Protein AF-A0A914E548-F1 (afdb_monomer_lite)

Sequence (532 aa):
MSPSLQKVLPGTHPFYLGLEADGSAHGVFIFNSNAQEVTTGPAPHLVYRTIGGQLEFFFFPGPTPEQVIQQYEQVIGTPFLPAYWALGFQLCRWGYENLTALQDAVARTMNAGIPLDVPFADIDYMDDYRDFSFDTNNASFIEWPRYDLVPHEVQDQYNLTKNTKIMLGAVWPERNVAFPDFLDTTNNTRDWWANEYKIFHDTKVPFDGIWIDMNEPSNFATTIYYPNTTAASKIRAERSAIGPENKSPTGDPLKCPDSGPDSEWDNPAYQTINVYQWGNDNYLCTKTMCMIGSTMGGNGRFFDTKNLYGWSEIRSTANALKLTTGKRGEIISRSTFPSSGRYGGHWLGDNTARWEDLQTSIIGAQEFNLFGIPFVGSDICGFQRDTTEELYTNLKATGELYWDDGESLVPNDDFSQHNYYHFLYNFTVNQQSASLTITRDRAATNLPLKTLDNLEIFGYPYQPNLKSATLNGQPVTINTQTSSYSPFTKVLNITTTGLVNLNNNGPTWTLSWPNLQTEKFWSKLQKSAQDF

Radius of gyration: 27.5 Å; chains: 1; bounding box: 76×48×76 Å

pLDDT: mean 84.48, std 16.18, range [20.62, 98.75]

Organism: NCBI:txid290746

InterPro domains:
  IPR000322 Glycoside hydrolase family 31, TIM barrel domain [PF01055] (79-394)
  IPR011013 Galactose mutarotase-like domain superfamily [SSF74650] (12-65)
  IPR013780 Glycosyl hydrolase, all-beta [G3DSA:2.60.40.1180] (395-518)
  IPR017853 Glycoside hydrolase superfamily [SSF51445] (66-399)
  IPR030458 Glycosyl hydrolases family 31, active site [PS00129] (209-216)

Secondary structure (DSSP, 8-state):
--GGG-PPPS----EEEEE-TTS-EEEEEE---SSEEEEE-SSS-EEEEESSS---EEEE--SSHHHHHHHHHHHH-PPP---GGGGS-EE--TT--SHHHHHHHHHHHHHTT----EE---GGGSBTTB---S--TT--B-B-SSGGG--HHHHTTSTTTTTS-B-EE-SSSSS-EE-B-TT-TTSHHHHHHHHHHHHHHHHT---SEEEE-STTT--S-EEE---STHHHHHHHHHSS-BTTTTBPP-SPPEEE--SSGGGGGTS-SS--GGGGGG-SS--TTTTS--TT-EEGGGTEEHHHHGGGHHHHHHHHHHHHHHHHHSS--EEEESS--TTGGGT-EEE--S-BSSHHHHHHHHHHHHHHHHTT--SEE--TT-SBS---HHHHHT-EEEEEEEE--SSS--GGG-GGGS--EEEEEEEEE-SSEEEEEEEEEEPPSSPPPPPEEEEEETT--S-B-GGG-EETTEE----TTT-EEETTTTEEEEEEEEEE-TTSS-SEEEEEEEBP-PPPSTTTHHHHHTT-

Foldseek 3Di:
DDPPPPADFQADFQKDKDADPVRFIKIKGFPAQFDKDWDADPPPDIDIDGQDDDGDMDIQRGRHLVSNLVVLCVVLNFFADFDPLLPWDEDEADPQQDPVSQVVVVVVCVVLVHTYRYYDYDLNVPDQSDQQDDDLQPFAFWFQLDPVLDPCVQQVVDPVRRPHRFFWFWDRHLETDTGTQLLAPVCRNLVSVLVSLQCCCVPPNNDQEEEAECFLVFGQAEDEDDPDDPVVVVSVVSQADDDPVRHGNNYDHGYAHCDDPRNCLFVPPDDDPNQDSVHDPGTNCVRHTHQQIAHRNRPDTCSRCSLCRQVSVLVSVLVSSCVRPVDRHAYETRRDYRNSSHRHAYESPQFAQDPVSVVVQVVVCVVCVSSNHNRYGYDQSGNDDDHDPCSNQVFKDKDKDKADPVDDDDVVVDCVPGFIWMKIWIWGDDQWKIKIKIFTPDHGDPDDDAAPFKDKDFSQQFAWDLQQKDKVNHGDHFDPVQWDADNVRRITITGGHNRDDPPDPDRMIMIMTTGDPDDDSCVVVVVVVVVD

Structure (mmCIF, N/CA/C/O backbone):
data_AF-A0A914E548-F1
#
_entry.id   AF-A0A914E548-F1
#
loop_
_atom_site.group_PDB
_atom_site.id
_atom_site.type_symbol
_atom_site.label_atom_id
_atom_site.label_alt_id
_atom_site.label_comp_id
_atom_site.label_asym_id
_atom_site.label_entity_id
_atom_site.label_seq_id
_atom_site.pdbx_PDB_ins_code
_atom_site.Cartn_x
_atom_site.Cartn_y
_atom_site.Cartn_z
_atom_site.occupancy
_atom_site.B_iso_or_equiv
_atom_site.auth_seq_id
_atom_site.auth_comp_id
_atom_site.auth_asym_id
_atom_site.auth_atom_id
_atom_site.pdbx_PDB_model_num
ATOM 1 N N . MET A 1 1 ? -25.332 9.687 -2.284 1.00 26.11 1 MET A N 1
ATOM 2 C CA . MET A 1 1 ? -23.893 9.469 -2.020 1.00 26.11 1 MET A CA 1
ATOM 3 C C . MET A 1 1 ? -23.106 10.529 -2.775 1.00 26.11 1 MET A C 1
ATOM 5 O O . MET A 1 1 ? -23.408 10.760 -3.939 1.00 26.11 1 MET A O 1
ATOM 9 N N . SER A 1 2 ? -22.190 11.229 -2.103 1.00 20.62 2 SER A N 1
ATOM 10 C CA . SER A 1 2 ? -21.341 12.262 -2.715 1.00 20.62 2 SER A CA 1
ATOM 11 C C . SER A 1 2 ? -20.348 11.629 -3.711 1.00 20.62 2 SER A C 1
ATOM 13 O O . SER A 1 2 ? -19.787 10.583 -3.383 1.00 20.62 2 SER A O 1
ATOM 15 N N . PRO A 1 3 ? -20.059 12.254 -4.870 1.00 26.00 3 PRO A N 1
ATOM 16 C CA . PRO A 1 3 ? -19.046 11.799 -5.836 1.00 26.00 3 PRO A CA 1
ATOM 17 C C . PRO A 1 3 ? -17.608 11.704 -5.287 1.00 26.00 3 PRO A C 1
ATOM 19 O O . PRO A 1 3 ? -16.720 11.212 -5.971 1.00 26.00 3 PRO A O 1
ATOM 22 N N . SER A 1 4 ? -17.353 12.163 -4.058 1.00 30.97 4 SER A N 1
ATOM 23 C CA . SER A 1 4 ? -16.028 12.171 -3.423 1.00 30.97 4 SER A CA 1
ATOM 24 C C . SER A 1 4 ? -15.527 10.805 -2.919 1.00 30.97 4 SER A C 1
ATOM 26 O O . SER A 1 4 ? -14.415 10.740 -2.408 1.00 30.97 4 SER A O 1
ATOM 28 N N . LEU A 1 5 ? -16.320 9.731 -3.035 1.00 45.62 5 LEU A N 1
ATOM 29 C CA . LEU A 1 5 ? -16.003 8.379 -2.531 1.00 45.62 5 LEU A CA 1
ATOM 30 C C . LEU A 1 5 ? -15.440 7.409 -3.593 1.00 45.62 5 LEU A C 1
ATOM 32 O O . LEU A 1 5 ? -15.096 6.285 -3.254 1.00 45.62 5 LEU A O 1
ATOM 36 N N . GLN A 1 6 ? -15.322 7.811 -4.865 1.00 53.22 6 GLN A N 1
ATOM 37 C CA . GLN A 1 6 ? -14.813 6.957 -5.956 1.00 53.22 6 GLN A CA 1
ATOM 38 C C . GLN A 1 6 ? -13.360 7.292 -6.332 1.00 53.22 6 GLN A C 1
ATOM 40 O O . GLN A 1 6 ? -13.045 7.531 -7.496 1.00 53.22 6 GLN A O 1
ATOM 45 N N . LYS A 1 7 ? -12.459 7.357 -5.345 1.00 60.50 7 LYS A N 1
ATOM 46 C CA . LYS A 1 7 ? -11.021 7.505 -5.614 1.00 60.50 7 LYS A CA 1
ATOM 47 C C . LYS A 1 7 ? -10.392 6.117 -5.719 1.00 60.50 7 LYS A C 1
ATOM 49 O O . LYS A 1 7 ? -10.537 5.312 -4.806 1.00 60.50 7 LYS A O 1
ATOM 54 N N . VAL A 1 8 ? -9.673 5.849 -6.805 1.00 60.22 8 VAL A N 1
ATOM 55 C CA . VAL A 1 8 ? -8.859 4.634 -6.922 1.00 60.22 8 VAL A CA 1
ATOM 56 C C . VAL A 1 8 ? -7.654 4.789 -6.006 1.00 60.22 8 VAL A C 1
ATOM 58 O O . VAL A 1 8 ? -6.977 5.824 -6.025 1.00 60.22 8 VAL A O 1
ATOM 61 N N . LEU A 1 9 ? -7.422 3.771 -5.183 1.00 80.75 9 LEU A N 1
ATOM 62 C CA . LEU A 1 9 ? -6.331 3.717 -4.218 1.00 80.75 9 LEU A CA 1
ATOM 63 C C . LEU A 1 9 ? -5.164 2.861 -4.754 1.00 80.75 9 LEU A C 1
ATOM 65 O O . LEU A 1 9 ? -5.332 2.144 -5.741 1.00 80.75 9 LEU A O 1
ATOM 69 N N . PRO A 1 10 ? -3.973 2.929 -4.132 1.00 77.50 10 PRO A N 1
ATOM 70 C CA . PRO A 1 10 ? -2.758 2.227 -4.568 1.00 77.50 10 PRO A CA 1
ATOM 71 C C . PRO A 1 10 ? -2.844 0.707 -4.794 1.00 77.50 10 PRO A C 1
ATOM 73 O O . PRO A 1 10 ? -2.002 0.151 -5.505 1.00 77.50 10 PRO A O 1
ATOM 76 N N . GLY A 1 11 ? -3.815 0.019 -4.187 1.00 88.94 11 GLY A N 1
ATOM 77 C CA . GLY A 1 11 ? -3.987 -1.434 -4.276 1.00 88.94 11 GLY A CA 1
ATOM 78 C C . GLY A 1 11 ? -5.103 -1.875 -5.226 1.00 88.94 11 GLY A C 1
ATOM 79 O O . GLY A 1 11 ? -6.037 -1.132 -5.513 1.00 88.94 11 GLY A O 1
ATOM 80 N N . THR A 1 12 ? -5.028 -3.113 -5.714 1.00 95.06 12 THR A N 1
ATOM 81 C CA . THR A 1 12 ? -6.072 -3.740 -6.541 1.00 95.06 12 THR A CA 1
ATOM 82 C C . THR A 1 12 ? -6.395 -5.125 -5.995 1.00 95.06 12 THR A C 1
ATOM 84 O O . THR A 1 12 ? -5.608 -6.048 -6.170 1.00 95.06 12 THR A O 1
ATOM 87 N N . HIS A 1 13 ? -7.562 -5.274 -5.360 1.00 96.88 13 HIS A N 1
ATOM 88 C CA . HIS A 1 13 ? -8.032 -6.530 -4.757 1.00 96.88 13 HIS A CA 1
ATOM 89 C C . HIS A 1 13 ? -9.390 -6.935 -5.344 1.00 96.88 13 HIS A C 1
ATOM 91 O O . HIS A 1 13 ? -10.427 -6.577 -4.792 1.00 96.88 13 HIS A O 1
ATOM 97 N N . PRO A 1 14 ? -9.419 -7.662 -6.476 1.00 96.00 14 PRO A N 1
ATOM 98 C CA . PRO A 1 14 ? -10.653 -8.112 -7.123 1.00 96.00 14 PRO A CA 1
ATOM 99 C C . PRO A 1 14 ? -11.264 -9.329 -6.397 1.00 96.00 14 PRO A C 1
ATOM 101 O O . PRO A 1 14 ? -11.499 -10.385 -6.984 1.00 96.00 14 PRO A O 1
ATOM 104 N N . PHE A 1 15 ? -11.498 -9.179 -5.094 1.00 97.50 15 PHE A N 1
ATOM 105 C CA . PHE A 1 15 ? -12.123 -10.153 -4.208 1.00 97.50 15 PHE A CA 1
ATOM 106 C C . PHE A 1 15 ? -13.303 -9.501 -3.490 1.00 97.50 15 PHE A C 1
ATOM 108 O O . PHE A 1 15 ? -13.201 -8.363 -3.035 1.00 97.50 15 PHE A O 1
ATOM 115 N N . TYR A 1 16 ? -14.409 -10.226 -3.356 1.00 96.38 16 TYR A N 1
ATOM 116 C CA . TYR A 1 16 ? -15.509 -9.817 -2.490 1.00 96.38 16 TYR A CA 1
ATOM 117 C C . TYR A 1 16 ? -16.036 -10.991 -1.671 1.00 96.38 16 TYR A C 1
ATOM 119 O O . TYR A 1 16 ? -15.963 -12.151 -2.085 1.00 96.38 16 TYR A O 1
ATOM 127 N N . LEU A 1 17 ? -16.605 -10.651 -0.517 1.00 96.81 17 LEU A N 1
ATOM 128 C CA . LEU A 1 17 ? -17.336 -11.558 0.354 1.00 96.81 17 LEU A CA 1
ATOM 129 C C . LEU A 1 17 ? -18.824 -11.200 0.293 1.00 96.81 17 LEU A C 1
ATOM 131 O O . LEU A 1 17 ? -19.198 -10.049 0.512 1.00 96.81 17 LEU A O 1
ATOM 135 N N . GLY A 1 18 ? -19.662 -12.180 -0.031 1.00 95.50 18 GLY A N 1
ATOM 136 C CA . GLY A 1 18 ? -21.115 -12.071 -0.001 1.00 95.50 18 GLY A CA 1
ATOM 137 C C . GLY A 1 18 ? -21.676 -12.689 1.276 1.00 95.50 18 GLY A C 1
ATOM 138 O O . GLY A 1 18 ? -21.261 -13.781 1.664 1.00 95.50 18 GLY A O 1
ATOM 139 N N . LEU A 1 19 ? -22.614 -11.991 1.919 1.00 95.50 19 LEU A N 1
ATOM 140 C CA . LEU A 1 19 ? -23.434 -12.526 3.006 1.00 95.50 19 LEU A CA 1
ATOM 141 C C . LEU A 1 19 ? -24.840 -12.810 2.489 1.00 95.50 19 LEU A C 1
ATOM 143 O O . LEU A 1 19 ? -25.479 -11.941 1.894 1.00 95.50 19 LEU A O 1
ATOM 147 N N . GLU A 1 20 ? -25.319 -14.014 2.758 1.00 93.19 20 GLU A N 1
ATOM 148 C CA . GLU A 1 20 ? -26.670 -14.451 2.448 1.00 93.19 20 GLU A CA 1
ATOM 149 C C . GLU A 1 20 ? -27.636 -14.101 3.586 1.00 93.19 20 GLU A C 1
ATOM 151 O O . GLU A 1 20 ? -27.246 -13.874 4.735 1.00 93.19 20 GLU A O 1
ATOM 156 N N . ALA A 1 21 ? -28.936 -14.095 3.281 1.00 93.44 21 ALA A N 1
ATOM 157 C CA . ALA A 1 21 ? -29.981 -13.737 4.243 1.00 93.44 21 ALA A CA 1
ATOM 158 C C . ALA A 1 21 ? -30.057 -14.678 5.463 1.00 93.44 21 ALA A C 1
ATOM 160 O O . ALA A 1 21 ? -30.565 -14.285 6.512 1.00 93.44 21 ALA A O 1
ATOM 161 N N . ASP A 1 22 ? -29.566 -15.913 5.336 1.00 91.62 22 ASP A N 1
ATOM 162 C CA . ASP A 1 22 ? -29.501 -16.895 6.423 1.00 91.62 22 ASP A CA 1
ATOM 163 C C . ASP A 1 22 ? -28.218 -16.787 7.271 1.00 91.62 22 ASP A C 1
ATOM 165 O O . ASP A 1 22 ? -28.030 -17.563 8.209 1.00 91.62 22 ASP A O 1
ATOM 169 N N . GLY A 1 23 ? -27.349 -15.817 6.964 1.00 90.06 23 GLY A N 1
ATOM 170 C CA . GLY A 1 23 ? -26.066 -15.605 7.628 1.00 90.06 23 GLY A CA 1
ATOM 171 C C . GLY A 1 23 ? -24.927 -16.473 7.091 1.00 90.06 23 GLY A C 1
ATOM 172 O O . GLY A 1 23 ? -23.811 -16.368 7.604 1.00 90.06 23 GLY A O 1
ATOM 173 N N . SER A 1 24 ? -25.170 -17.314 6.078 1.00 94.50 24 SER A N 1
ATOM 174 C CA . SER A 1 24 ? -24.088 -17.984 5.355 1.00 94.50 24 SER A CA 1
ATOM 175 C C . SER A 1 24 ? -23.296 -16.988 4.507 1.00 94.50 24 SER A C 1
ATOM 177 O O . SER A 1 24 ? -23.784 -15.922 4.131 1.00 94.50 24 SER A O 1
ATOM 179 N N . ALA A 1 25 ? -22.036 -17.313 4.243 1.00 97.50 25 ALA A N 1
ATOM 180 C CA . ALA A 1 25 ? -21.110 -16.470 3.512 1.00 97.50 25 ALA A CA 1
ATOM 181 C C . ALA A 1 25 ? -20.472 -17.234 2.356 1.00 97.50 25 ALA A C 1
ATOM 183 O O . ALA A 1 25 ? -20.167 -18.424 2.470 1.00 97.50 25 ALA A O 1
ATOM 184 N N . HIS A 1 26 ? -20.191 -16.516 1.274 1.00 98.31 26 HIS A N 1
ATOM 185 C CA . HIS A 1 26 ? -19.376 -16.996 0.168 1.00 98.31 26 HIS A CA 1
ATOM 186 C C . HIS A 1 26 ? -18.353 -15.933 -0.245 1.00 98.31 26 HIS A C 1
ATOM 188 O O . HIS A 1 26 ? -18.516 -14.749 0.042 1.00 98.31 26 HIS A O 1
ATOM 194 N N . GLY A 1 27 ? -17.292 -16.342 -0.932 1.00 98.06 27 GLY A N 1
ATOM 195 C CA . GLY A 1 27 ? -16.304 -15.430 -1.506 1.00 98.06 27 GLY A CA 1
ATOM 196 C C . GLY A 1 27 ? -16.101 -15.677 -2.989 1.00 98.06 27 GLY A C 1
ATOM 197 O O . GLY A 1 27 ? -16.192 -16.817 -3.453 1.00 98.06 27 GLY A O 1
ATOM 198 N N . VAL A 1 28 ? -15.780 -14.616 -3.723 1.00 98.19 28 VAL A N 1
ATOM 199 C CA . VAL A 1 28 ? -15.406 -14.696 -5.137 1.00 98.19 28 VAL A CA 1
ATOM 200 C C . VAL A 1 28 ? -14.150 -13.876 -5.367 1.00 98.19 28 VAL A C 1
ATOM 202 O O . VAL A 1 28 ? -14.112 -12.687 -5.060 1.00 98.19 28 VAL A O 1
ATOM 205 N N . PHE A 1 29 ? -13.130 -14.514 -5.931 1.00 98.12 29 PHE A N 1
ATOM 206 C CA . PHE A 1 29 ? -11.898 -13.868 -6.375 1.00 98.12 29 PHE A CA 1
ATOM 207 C C . PHE A 1 29 ? -11.805 -13.940 -7.898 1.00 98.12 29 PHE A C 1
ATOM 209 O O . PHE A 1 29 ? -11.909 -15.023 -8.474 1.00 98.12 29 PHE A O 1
ATOM 216 N N . ILE A 1 30 ? -11.605 -12.790 -8.539 1.00 97.62 30 ILE A N 1
ATOM 217 C CA . ILE A 1 30 ? -11.399 -12.666 -9.982 1.00 97.62 30 ILE A CA 1
ATOM 218 C C . ILE A 1 30 ? -9.904 -12.466 -10.221 1.00 97.62 30 ILE A C 1
ATOM 220 O O . ILE A 1 30 ? -9.368 -11.385 -9.989 1.00 97.62 30 ILE A O 1
ATOM 224 N N . PHE A 1 31 ? -9.203 -13.506 -10.660 1.00 97.25 31 PHE A N 1
ATOM 225 C CA . PHE A 1 31 ? -7.755 -13.449 -10.826 1.00 97.25 31 PHE A CA 1
ATOM 226 C C . PHE A 1 31 ? -7.382 -12.764 -12.145 1.00 97.25 31 PHE A C 1
ATOM 228 O O . PHE A 1 31 ? -7.199 -13.396 -13.183 1.00 97.25 31 PHE A O 1
ATOM 235 N N . ASN A 1 32 ? -7.311 -11.434 -12.102 1.00 97.69 32 ASN A N 1
ATOM 236 C CA . ASN A 1 32 ? -6.989 -10.589 -13.246 1.00 97.69 32 ASN A CA 1
ATOM 237 C C . ASN A 1 32 ? -6.255 -9.321 -12.775 1.00 97.69 32 ASN A C 1
ATOM 239 O O . ASN A 1 32 ? -6.698 -8.644 -11.843 1.00 97.69 32 ASN A O 1
ATOM 243 N N . SER A 1 33 ? -5.112 -9.018 -13.396 1.00 96.75 33 SER A N 1
ATOM 244 C CA . SER A 1 33 ? -4.257 -7.878 -13.040 1.00 96.75 33 SER A CA 1
ATOM 245 C C . SER A 1 33 ? -4.410 -6.673 -13.964 1.00 96.75 33 SER A C 1
ATOM 247 O O . SER A 1 33 ? -3.860 -5.613 -13.660 1.00 96.75 33 SER A O 1
ATOM 249 N N . ASN A 1 34 ? -5.144 -6.792 -15.070 1.00 96.50 34 ASN A N 1
ATOM 250 C CA . ASN A 1 34 ? -5.365 -5.678 -15.984 1.00 96.50 34 ASN A CA 1
ATOM 251 C C . ASN A 1 34 ? -6.207 -4.581 -15.320 1.00 96.50 34 ASN A C 1
ATOM 253 O O . ASN A 1 34 ? -6.822 -4.773 -14.265 1.00 96.50 34 ASN A O 1
ATOM 257 N N . ALA A 1 35 ? -6.232 -3.396 -15.935 1.00 94.56 35 ALA A N 1
ATOM 258 C CA . ALA A 1 35 ? -7.125 -2.346 -15.470 1.00 94.56 35 ALA A CA 1
ATOM 259 C C . ALA A 1 35 ? -8.582 -2.825 -15.565 1.00 94.56 35 ALA A C 1
ATOM 261 O O . ALA A 1 35 ? -9.034 -3.380 -16.570 1.00 94.56 35 ALA A O 1
ATOM 262 N N . GLN A 1 36 ? -9.306 -2.629 -14.475 1.00 93.19 36 GLN A N 1
ATOM 263 C CA . GLN A 1 36 ? -10.612 -3.225 -14.264 1.00 93.19 36 GLN A CA 1
ATOM 264 C C . GLN A 1 36 ? -11.483 -2.285 -13.444 1.00 93.19 36 GLN A C 1
ATOM 266 O O . GLN A 1 36 ? -10.979 -1.428 -12.718 1.00 93.19 36 GLN A O 1
ATOM 271 N N . GLU A 1 37 ? -12.791 -2.454 -13.561 1.00 90.69 37 GLU A N 1
ATOM 272 C CA . GLU A 1 37 ? -13.771 -1.748 -12.753 1.00 90.69 37 GLU A CA 1
ATOM 273 C C . GLU A 1 37 ? -14.939 -2.660 -12.389 1.00 90.69 37 GLU A C 1
ATOM 275 O O . GLU A 1 37 ? -15.262 -3.636 -13.076 1.00 90.69 37 GLU A O 1
ATOM 280 N N . VAL A 1 38 ? -15.588 -2.297 -11.291 1.00 89.75 38 VAL A N 1
ATOM 281 C CA . VAL A 1 38 ? -16.763 -2.975 -10.769 1.00 89.75 38 VAL A CA 1
ATOM 282 C C . VAL A 1 38 ? -17.869 -1.945 -10.618 1.00 89.75 38 VAL A C 1
ATOM 284 O O . VAL A 1 38 ? -17.665 -0.881 -10.039 1.00 89.75 38 VAL A O 1
ATOM 287 N N . THR A 1 39 ? -19.054 -2.267 -11.129 1.00 88.50 39 THR A N 1
ATOM 288 C CA . THR A 1 39 ? -20.259 -1.455 -10.926 1.00 88.50 39 THR A CA 1
ATOM 289 C C . THR A 1 39 ? -21.379 -2.314 -10.359 1.00 88.50 39 THR A C 1
ATOM 291 O O . THR A 1 39 ? -21.524 -3.480 -10.725 1.00 88.50 39 THR A O 1
ATOM 294 N N . THR A 1 40 ? -22.166 -1.746 -9.452 1.00 85.88 40 THR A N 1
ATOM 295 C CA . THR A 1 40 ? -23.388 -2.361 -8.925 1.00 85.88 40 THR A CA 1
ATOM 296 C C . THR A 1 40 ? -24.601 -1.724 -9.593 1.00 85.88 40 THR A C 1
ATOM 298 O O . THR A 1 40 ? -24.543 -0.581 -10.053 1.00 85.88 40 THR A O 1
ATOM 301 N N . GLY A 1 41 ? -25.705 -2.462 -9.681 1.00 81.12 41 GLY A N 1
ATOM 302 C CA . GLY A 1 41 ? -26.972 -1.907 -10.154 1.00 81.12 41 GLY A CA 1
ATOM 303 C C . GLY A 1 41 ? -28.095 -2.010 -9.118 1.00 81.12 41 GLY A C 1
ATOM 304 O O . GLY A 1 41 ? -27.860 -2.436 -7.992 1.00 81.12 41 GLY A O 1
ATOM 305 N N . PRO A 1 42 ? -29.325 -1.599 -9.477 1.00 82.25 42 PRO A N 1
ATOM 306 C CA . PRO A 1 42 ? -30.435 -1.464 -8.525 1.00 82.25 42 PRO A CA 1
ATOM 307 C C . PRO A 1 42 ? -30.986 -2.800 -7.996 1.00 82.25 42 PRO A C 1
ATOM 309 O O . PRO A 1 42 ? -31.613 -2.833 -6.944 1.00 82.25 42 PRO A O 1
ATOM 312 N N . ALA A 1 43 ? -30.761 -3.899 -8.717 1.00 85.00 43 ALA A N 1
ATOM 313 C CA . ALA A 1 43 ? -30.977 -5.266 -8.237 1.00 85.00 43 ALA A CA 1
ATOM 314 C C . ALA A 1 43 ? -29.638 -5.853 -7.746 1.00 85.00 43 ALA A C 1
ATOM 316 O O . ALA A 1 43 ? -28.605 -5.364 -8.205 1.00 85.00 43 ALA A O 1
ATOM 317 N N . PRO A 1 44 ? -29.611 -6.910 -6.907 1.00 84.88 44 PRO A N 1
ATOM 318 C CA . PRO A 1 44 ? -28.369 -7.526 -6.433 1.00 84.88 44 PRO A CA 1
ATOM 319 C C . PRO A 1 44 ? -27.599 -8.180 -7.591 1.00 84.88 44 PRO A C 1
ATOM 321 O O . PRO A 1 44 ? -27.761 -9.358 -7.898 1.00 84.88 44 PRO A O 1
ATOM 324 N N . HIS A 1 45 ? -26.784 -7.382 -8.274 1.00 88.69 45 HIS A N 1
ATOM 325 C CA . HIS A 1 45 ? -25.871 -7.817 -9.317 1.00 88.69 45 HIS A CA 1
ATOM 326 C C . HIS A 1 45 ? -24.629 -6.931 -9.339 1.00 88.69 45 HIS A C 1
ATOM 328 O O . HIS A 1 45 ? -24.676 -5.732 -9.047 1.00 88.69 45 HIS A O 1
ATOM 334 N N . LEU A 1 46 ? -23.527 -7.557 -9.735 1.00 90.06 46 LEU A N 1
ATOM 335 C CA . LEU A 1 46 ? -22.219 -6.953 -9.901 1.00 90.06 46 LEU A CA 1
ATOM 336 C C . LEU A 1 46 ? -21.821 -7.089 -11.372 1.00 90.06 46 LEU A C 1
ATOM 338 O O . LEU A 1 46 ? -21.887 -8.178 -11.941 1.00 90.06 46 LEU A O 1
ATOM 342 N N . VAL A 1 47 ? -21.416 -5.985 -11.994 1.00 91.62 47 VAL A N 1
ATOM 343 C CA . VAL A 1 47 ? -20.877 -5.961 -13.356 1.00 91.62 47 VAL A CA 1
ATOM 344 C C . VAL A 1 47 ? -19.381 -5.713 -13.270 1.00 91.62 47 VAL A C 1
ATOM 346 O O . VAL A 1 47 ? -18.944 -4.627 -12.890 1.00 91.62 47 VAL A O 1
ATOM 349 N N . TYR A 1 48 ? -18.617 -6.734 -13.641 1.00 93.56 48 TYR A N 1
ATOM 350 C CA . TYR A 1 48 ? -17.167 -6.690 -13.741 1.00 93.56 48 TYR A CA 1
ATOM 351 C C . TYR A 1 48 ? -16.749 -6.389 -15.182 1.00 93.56 48 TYR A C 1
ATOM 353 O O . TYR A 1 48 ? -17.223 -7.042 -16.115 1.00 93.56 48 TYR A O 1
ATOM 361 N N . ARG A 1 49 ? -15.861 -5.410 -15.370 1.00 94.19 49 ARG A N 1
ATOM 362 C CA . ARG A 1 49 ? -15.272 -5.079 -16.674 1.00 94.19 49 ARG A CA 1
ATOM 363 C C . ARG A 1 49 ? -13.760 -5.021 -16.534 1.00 94.19 49 ARG A C 1
ATOM 365 O O . ARG A 1 49 ? -13.252 -4.281 -15.702 1.00 94.19 49 ARG A O 1
ATOM 372 N N . THR A 1 50 ? -13.055 -5.765 -17.376 1.00 95.44 50 THR A N 1
ATOM 373 C CA . THR A 1 50 ? -11.596 -5.702 -17.513 1.00 95.44 50 THR A CA 1
ATOM 374 C C . THR A 1 50 ? -11.238 -5.392 -18.958 1.00 95.44 50 THR A C 1
ATOM 376 O O . THR A 1 50 ? -11.983 -5.749 -19.873 1.00 95.44 50 THR A O 1
ATOM 379 N N . ILE A 1 51 ? -10.115 -4.709 -19.162 1.00 95.69 51 ILE A N 1
ATOM 380 C CA . ILE A 1 51 ? -9.626 -4.328 -20.495 1.00 95.69 51 ILE A CA 1
ATOM 381 C C . ILE A 1 51 ? -8.595 -5.310 -21.060 1.00 95.69 51 ILE A C 1
ATOM 383 O O . ILE A 1 51 ? -8.040 -5.070 -22.129 1.00 95.69 51 ILE A O 1
ATOM 387 N N . GLY A 1 52 ? -8.319 -6.405 -20.350 1.00 95.00 52 GLY A N 1
ATOM 388 C CA . GLY A 1 52 ? -7.355 -7.410 -20.776 1.00 95.00 52 GLY A CA 1
ATOM 389 C C . GLY A 1 52 ? -7.352 -8.655 -19.895 1.00 95.00 52 GLY A C 1
ATOM 390 O O . GLY A 1 52 ? -8.177 -8.821 -18.994 1.00 95.00 52 GLY A O 1
ATOM 391 N N . GLY A 1 53 ? -6.402 -9.544 -20.176 1.00 94.50 53 GLY A N 1
ATOM 392 C CA . GLY A 1 53 ? -6.227 -10.781 -19.425 1.00 94.50 53 GLY A CA 1
ATOM 393 C C . GLY A 1 53 ? -7.324 -11.813 -19.690 1.00 94.50 53 GLY A C 1
ATOM 394 O O . GLY A 1 53 ? -8.016 -11.783 -20.709 1.00 94.50 53 GLY A O 1
ATOM 395 N N . GLN A 1 54 ? -7.448 -12.768 -18.771 1.00 93.62 54 GLN A N 1
ATOM 396 C CA . GLN A 1 54 ? -8.451 -13.831 -18.821 1.00 93.62 54 GLN A CA 1
ATOM 397 C C . GLN A 1 54 ? -9.447 -13.683 -17.669 1.00 93.62 54 GLN A C 1
ATOM 399 O O . GLN A 1 54 ? -9.175 -13.020 -16.667 1.00 93.62 54 GLN A O 1
ATOM 404 N N . LEU A 1 55 ? -10.616 -14.299 -17.830 1.00 94.44 55 LEU A N 1
ATOM 405 C CA . LEU A 1 55 ? -11.630 -14.380 -16.788 1.00 94.44 55 LEU A CA 1
ATOM 406 C C . LEU A 1 55 ? -11.446 -15.678 -16.000 1.00 94.44 55 LEU A C 1
ATOM 408 O O . LEU A 1 55 ? -12.037 -16.707 -16.329 1.00 94.44 55 LEU A O 1
ATOM 412 N N . GLU A 1 56 ? -10.605 -15.617 -14.975 1.00 96.81 56 GLU A N 1
ATOM 413 C CA . GLU A 1 56 ? -10.365 -16.718 -14.047 1.00 96.81 56 GLU A CA 1
ATOM 414 C C . GLU A 1 56 ? -11.031 -16.409 -12.701 1.00 96.81 56 GLU A C 1
ATOM 416 O O . GLU A 1 56 ? -10.767 -15.374 -12.090 1.00 96.81 56 GLU A O 1
ATOM 421 N N . PHE A 1 57 ? -11.926 -17.294 -12.253 1.00 97.19 57 PHE A N 1
ATOM 422 C CA . PHE A 1 57 ? -12.719 -17.106 -11.039 1.00 97.19 57 PHE A CA 1
ATOM 423 C C . PHE A 1 57 ? -12.471 -18.231 -10.040 1.00 97.19 57 PHE A C 1
ATOM 425 O O . PHE A 1 57 ? -12.548 -19.410 -10.387 1.00 97.19 57 PHE A O 1
ATOM 432 N N . PHE A 1 58 ? -12.284 -17.856 -8.781 1.00 98.31 58 PHE A N 1
ATOM 433 C CA . PHE A 1 58 ? -12.272 -18.767 -7.644 1.00 98.31 58 PHE A CA 1
ATOM 434 C C . PHE A 1 58 ? -13.507 -18.504 -6.786 1.00 98.31 58 PHE A C 1
ATOM 436 O O . PHE A 1 58 ? -13.802 -17.354 -6.458 1.00 98.31 58 PHE A O 1
ATOM 443 N N . PHE A 1 59 ? -14.214 -19.573 -6.420 1.00 98.25 59 PHE A N 1
ATOM 444 C CA . PHE A 1 59 ? -15.392 -19.523 -5.556 1.00 98.25 59 PHE A CA 1
ATOM 445 C C . PHE A 1 59 ? -15.091 -20.219 -4.230 1.00 98.25 59 PHE A C 1
ATOM 447 O O . PHE A 1 59 ? -14.596 -21.348 -4.211 1.00 98.25 59 PHE A O 1
ATOM 454 N N . PHE A 1 60 ? -15.429 -19.554 -3.130 1.00 98.31 60 PHE A N 1
ATOM 455 C CA . PHE A 1 60 ? -15.150 -19.995 -1.766 1.00 98.31 60 PHE A CA 1
ATOM 456 C C . PHE A 1 60 ? -16.475 -20.191 -1.017 1.00 98.31 60 PHE A C 1
ATOM 458 O O . PHE A 1 60 ? -17.134 -19.201 -0.700 1.00 98.31 60 PHE A O 1
ATOM 465 N N . PRO A 1 61 ? -16.921 -21.436 -0.777 1.00 97.38 61 PRO A N 1
ATOM 466 C CA . PRO A 1 61 ? -18.276 -21.713 -0.294 1.00 97.38 61 PRO A CA 1
ATOM 467 C C . PRO A 1 61 ? -18.513 -21.494 1.216 1.00 97.38 61 PRO A C 1
ATOM 469 O O . PRO A 1 61 ? -19.612 -21.783 1.683 1.00 97.38 61 PRO A O 1
ATOM 472 N N . GLY A 1 62 ? -17.525 -21.050 2.003 1.00 94.88 62 GLY A N 1
ATOM 473 C CA . GLY A 1 62 ? -17.715 -20.785 3.440 1.00 94.88 62 GLY A CA 1
ATOM 474 C C . GLY A 1 62 ? -17.971 -22.064 4.257 1.00 94.88 62 GLY A C 1
ATOM 475 O O . GLY A 1 62 ? -17.198 -23.020 4.092 1.00 94.88 62 GLY A O 1
ATOM 476 N N . PRO A 1 63 ? -19.006 -22.132 5.130 1.00 95.62 63 PRO A N 1
ATOM 477 C CA . PRO A 1 63 ? -20.162 -21.222 5.232 1.00 95.62 63 PRO A CA 1
ATOM 478 C C . PRO A 1 63 ? -20.014 -19.969 6.110 1.00 95.62 63 PRO A C 1
ATOM 480 O O . PRO A 1 63 ? -20.887 -19.113 6.025 1.00 95.62 63 PRO A O 1
ATOM 483 N N . THR A 1 64 ? -19.001 -19.833 6.972 1.00 97.44 64 THR A N 1
ATOM 484 C CA . THR A 1 64 ? -18.816 -18.584 7.749 1.00 97.44 64 THR A CA 1
ATOM 485 C C . THR A 1 64 ? -17.854 -17.622 7.046 1.00 97.44 64 THR A C 1
ATOM 487 O O . THR A 1 64 ? -17.008 -18.086 6.272 1.00 97.44 64 THR A O 1
ATOM 490 N N . PRO A 1 65 ? -17.916 -16.301 7.315 1.00 95.44 65 PRO A N 1
ATOM 491 C CA . PRO A 1 65 ? -16.953 -15.347 6.766 1.00 95.44 65 PRO A CA 1
ATOM 492 C C . PRO A 1 65 ? -15.494 -15.753 7.004 1.00 95.44 65 PRO A C 1
ATOM 494 O O . PRO A 1 65 ? -14.671 -15.687 6.096 1.00 95.44 65 PRO A O 1
ATOM 497 N N . GLU A 1 66 ? -15.175 -16.271 8.190 1.00 93.50 66 GLU A N 1
ATOM 498 C CA . GLU A 1 66 ? -13.828 -16.738 8.527 1.00 93.50 66 GLU A CA 1
ATOM 499 C C . GLU A 1 66 ? -13.405 -17.928 7.661 1.00 93.50 66 GLU A C 1
ATOM 501 O O . GLU A 1 66 ? -12.260 -17.993 7.221 1.00 93.50 66 GLU A O 1
ATOM 506 N N . GLN A 1 67 ? -14.317 -18.864 7.380 1.00 95.94 67 GLN A N 1
ATOM 507 C CA . GLN A 1 67 ? -14.028 -20.007 6.511 1.00 95.94 67 GLN A CA 1
ATOM 508 C C . GLN A 1 67 ? -13.835 -19.583 5.054 1.00 95.94 67 GLN A C 1
ATOM 510 O O . GLN A 1 67 ? -12.975 -20.143 4.376 1.00 95.94 67 GLN A O 1
ATOM 515 N N . VAL A 1 68 ? -14.588 -18.583 4.582 1.00 98.25 68 VAL A N 1
ATOM 516 C CA . VAL A 1 68 ? -14.376 -17.975 3.260 1.00 98.25 68 VAL A CA 1
ATOM 517 C C . VAL A 1 68 ? -12.958 -17.412 3.165 1.00 98.25 68 VAL A C 1
ATOM 519 O O . VAL A 1 68 ? -12.235 -17.742 2.225 1.00 98.25 68 VAL A O 1
ATOM 522 N N . ILE A 1 69 ? -12.525 -16.627 4.159 1.00 97.00 69 ILE A N 1
ATOM 523 C CA . ILE A 1 69 ? -11.169 -16.060 4.177 1.00 97.00 69 ILE A CA 1
ATOM 524 C C . ILE A 1 69 ? -10.102 -17.156 4.281 1.00 97.00 69 ILE A C 1
ATOM 526 O O . ILE A 1 69 ? -9.132 -17.125 3.530 1.00 97.00 69 ILE A O 1
ATOM 530 N N . GLN A 1 70 ? -10.301 -18.193 5.101 1.00 95.00 70 GLN A N 1
ATOM 531 C CA . GLN A 1 70 ? -9.381 -19.339 5.165 1.00 95.00 70 GLN A CA 1
ATOM 532 C C . GLN A 1 70 ? -9.226 -20.057 3.816 1.00 95.00 70 GLN A C 1
ATOM 534 O O . GLN A 1 70 ? -8.128 -20.489 3.471 1.00 95.00 70 GLN A O 1
ATOM 539 N N . GLN A 1 71 ? -10.311 -20.215 3.052 1.00 98.19 71 GLN A N 1
ATOM 540 C CA . GLN A 1 71 ? -10.275 -20.821 1.717 1.00 98.19 71 GLN A CA 1
ATOM 541 C C . GLN A 1 71 ? -9.586 -19.897 0.702 1.00 98.19 71 GLN A C 1
ATOM 543 O O . GLN A 1 71 ? -8.798 -20.365 -0.119 1.00 98.19 71 GLN A O 1
ATOM 548 N N . TYR A 1 72 ? -9.828 -18.588 0.787 1.00 98.50 72 TYR A N 1
ATOM 549 C CA . TYR A 1 72 ? -9.149 -17.591 -0.037 1.00 98.50 72 TYR A CA 1
ATOM 550 C C . TYR A 1 72 ? -7.632 -17.576 0.217 1.00 98.50 72 TYR A C 1
ATOM 552 O O . TYR A 1 72 ? -6.842 -17.656 -0.727 1.00 98.50 72 TYR A O 1
ATOM 560 N N . GLU A 1 73 ? -7.203 -17.607 1.481 1.00 96.31 73 GLU A N 1
ATOM 561 C CA . GLU A 1 73 ? -5.790 -17.686 1.872 1.00 96.31 73 GLU A CA 1
ATOM 562 C C . GLU A 1 73 ? -5.103 -18.993 1.439 1.00 96.31 73 GLU A C 1
ATOM 564 O O . GLU A 1 73 ? -3.883 -19.018 1.274 1.00 96.31 73 GLU A O 1
ATOM 569 N N . GLN A 1 74 ? -5.840 -20.081 1.184 1.00 96.69 74 GLN A N 1
ATOM 570 C CA . GLN A 1 74 ? -5.256 -21.286 0.572 1.00 96.69 74 GLN A CA 1
ATOM 571 C C . GLN A 1 74 ? -4.833 -21.053 -0.885 1.00 96.69 74 GLN A C 1
ATOM 573 O O . GLN A 1 74 ? -3.900 -21.705 -1.356 1.00 96.69 74 GLN A O 1
ATOM 578 N N . VAL A 1 75 ? -5.485 -20.118 -1.584 1.00 97.56 75 VAL A N 1
ATOM 579 C CA . VAL A 1 75 ? -5.160 -19.740 -2.966 1.00 97.56 75 VAL A CA 1
ATOM 580 C C . VAL A 1 75 ? -4.072 -18.671 -2.984 1.00 97.56 75 VAL A C 1
ATOM 582 O O . VAL A 1 75 ? -3.025 -18.862 -3.601 1.00 97.56 75 VAL A O 1
ATOM 585 N N . ILE A 1 76 ? -4.283 -17.559 -2.276 1.00 97.19 76 ILE A N 1
ATOM 586 C CA . ILE A 1 76 ? -3.370 -16.409 -2.343 1.00 97.19 76 ILE A CA 1
ATOM 587 C C . ILE A 1 76 ? -2.188 -16.534 -1.378 1.00 97.19 76 ILE A C 1
ATOM 589 O O . ILE A 1 76 ? -1.100 -16.019 -1.637 1.00 97.19 76 ILE A O 1
ATOM 593 N N . GLY A 1 77 ? -2.340 -17.299 -0.301 1.00 96.38 77 GLY A N 1
ATOM 594 C CA . GLY A 1 77 ? -1.351 -17.450 0.754 1.00 96.38 77 GLY A CA 1
ATOM 595 C C . GLY A 1 77 ? -1.742 -16.841 2.078 1.00 96.38 77 GLY A C 1
ATOM 596 O O . GLY A 1 77 ? -2.429 -15.831 2.134 1.00 96.38 77 GLY A O 1
ATOM 597 N N . THR A 1 78 ? -1.201 -17.434 3.136 1.00 93.19 78 THR A N 1
ATOM 598 C CA . THR A 1 78 ? -1.368 -16.942 4.499 1.00 93.19 78 THR A CA 1
ATOM 599 C C . THR A 1 78 ? -0.516 -15.694 4.748 1.00 93.19 78 THR A C 1
ATOM 601 O O . THR A 1 78 ? 0.617 -15.636 4.246 1.00 93.19 78 THR A O 1
ATOM 604 N N . PRO A 1 79 ? -0.991 -14.761 5.584 1.00 91.88 79 PRO A N 1
ATOM 605 C CA . PRO A 1 79 ? -0.237 -13.590 6.009 1.00 91.88 79 PRO A CA 1
ATOM 606 C C . PRO A 1 79 ? 1.166 -13.904 6.535 1.00 91.88 79 PRO A C 1
ATOM 608 O O . PRO A 1 79 ? 1.408 -14.943 7.161 1.00 91.88 79 PRO A O 1
ATOM 611 N N . PHE A 1 80 ? 2.096 -12.977 6.319 1.00 89.38 80 PHE A N 1
ATOM 612 C CA . PHE A 1 80 ? 3.396 -13.007 6.970 1.00 89.38 80 PHE A CA 1
ATOM 613 C C . PHE A 1 80 ? 3.235 -12.808 8.479 1.00 89.38 80 PHE A C 1
ATOM 615 O O . PHE A 1 80 ? 2.282 -12.200 8.965 1.00 89.38 80 PHE A O 1
ATOM 622 N N . LEU A 1 81 ? 4.208 -13.307 9.233 1.00 84.12 81 LEU A N 1
ATOM 623 C CA . LEU A 1 81 ? 4.294 -13.045 10.660 1.00 84.12 81 LEU A CA 1
ATOM 624 C C . LEU A 1 81 ? 5.327 -11.929 10.869 1.00 84.12 81 LEU A C 1
ATOM 626 O O . LEU A 1 81 ? 6.498 -12.182 10.564 1.00 84.12 81 LEU A O 1
ATOM 630 N N . PRO A 1 82 ? 4.947 -10.737 11.371 1.00 83.94 82 PRO A N 1
ATOM 631 C CA . PRO A 1 82 ? 5.891 -9.660 11.652 1.00 83.94 82 PRO A CA 1
ATOM 632 C C . PRO A 1 82 ? 6.789 -9.969 12.854 1.00 83.94 82 PRO A C 1
ATOM 634 O O . PRO A 1 82 ? 6.535 -10.878 13.662 1.00 83.94 82 PRO A O 1
ATOM 637 N N . ALA A 1 83 ? 7.897 -9.236 12.959 1.00 82.69 83 ALA A N 1
ATOM 638 C CA . ALA A 1 83 ? 8.710 -9.240 14.168 1.00 82.69 83 ALA A CA 1
ATOM 639 C C . ALA A 1 83 ? 7.899 -8.724 15.365 1.00 82.69 83 ALA A C 1
ATOM 641 O O . ALA A 1 83 ? 7.029 -7.876 15.211 1.00 82.69 83 ALA A O 1
ATOM 642 N N . TYR A 1 84 ? 8.181 -9.223 16.572 1.00 78.38 84 TYR A N 1
ATOM 643 C CA . TYR A 1 84 ? 7.390 -8.860 17.756 1.00 78.38 84 TYR A CA 1
ATOM 644 C C . TYR A 1 84 ? 7.409 -7.347 18.033 1.00 78.38 84 TYR A C 1
ATOM 646 O O . TYR A 1 84 ? 6.385 -6.782 18.398 1.00 78.38 84 TYR A O 1
ATOM 654 N N . TRP A 1 85 ? 8.556 -6.695 17.816 1.00 89.94 85 TRP A N 1
ATOM 655 C CA . TRP A 1 85 ? 8.721 -5.251 18.006 1.00 89.94 85 TRP A CA 1
ATOM 656 C C . TRP A 1 85 ? 7.866 -4.411 17.043 1.00 89.94 85 TRP A C 1
ATOM 658 O O . TRP A 1 85 ? 7.513 -3.290 17.385 1.00 89.94 85 TRP A O 1
ATOM 668 N N . ALA A 1 86 ? 7.467 -4.954 15.885 1.00 88.31 86 ALA A N 1
ATOM 669 C CA . ALA A 1 86 ? 6.645 -4.238 14.904 1.00 88.31 86 ALA A CA 1
ATOM 670 C C . ALA A 1 86 ? 5.193 -4.043 15.379 1.00 88.31 86 ALA A C 1
ATOM 672 O O . ALA A 1 86 ? 4.471 -3.205 14.853 1.00 88.31 86 ALA A O 1
ATOM 673 N N . LEU A 1 87 ? 4.766 -4.796 16.403 1.00 84.19 87 LEU A N 1
ATOM 674 C CA . LEU A 1 87 ? 3.476 -4.605 17.080 1.00 84.19 87 LEU A CA 1
ATOM 675 C C . LEU A 1 87 ? 3.491 -3.425 18.068 1.00 84.19 87 LEU A C 1
ATOM 677 O O . LEU A 1 87 ? 2.458 -3.103 18.655 1.00 84.19 87 LEU A O 1
ATOM 681 N N . GLY A 1 88 ? 4.668 -2.846 18.312 1.00 78.88 88 GLY A N 1
ATOM 682 C CA . GLY A 1 88 ? 4.860 -1.683 19.162 1.00 78.88 88 GLY A CA 1
ATOM 683 C C . GLY A 1 88 ? 4.421 -0.380 18.499 1.00 78.88 88 GLY A C 1
ATOM 684 O O . GLY A 1 88 ? 4.028 -0.345 17.334 1.00 78.88 88 GLY A O 1
ATOM 685 N N . PHE A 1 89 ? 4.485 0.716 19.253 1.00 86.00 89 PHE A N 1
ATOM 686 C CA . PHE A 1 89 ? 4.160 2.033 18.705 1.00 86.00 89 PHE A CA 1
ATOM 687 C C . PHE A 1 89 ? 5.265 2.503 17.752 1.00 86.00 89 PHE A C 1
ATOM 689 O O . PHE A 1 89 ? 6.455 2.340 18.043 1.00 86.00 89 PHE A O 1
ATOM 696 N N . GLN A 1 90 ? 4.854 3.108 16.637 1.00 92.88 90 GLN A N 1
ATOM 697 C CA . GLN A 1 90 ? 5.734 3.564 15.565 1.00 92.88 90 GLN A CA 1
ATOM 698 C C . GLN A 1 90 ? 5.587 5.079 15.368 1.00 92.88 90 GLN A C 1
ATOM 700 O O . GLN A 1 90 ? 4.479 5.611 15.445 1.00 92.88 90 GLN A O 1
ATOM 705 N N . LEU A 1 91 ? 6.697 5.779 15.127 1.00 92.19 91 LEU A N 1
ATOM 706 C CA . LEU A 1 91 ? 6.730 7.231 14.934 1.00 92.19 91 LEU A CA 1
ATOM 707 C C . LEU A 1 91 ? 7.434 7.570 13.622 1.00 92.19 91 LEU A C 1
ATOM 709 O O . LEU A 1 91 ? 8.604 7.241 13.450 1.00 92.19 91 LEU A O 1
ATOM 713 N N . CYS A 1 92 ? 6.739 8.279 12.739 1.00 93.62 92 CYS A N 1
ATOM 714 C CA . CYS A 1 92 ? 7.267 8.771 11.472 1.00 93.62 92 CYS A CA 1
ATOM 715 C C . CYS A 1 92 ? 6.854 10.231 11.260 1.00 93.62 92 CYS A C 1
ATOM 717 O O . CYS A 1 92 ? 5.894 10.715 11.867 1.00 93.62 92 CYS A O 1
ATOM 719 N N . ARG A 1 93 ? 7.578 10.924 10.381 1.00 89.12 93 ARG A N 1
ATOM 720 C CA . ARG A 1 93 ? 7.189 12.210 9.813 1.00 89.12 93 ARG A CA 1
ATOM 721 C C . ARG A 1 93 ? 7.987 12.466 8.539 1.00 89.12 93 ARG A C 1
ATOM 723 O O . ARG A 1 93 ? 9.211 12.386 8.569 1.00 89.12 93 ARG A O 1
ATOM 730 N N . TRP A 1 94 ? 7.297 12.916 7.497 1.00 86.69 94 TRP A N 1
ATOM 731 C CA . TRP A 1 94 ? 7.932 13.623 6.393 1.00 86.69 94 TRP A CA 1
ATOM 732 C C . TRP A 1 94 ? 8.335 15.041 6.817 1.00 86.69 94 TRP A C 1
ATOM 734 O O . TRP A 1 94 ? 7.493 15.834 7.259 1.00 86.69 94 TRP A O 1
ATOM 744 N N . GLY A 1 95 ? 9.618 15.368 6.691 1.00 85.75 95 GLY A N 1
ATOM 745 C CA . GLY A 1 95 ? 10.194 16.664 7.034 1.00 85.75 95 GLY A CA 1
ATOM 746 C C . GLY A 1 95 ? 11.002 16.658 8.330 1.00 85.75 95 GLY A C 1
ATOM 747 O O . GLY A 1 95 ? 11.062 17.682 9.016 1.00 85.75 95 GLY A O 1
ATOM 748 N N . TYR A 1 96 ? 11.611 15.530 8.711 1.00 89.50 96 TYR A N 1
ATOM 749 C CA . TYR A 1 96 ? 12.673 15.575 9.718 1.00 89.50 96 TYR A CA 1
ATOM 750 C C . TYR A 1 96 ? 13.921 16.206 9.091 1.00 89.50 96 TYR A C 1
ATOM 752 O O . TYR A 1 96 ? 14.686 15.535 8.411 1.00 89.50 96 TYR A O 1
ATOM 760 N N . GLU A 1 97 ? 14.145 17.496 9.356 1.00 85.12 97 GLU A N 1
ATOM 761 C CA . GLU A 1 97 ? 15.193 18.298 8.697 1.00 85.12 97 GLU A CA 1
ATOM 762 C C . GLU A 1 97 ? 16.614 17.715 8.806 1.00 85.12 97 GLU A C 1
ATOM 764 O O . GLU A 1 97 ? 17.482 18.010 7.987 1.00 85.12 97 GLU A O 1
ATOM 769 N N . ASN A 1 98 ? 16.896 16.956 9.867 1.00 89.12 98 ASN A N 1
ATOM 770 C CA . ASN A 1 98 ? 18.185 16.317 10.109 1.00 89.12 98 ASN A CA 1
ATOM 771 C C . ASN A 1 98 ? 18.077 15.243 11.208 1.00 89.12 98 ASN A C 1
ATOM 773 O O . ASN A 1 98 ? 17.056 15.103 11.887 1.00 89.12 98 ASN A O 1
ATOM 777 N N . LEU A 1 99 ? 19.179 14.519 11.436 1.00 91.50 99 LEU A N 1
ATOM 778 C CA . LEU A 1 99 ? 19.273 13.483 12.468 1.00 91.50 99 LEU A CA 1
ATOM 779 C C . LEU A 1 99 ? 18.948 14.004 13.878 1.00 91.50 99 LEU A C 1
ATOM 781 O O . LEU A 1 99 ? 18.330 13.284 14.658 1.00 91.50 99 LEU A O 1
ATOM 785 N N . THR A 1 100 ? 19.335 15.239 14.214 1.00 95.88 100 THR A N 1
ATOM 786 C CA . THR A 1 100 ? 19.041 15.825 15.530 1.00 95.88 100 THR A CA 1
ATOM 787 C C . THR A 1 100 ? 17.540 16.024 15.717 1.00 95.88 100 THR A C 1
ATOM 789 O O . THR A 1 100 ? 17.018 15.657 16.764 1.00 95.88 100 THR A O 1
ATOM 792 N N . ALA A 1 101 ? 16.817 16.492 14.696 1.00 93.94 101 ALA A N 1
ATOM 793 C CA . ALA A 1 101 ? 15.364 16.645 14.762 1.00 93.94 101 ALA A CA 1
ATOM 794 C C . ALA A 1 101 ? 14.642 15.308 15.025 1.00 93.94 101 ALA A C 1
ATOM 796 O O . ALA A 1 101 ? 13.735 15.249 15.862 1.00 93.94 101 ALA A O 1
ATOM 797 N N . LEU A 1 102 ? 15.080 14.228 14.364 1.00 94.81 102 LEU A N 1
ATOM 798 C CA . LEU A 1 102 ? 14.573 12.874 14.605 1.00 94.81 102 LEU A CA 1
ATOM 799 C C . LEU A 1 102 ? 14.909 12.392 16.027 1.00 94.81 102 LEU A C 1
ATOM 801 O O . LEU A 1 102 ? 14.025 11.934 16.752 1.00 94.81 102 LEU A O 1
ATOM 805 N N . GLN A 1 103 ? 16.167 12.531 16.457 1.00 95.88 103 GLN A N 1
ATOM 806 C CA . GLN A 1 103 ? 16.609 12.143 17.802 1.00 95.88 103 GLN A CA 1
ATOM 807 C C . GLN A 1 103 ? 15.844 12.892 18.894 1.00 95.88 103 GLN A C 1
ATOM 809 O O . GLN A 1 103 ? 15.427 12.281 19.880 1.00 95.88 103 GLN A O 1
ATOM 814 N N . ASP A 1 104 ? 15.602 14.187 18.706 1.00 96.62 104 ASP A N 1
ATOM 815 C CA . ASP A 1 104 ? 14.831 14.989 19.643 1.00 96.62 104 ASP A CA 1
ATOM 816 C C . ASP A 1 104 ? 13.363 14.542 19.676 1.00 96.62 104 ASP A C 1
ATOM 818 O O . ASP A 1 104 ? 12.769 14.494 20.752 1.00 96.62 104 ASP A O 1
ATOM 822 N N . ALA A 1 105 ? 12.761 14.164 18.542 1.00 92.94 105 ALA A N 1
ATOM 823 C CA . ALA A 1 105 ? 11.399 13.622 18.509 1.00 92.94 105 ALA A CA 1
ATOM 824 C C . ALA A 1 105 ? 11.281 12.299 19.283 1.00 92.94 105 ALA A C 1
ATOM 826 O O . ALA A 1 105 ? 10.370 12.138 20.105 1.00 92.94 105 ALA A O 1
ATOM 827 N N . VAL A 1 106 ? 12.241 11.392 19.093 1.00 95.50 106 VAL A N 1
ATOM 828 C CA . VAL A 1 106 ? 12.337 10.132 19.844 1.00 95.50 106 VAL A CA 1
ATOM 829 C C . VAL A 1 106 ? 12.524 10.408 21.336 1.00 95.50 106 VAL A C 1
ATOM 831 O O . VAL A 1 106 ? 11.744 9.927 22.162 1.00 95.50 106 VAL A O 1
ATOM 834 N N . ALA A 1 107 ? 13.504 11.242 21.695 1.00 94.81 107 ALA A N 1
ATOM 835 C CA . ALA A 1 107 ? 13.811 11.570 23.082 1.00 94.81 107 ALA A CA 1
ATOM 836 C C . ALA A 1 107 ? 12.624 12.240 23.783 1.00 94.81 107 ALA A C 1
ATOM 838 O O . ALA A 1 107 ? 12.299 11.876 24.912 1.00 94.81 107 ALA A O 1
ATOM 839 N N . ARG A 1 108 ? 11.933 13.182 23.128 1.00 91.00 108 ARG A N 1
ATOM 840 C CA . ARG A 1 108 ? 10.721 13.816 23.670 1.00 91.00 108 ARG A CA 1
ATOM 841 C C . ARG A 1 108 ? 9.618 12.793 23.940 1.00 91.00 108 ARG A C 1
ATOM 843 O O . ARG A 1 108 ? 9.033 12.827 25.020 1.00 91.00 108 ARG A O 1
ATOM 850 N N . THR A 1 109 ? 9.376 11.871 23.007 1.00 83.19 109 THR A N 1
ATOM 851 C CA . THR A 1 109 ? 8.355 10.815 23.142 1.00 83.19 109 THR A CA 1
ATOM 852 C C . THR A 1 109 ? 8.658 9.905 24.334 1.00 83.19 109 THR A C 1
ATOM 854 O O . THR A 1 109 ? 7.818 9.723 25.219 1.00 83.19 109 THR A O 1
ATOM 857 N N . MET A 1 110 ? 9.898 9.421 24.432 1.00 84.44 110 MET A N 1
ATOM 858 C CA . MET A 1 110 ? 10.329 8.558 25.535 1.00 84.44 110 MET A CA 1
ATOM 859 C C . MET A 1 110 ? 10.349 9.296 26.885 1.00 84.44 110 MET A C 1
ATOM 861 O O . MET A 1 110 ? 9.900 8.752 27.894 1.00 84.44 110 MET A O 1
ATOM 865 N N . ASN A 1 111 ? 10.801 10.556 26.921 1.00 86.50 111 ASN A N 1
ATOM 866 C CA . ASN A 1 111 ? 10.810 11.389 28.133 1.00 86.50 111 ASN A CA 1
ATOM 867 C C . ASN A 1 111 ? 9.395 11.713 28.641 1.00 86.50 111 ASN A C 1
ATOM 869 O O . ASN A 1 111 ? 9.207 11.951 29.837 1.00 86.50 111 ASN A O 1
ATOM 873 N N . ALA A 1 112 ? 8.394 11.698 27.755 1.00 75.75 112 ALA A N 1
ATOM 874 C CA . ALA A 1 112 ? 6.983 11.802 28.117 1.00 75.75 112 ALA A CA 1
ATOM 875 C C . ALA A 1 112 ? 6.407 10.497 28.706 1.00 75.75 112 ALA A C 1
ATOM 877 O O . ALA A 1 112 ? 5.270 10.492 29.177 1.00 75.75 112 ALA A O 1
ATOM 878 N N . GLY A 1 113 ? 7.180 9.404 28.729 1.00 79.31 113 GLY A N 1
ATOM 879 C CA . GLY A 1 113 ? 6.741 8.094 29.210 1.00 79.31 113 GLY A CA 1
ATOM 880 C C . GLY A 1 113 ? 5.849 7.341 28.221 1.00 79.31 113 GLY A C 1
ATOM 881 O O . GLY A 1 113 ? 5.128 6.436 28.640 1.00 79.31 113 GLY A O 1
ATOM 882 N N . ILE A 1 114 ? 5.868 7.718 26.937 1.00 72.19 114 ILE A N 1
ATOM 883 C CA . ILE A 1 114 ? 5.155 7.021 25.863 1.00 72.19 114 ILE A CA 1
ATOM 884 C C . ILE A 1 114 ? 6.061 5.888 25.353 1.00 72.19 114 ILE A C 1
ATOM 886 O O . ILE A 1 114 ? 7.198 6.168 24.963 1.00 72.19 114 ILE A O 1
ATOM 890 N N . PRO A 1 115 ? 5.604 4.621 25.366 1.00 80.81 115 PRO A N 1
ATOM 891 C CA . PRO A 1 115 ? 6.335 3.526 24.737 1.00 80.81 115 PRO A CA 1
ATOM 892 C C . PRO A 1 115 ? 6.519 3.802 23.242 1.00 80.81 115 PRO A C 1
ATOM 894 O O . PRO A 1 115 ? 5.559 4.161 22.566 1.00 80.81 115 PRO A O 1
ATOM 897 N N . LEU A 1 116 ? 7.742 3.648 22.746 1.00 88.25 116 LEU A N 1
ATOM 898 C CA . LEU A 1 116 ? 8.095 3.806 21.340 1.00 88.25 116 LEU A CA 1
ATOM 899 C C . LEU A 1 116 ? 9.074 2.692 20.978 1.00 88.25 116 LEU A C 1
ATOM 901 O O . LEU A 1 116 ? 10.132 2.589 21.601 1.00 88.25 116 LEU A O 1
ATOM 905 N N . ASP A 1 117 ? 8.713 1.886 19.984 1.00 92.56 117 ASP A N 1
ATOM 906 C CA . ASP A 1 117 ? 9.510 0.746 19.534 1.00 92.56 117 ASP A CA 1
ATOM 907 C C . ASP A 1 117 ? 10.214 1.046 18.205 1.00 92.56 117 ASP A C 1
ATOM 909 O O . ASP A 1 117 ? 11.362 0.639 18.024 1.00 92.56 117 ASP A O 1
ATOM 913 N N . VAL A 1 118 ? 9.563 1.791 17.298 1.00 95.81 118 VAL A N 1
ATOM 914 C CA . VAL A 1 118 ? 10.059 1.984 15.923 1.00 95.81 118 VAL A CA 1
ATOM 915 C C . VAL A 1 118 ? 10.018 3.456 15.497 1.00 95.81 118 VAL A C 1
ATOM 917 O O . VAL A 1 118 ? 8.948 3.984 15.193 1.00 95.81 118 VAL A O 1
ATOM 920 N N . PRO A 1 119 ? 11.162 4.156 15.455 1.00 96.06 119 PRO A N 1
ATOM 921 C CA . PRO A 1 119 ? 11.272 5.426 14.751 1.00 96.06 119 PRO A CA 1
ATOM 922 C C . PRO A 1 119 ? 11.559 5.202 13.259 1.00 96.06 119 PRO A C 1
ATOM 924 O O . PRO A 1 119 ? 12.455 4.439 12.903 1.00 96.06 119 PRO A O 1
ATOM 927 N N . PHE A 1 120 ? 10.844 5.915 12.396 1.00 96.19 120 PHE A N 1
ATOM 928 C CA . PHE A 1 120 ? 11.074 5.951 10.954 1.00 96.19 120 PHE A CA 1
ATOM 929 C C . PHE A 1 120 ? 11.746 7.261 10.545 1.00 96.19 120 PHE A C 1
ATOM 931 O O . PHE A 1 120 ? 11.502 8.320 11.128 1.00 96.19 120 PHE A O 1
ATOM 938 N N . ALA A 1 121 ? 12.569 7.174 9.506 1.00 93.12 121 ALA A N 1
ATOM 939 C CA . ALA A 1 121 ? 13.043 8.320 8.750 1.00 93.12 121 ALA A CA 1
ATOM 940 C C . ALA A 1 121 ? 12.436 8.234 7.347 1.00 93.12 121 ALA A C 1
ATOM 942 O O . ALA A 1 121 ? 12.625 7.230 6.662 1.00 93.12 121 ALA A O 1
ATOM 943 N N . ASP A 1 122 ? 11.699 9.270 6.953 1.00 93.38 122 ASP A N 1
ATOM 944 C CA . ASP A 1 122 ? 11.197 9.433 5.588 1.00 93.38 122 ASP A CA 1
ATOM 945 C C . ASP A 1 122 ? 12.358 9.792 4.634 1.00 93.38 122 ASP A C 1
ATOM 947 O O . ASP A 1 122 ? 13.517 9.865 5.049 1.00 93.38 122 ASP A O 1
ATOM 951 N N . ILE A 1 123 ? 12.071 10.075 3.367 1.00 91.75 123 ILE A N 1
ATOM 952 C CA . ILE A 1 123 ? 13.037 10.381 2.301 1.00 91.75 123 ILE A CA 1
ATOM 953 C C . ILE A 1 123 ? 14.032 11.515 2.628 1.00 91.75 123 ILE A C 1
ATOM 955 O O . ILE A 1 123 ? 15.025 11.675 1.922 1.00 91.75 123 ILE A O 1
ATOM 959 N N . ASP A 1 124 ? 13.819 12.284 3.702 1.00 89.12 124 ASP A N 1
ATOM 960 C CA . ASP A 1 124 ? 14.720 13.337 4.192 1.00 89.12 124 ASP A CA 1
ATOM 961 C C . ASP A 1 124 ? 16.122 12.821 4.570 1.00 89.12 124 ASP A C 1
ATOM 963 O O . ASP A 1 124 ? 17.090 13.583 4.542 1.00 89.12 124 ASP A O 1
ATOM 967 N N . TYR A 1 125 ? 16.270 11.534 4.921 1.00 90.94 125 TYR A N 1
ATOM 968 C CA . TYR A 1 125 ? 17.595 10.965 5.215 1.00 90.94 125 TYR A CA 1
ATOM 969 C C . TYR A 1 125 ? 18.456 10.769 3.956 1.00 90.94 125 TYR A C 1
ATOM 971 O O . TYR A 1 125 ? 19.668 10.551 4.066 1.00 90.94 125 TYR A O 1
ATOM 979 N N . MET A 1 126 ? 17.836 10.776 2.773 1.00 90.38 126 MET A N 1
ATOM 980 C CA . MET A 1 126 ? 18.477 10.449 1.505 1.00 90.38 126 MET A CA 1
ATOM 981 C C . MET A 1 126 ? 19.224 11.656 0.922 1.00 90.38 126 MET A C 1
ATOM 983 O O . MET A 1 126 ? 18.806 12.806 1.044 1.00 90.38 126 MET A O 1
ATOM 987 N N . ASP A 1 127 ? 20.321 11.391 0.212 1.00 87.25 127 ASP A N 1
ATOM 988 C CA . ASP A 1 127 ? 21.064 12.420 -0.520 1.00 87.25 127 ASP A CA 1
ATOM 989 C C . ASP A 1 127 ? 20.358 12.733 -1.852 1.00 87.25 127 ASP A C 1
ATOM 991 O O . ASP A 1 127 ? 20.435 11.947 -2.799 1.00 87.25 127 ASP A O 1
ATOM 995 N N . ASP A 1 128 ? 19.678 13.882 -1.933 1.00 84.50 128 ASP A N 1
ATOM 996 C CA . ASP A 1 128 ? 18.848 14.281 -3.087 1.00 84.50 128 ASP A CA 1
ATOM 997 C C . ASP A 1 128 ? 17.731 13.259 -3.385 1.00 84.50 128 ASP A C 1
ATOM 999 O O . ASP A 1 128 ? 17.479 12.890 -4.530 1.00 84.50 128 ASP A O 1
ATOM 1003 N N . TYR A 1 129 ? 17.103 12.731 -2.324 1.00 87.94 129 TYR A N 1
ATOM 1004 C CA . TYR A 1 129 ? 16.016 11.739 -2.402 1.00 87.94 129 TYR A CA 1
ATOM 1005 C C . TYR A 1 129 ? 16.372 10.456 -3.172 1.00 87.94 129 TYR A C 1
ATOM 1007 O O . TYR A 1 129 ? 15.488 9.711 -3.592 1.00 87.94 129 TYR A O 1
ATOM 1015 N N . ARG A 1 130 ? 17.666 10.205 -3.404 1.00 88.94 130 ARG A N 1
ATOM 1016 C CA . ARG A 1 130 ? 18.147 9.025 -4.117 1.00 88.94 130 ARG A CA 1
ATOM 1017 C C . ARG A 1 130 ? 18.271 7.855 -3.159 1.00 88.94 130 ARG A C 1
ATOM 1019 O O . ARG A 1 130 ? 18.983 7.934 -2.155 1.00 88.94 130 ARG A O 1
ATOM 1026 N N . ASP A 1 131 ? 17.688 6.737 -3.566 1.00 88.50 131 ASP A N 1
ATOM 1027 C CA . ASP A 1 131 ? 18.053 5.438 -3.022 1.00 88.50 131 ASP A CA 1
ATOM 1028 C C . ASP A 1 131 ? 19.532 5.122 -3.305 1.00 88.50 131 ASP A C 1
ATOM 1030 O O . ASP A 1 131 ? 20.187 5.738 -4.146 1.00 88.50 131 ASP A O 1
ATOM 1034 N N . PHE A 1 132 ? 20.051 4.139 -2.577 1.00 82.62 132 PHE A N 1
ATOM 1035 C CA . PHE A 1 132 ? 21.447 3.860 -2.203 1.00 82.62 132 PHE A CA 1
ATOM 1036 C C . PHE A 1 132 ? 22.550 3.863 -3.299 1.00 82.62 132 PHE A C 1
ATOM 1038 O O . PHE A 1 132 ? 23.724 3.792 -2.951 1.00 82.62 132 PHE A O 1
ATOM 1045 N N . SER A 1 133 ? 22.195 3.967 -4.584 1.00 67.69 133 SER A N 1
ATOM 1046 C CA . SER A 1 133 ? 22.903 3.559 -5.812 1.00 67.69 133 SER A CA 1
ATOM 1047 C C . SER A 1 133 ? 24.433 3.374 -5.749 1.00 67.69 133 SER A C 1
ATOM 1049 O O . SER A 1 133 ? 25.190 4.354 -5.748 1.00 67.69 133 SER A O 1
ATOM 1051 N N . PHE A 1 134 ? 24.879 2.112 -5.849 1.00 60.19 134 PHE A N 1
ATOM 1052 C CA . PHE A 1 134 ? 26.293 1.720 -5.987 1.00 60.19 134 PHE A CA 1
ATOM 1053 C C . PHE A 1 134 ? 26.661 1.127 -7.371 1.00 60.19 134 PHE A C 1
ATOM 1055 O O . PHE A 1 134 ? 27.771 1.380 -7.839 1.00 60.19 134 PHE A O 1
ATOM 1062 N N . ASP A 1 135 ? 25.761 0.390 -8.042 1.00 70.44 135 ASP A N 1
ATOM 1063 C CA . ASP A 1 135 ? 25.864 -0.111 -9.438 1.00 70.44 135 ASP A CA 1
ATOM 1064 C C . ASP A 1 135 ? 24.489 -0.671 -9.887 1.00 70.44 135 ASP A C 1
ATOM 1066 O O . ASP A 1 135 ? 23.610 -0.878 -9.060 1.00 70.44 135 ASP A O 1
ATOM 1070 N N . THR A 1 136 ? 24.286 -0.947 -11.177 1.00 75.00 136 THR A N 1
ATOM 1071 C CA . THR A 1 136 ? 23.097 -1.606 -11.749 1.00 75.00 136 THR A CA 1
ATOM 1072 C C . THR A 1 136 ? 23.218 -3.133 -11.862 1.00 75.00 136 THR A C 1
ATOM 1074 O O . THR A 1 136 ? 22.193 -3.789 -11.982 1.00 75.00 136 THR A O 1
ATOM 1077 N N . ASN A 1 137 ? 24.426 -3.723 -11.830 1.00 71.69 137 ASN A N 1
ATOM 1078 C CA . ASN A 1 137 ? 24.686 -5.183 -11.818 1.00 71.69 137 ASN A CA 1
ATOM 1079 C C . ASN A 1 137 ? 23.754 -6.056 -12.705 1.00 71.69 137 ASN A C 1
ATOM 1081 O O . ASN A 1 137 ? 23.295 -7.113 -12.275 1.00 71.69 137 ASN A O 1
ATOM 1085 N N . ASN A 1 138 ? 23.486 -5.647 -13.953 1.00 82.94 138 ASN A N 1
ATOM 1086 C CA . ASN A 1 138 ? 22.573 -6.331 -14.895 1.00 82.94 138 ASN A CA 1
ATOM 1087 C C . ASN A 1 138 ? 21.101 -6.444 -14.438 1.00 82.94 138 ASN A C 1
ATOM 1089 O O . ASN A 1 138 ? 20.368 -7.291 -14.956 1.00 82.94 138 ASN A O 1
ATOM 1093 N N . ALA A 1 139 ? 20.656 -5.620 -13.489 1.00 92.44 139 ALA A N 1
ATOM 1094 C CA . ALA A 1 139 ? 19.245 -5.498 -13.150 1.00 92.44 139 ALA A CA 1
ATOM 1095 C C . ALA A 1 139 ? 18.426 -5.093 -14.380 1.00 92.44 139 ALA A C 1
ATOM 1097 O O . ALA A 1 139 ? 18.865 -4.290 -15.209 1.00 92.44 139 ALA A O 1
ATOM 1098 N N . SER A 1 140 ? 17.222 -5.650 -14.479 1.00 94.81 140 SER A N 1
ATOM 1099 C CA . SER A 1 140 ? 16.260 -5.255 -15.499 1.00 94.81 140 SER A CA 1
ATOM 1100 C C . SER A 1 140 ? 15.448 -4.068 -14.992 1.00 94.81 140 SER A C 1
ATOM 1102 O O . SER A 1 140 ? 15.105 -3.981 -13.813 1.00 94.81 140 SER A O 1
ATOM 1104 N N . PHE A 1 141 ? 15.105 -3.169 -15.903 1.00 96.12 141 PHE A N 1
ATOM 1105 C CA . PHE A 1 141 ? 14.235 -2.025 -15.651 1.00 96.12 141 PHE A CA 1
ATOM 1106 C C . PHE A 1 141 ? 13.074 -2.072 -16.640 1.00 96.12 141 PHE A C 1
ATOM 1108 O O . PHE A 1 141 ? 13.153 -2.768 -17.651 1.00 96.12 141 PHE A O 1
ATOM 1115 N N . ILE A 1 142 ? 12.002 -1.330 -16.376 1.00 97.75 142 ILE A N 1
ATOM 1116 C CA . ILE A 1 142 ? 10.942 -1.142 -17.368 1.00 97.75 142 ILE A CA 1
ATOM 1117 C C . ILE A 1 142 ? 11.558 -0.469 -18.598 1.00 97.75 142 ILE A C 1
ATOM 1119 O O . ILE A 1 142 ? 12.201 0.577 -18.488 1.00 97.75 142 ILE A O 1
ATOM 1123 N N . GLU A 1 143 ? 11.361 -1.059 -19.774 1.00 97.19 143 GLU A N 1
ATOM 1124 C CA . GLU A 1 143 ? 11.958 -0.578 -21.022 1.00 97.19 143 GLU A CA 1
ATOM 1125 C C . GLU A 1 143 ? 10.910 -0.149 -22.051 1.00 97.19 143 GLU A C 1
ATOM 1127 O O . GLU A 1 143 ? 9.800 -0.668 -22.100 1.00 97.19 143 GLU A O 1
ATOM 1132 N N . TRP A 1 144 ? 11.285 0.728 -22.973 1.00 97.31 144 TRP A N 1
ATOM 1133 C CA . TRP A 1 144 ? 10.617 0.859 -24.258 1.00 97.31 144 TRP A CA 1
ATOM 1134 C C . TRP A 1 144 ? 10.704 -0.465 -25.038 1.00 97.31 144 TRP A C 1
ATOM 1136 O O . TRP A 1 144 ? 11.754 -1.128 -25.053 1.00 97.31 144 TRP A O 1
ATOM 1146 N N . PRO A 1 145 ? 9.636 -0.870 -25.749 1.00 96.06 145 PRO A N 1
ATOM 1147 C CA . PRO A 1 145 ? 9.667 -2.103 -26.532 1.00 96.06 145 PRO A CA 1
ATOM 1148 C C . PRO A 1 145 ? 10.585 -1.983 -27.756 1.00 96.06 145 PRO A C 1
ATOM 1150 O O . PRO A 1 145 ? 11.073 -2.993 -28.261 1.00 96.06 145 PRO A O 1
ATOM 1153 N N . ARG A 1 146 ? 10.833 -0.758 -28.241 1.00 94.94 146 ARG A N 1
ATOM 1154 C CA . ARG A 1 146 ? 11.613 -0.480 -29.450 1.00 94.94 146 ARG A CA 1
ATOM 1155 C C . ARG A 1 146 ? 12.415 0.815 -29.309 1.00 94.94 146 ARG A C 1
ATOM 1157 O O . ARG A 1 146 ? 11.994 1.729 -28.607 1.00 94.94 146 ARG A O 1
ATOM 1164 N N . TYR A 1 147 ? 13.550 0.890 -30.003 1.00 94.75 147 TYR A N 1
ATOM 1165 C CA . TYR A 1 147 ? 14.448 2.051 -29.963 1.00 94.75 147 TYR A CA 1
ATOM 1166 C C . TYR A 1 147 ? 13.860 3.311 -30.613 1.00 94.75 147 TYR A C 1
ATOM 1168 O O . TYR A 1 147 ? 14.195 4.406 -30.188 1.00 94.75 147 TYR A O 1
ATOM 1176 N N . ASP A 1 148 ? 12.967 3.188 -31.600 1.00 93.50 148 ASP A N 1
ATOM 1177 C CA . ASP A 1 148 ? 12.310 4.339 -32.243 1.00 93.50 148 ASP A CA 1
ATOM 1178 C C . ASP A 1 148 ? 11.396 5.133 -31.297 1.00 93.50 148 ASP A C 1
ATOM 1180 O O . ASP A 1 148 ? 11.081 6.284 -31.584 1.00 93.50 148 ASP A O 1
ATOM 1184 N N . LEU A 1 149 ? 10.996 4.533 -30.171 1.00 93.19 149 LEU A N 1
ATOM 1185 C CA . LEU A 1 149 ? 10.168 5.169 -29.146 1.00 93.19 149 LEU A CA 1
ATOM 1186 C C . LEU A 1 149 ? 10.987 5.840 -28.036 1.00 93.19 149 LEU A C 1
ATOM 1188 O O . LEU A 1 149 ? 10.415 6.514 -27.183 1.00 93.19 149 LEU A O 1
ATOM 1192 N N . VAL A 1 150 ? 12.307 5.644 -28.016 1.00 93.75 150 VAL A N 1
ATOM 1193 C CA . VAL A 1 150 ? 13.170 6.180 -26.964 1.00 93.75 150 VAL A CA 1
ATOM 1194 C C . VAL A 1 150 ? 13.277 7.709 -27.101 1.00 93.75 150 VAL A C 1
ATOM 1196 O O . VAL A 1 150 ? 13.737 8.195 -28.139 1.00 93.75 150 VAL A O 1
ATOM 1199 N N . PRO A 1 151 ? 12.914 8.493 -26.065 1.00 90.56 151 PRO A N 1
ATOM 1200 C CA . PRO A 1 151 ? 13.095 9.941 -26.061 1.00 90.56 151 PRO A CA 1
ATOM 1201 C C . PRO A 1 151 ? 14.569 10.281 -25.806 1.00 90.56 151 PRO A C 1
ATOM 1203 O O . PRO A 1 151 ? 14.991 10.560 -24.678 1.00 90.56 151 PRO A O 1
ATOM 1206 N N . HIS A 1 152 ? 15.371 10.235 -26.869 1.00 89.56 152 HIS A N 1
ATOM 1207 C CA . HIS A 1 152 ? 16.814 10.480 -26.821 1.00 89.56 152 HIS A CA 1
ATOM 1208 C C . HIS A 1 152 ? 17.177 11.853 -26.239 1.00 89.56 152 HIS A C 1
ATOM 1210 O O . HIS A 1 152 ? 18.249 11.992 -25.655 1.00 89.56 152 HIS A O 1
ATOM 1216 N N . GLU A 1 153 ? 16.286 12.850 -26.312 1.00 86.56 153 GLU A N 1
ATOM 1217 C CA . GLU A 1 153 ? 16.523 14.157 -25.697 1.00 86.56 153 GLU A CA 1
ATOM 1218 C C . GLU A 1 153 ? 16.656 14.103 -24.167 1.00 86.56 153 GLU A C 1
ATOM 1220 O O . GLU A 1 153 ? 17.352 14.942 -23.600 1.00 86.56 153 GLU A O 1
ATOM 1225 N N . VAL A 1 154 ? 16.035 13.116 -23.510 1.00 86.44 154 VAL A N 1
ATOM 1226 C CA . VAL A 1 154 ? 16.143 12.873 -22.061 1.00 86.44 154 VAL A CA 1
ATOM 1227 C C . VAL A 1 154 ? 17.142 11.753 -21.792 1.00 86.44 154 VAL A C 1
ATOM 1229 O O . VAL A 1 154 ? 18.048 11.893 -20.973 1.00 86.44 154 VAL A O 1
ATOM 1232 N N . GLN A 1 155 ? 17.002 10.635 -22.503 1.00 88.69 155 GLN A N 1
ATOM 1233 C CA . GLN A 1 155 ? 17.736 9.409 -22.211 1.00 88.69 155 GLN A CA 1
ATOM 1234 C C . GLN A 1 155 ? 19.248 9.548 -22.417 1.00 88.69 155 GLN A C 1
ATOM 1236 O O . GLN A 1 155 ? 20.022 9.024 -21.612 1.00 88.69 155 GLN A O 1
ATOM 1241 N N . ASP A 1 156 ? 19.678 10.295 -23.437 1.00 90.62 156 ASP A N 1
ATOM 1242 C CA . ASP A 1 156 ? 21.099 10.455 -23.755 1.00 90.62 156 ASP A CA 1
ATOM 1243 C C . ASP A 1 156 ? 21.823 11.441 -22.817 1.00 90.62 156 ASP A C 1
ATOM 1245 O O . ASP A 1 156 ? 23.050 11.565 -22.896 1.00 90.62 156 ASP A O 1
ATOM 1249 N N . GLN A 1 157 ? 21.096 12.112 -21.909 1.00 89.56 157 GLN A N 1
ATOM 1250 C CA . GLN A 1 157 ? 21.678 12.968 -20.867 1.00 89.56 157 GLN A CA 1
ATOM 1251 C C . GLN A 1 157 ? 22.406 12.155 -19.781 1.00 89.56 157 GLN A C 1
ATOM 1253 O O . GLN A 1 157 ? 23.272 12.693 -19.088 1.00 89.56 157 GLN A O 1
ATOM 1258 N N . TYR A 1 158 ? 22.092 10.860 -19.638 1.00 90.12 158 TYR A N 1
ATOM 1259 C CA . TYR A 1 158 ? 22.622 10.006 -18.576 1.00 90.12 158 TYR A CA 1
ATOM 1260 C C . TYR A 1 158 ? 23.436 8.837 -19.140 1.00 90.12 158 TYR A C 1
ATOM 1262 O O . TYR A 1 158 ? 22.965 8.055 -19.962 1.00 90.12 158 TYR A O 1
ATOM 1270 N N . ASN A 1 159 ? 24.663 8.658 -18.645 1.00 90.06 159 ASN A N 1
ATOM 1271 C CA . ASN A 1 159 ? 25.576 7.627 -19.155 1.00 90.06 159 ASN A CA 1
ATOM 1272 C C . ASN A 1 159 ? 25.047 6.190 -18.998 1.00 90.06 159 ASN A C 1
ATOM 1274 O O . ASN A 1 159 ? 25.346 5.358 -19.847 1.00 90.06 159 ASN A O 1
ATOM 1278 N N . LEU A 1 160 ? 24.284 5.900 -17.935 1.00 88.44 160 LEU A N 1
ATOM 1279 C CA . LEU A 1 160 ? 23.758 4.554 -17.655 1.00 88.44 160 LEU A CA 1
ATOM 1280 C C . LEU A 1 160 ? 22.592 4.157 -18.570 1.00 88.44 160 LEU A C 1
ATOM 1282 O O . LEU A 1 160 ? 22.341 2.973 -18.765 1.00 88.44 160 LEU A O 1
ATOM 1286 N N . THR A 1 161 ? 21.871 5.133 -19.122 1.00 91.31 161 THR A N 1
ATOM 1287 C CA . THR A 1 161 ? 20.659 4.890 -19.923 1.00 91.31 161 THR A CA 1
ATOM 1288 C C . THR A 1 161 ? 20.865 5.235 -21.392 1.00 91.31 161 THR A C 1
ATOM 1290 O O . THR A 1 161 ? 20.057 4.853 -22.237 1.00 91.31 161 THR A O 1
ATOM 1293 N N . LYS A 1 162 ? 21.959 5.922 -21.727 1.00 92.06 162 LYS A N 1
ATOM 1294 C CA . LYS A 1 162 ? 22.350 6.206 -23.104 1.00 92.06 162 LYS A CA 1
ATOM 1295 C C . LYS A 1 162 ? 22.482 4.913 -23.912 1.00 92.06 162 LYS A C 1
ATOM 1297 O O . LYS A 1 162 ? 23.181 3.986 -23.510 1.00 92.06 162 LYS A O 1
ATOM 1302 N N . ASN A 1 163 ? 21.860 4.883 -25.091 1.00 90.50 163 ASN A N 1
ATOM 1303 C CA . ASN A 1 163 ? 21.782 3.713 -25.980 1.00 90.50 163 ASN A CA 1
ATOM 1304 C C . ASN A 1 163 ? 21.067 2.476 -25.389 1.00 90.50 163 ASN A C 1
ATOM 1306 O O . ASN A 1 163 ? 21.157 1.387 -25.965 1.00 90.50 163 ASN A O 1
ATOM 1310 N N . THR A 1 164 ? 20.353 2.609 -24.271 1.00 94.00 164 THR A N 1
ATOM 1311 C CA . THR A 1 164 ? 19.479 1.550 -23.746 1.00 94.00 164 THR A CA 1
ATOM 1312 C C . THR A 1 164 ? 18.024 1.834 -24.121 1.00 94.00 164 THR A C 1
ATOM 1314 O O . THR A 1 164 ? 17.721 2.862 -24.726 1.00 94.00 164 THR A O 1
ATOM 1317 N N . LYS A 1 165 ? 17.117 0.909 -23.793 1.00 95.50 165 LYS A N 1
ATOM 1318 C CA . LYS A 1 165 ? 15.670 1.133 -23.905 1.00 95.50 165 LYS A CA 1
ATOM 1319 C C . LYS A 1 165 ? 15.041 1.482 -22.556 1.00 95.50 165 LYS A C 1
ATOM 1321 O O . LYS A 1 165 ? 13.825 1.545 -22.481 1.00 95.50 165 LYS A O 1
ATOM 1326 N N . ILE A 1 166 ? 15.820 1.701 -21.494 1.00 95.56 166 ILE A N 1
ATOM 1327 C CA . ILE A 1 166 ? 15.290 1.948 -20.142 1.00 95.56 166 ILE A CA 1
ATOM 1328 C C . ILE A 1 166 ? 14.346 3.154 -20.163 1.00 95.56 166 ILE A C 1
ATOM 1330 O O . ILE A 1 166 ? 14.732 4.234 -20.598 1.00 95.56 166 ILE A O 1
ATOM 1334 N N . MET A 1 167 ? 13.112 2.965 -19.703 1.00 95.62 167 MET A N 1
ATOM 1335 C CA . MET A 1 167 ? 12.107 4.018 -19.645 1.00 95.62 167 MET A CA 1
ATOM 1336 C C . MET A 1 167 ? 12.344 4.888 -18.410 1.00 95.62 167 MET A C 1
ATOM 1338 O O . MET A 1 167 ? 12.480 4.381 -17.296 1.00 95.62 167 MET A O 1
ATOM 1342 N N . LEU A 1 168 ? 12.380 6.204 -18.617 1.00 93.75 168 LEU A N 1
ATOM 1343 C CA . LEU A 1 168 ? 12.674 7.183 -17.576 1.00 93.75 168 LEU A CA 1
ATOM 1344 C C . LEU A 1 168 ? 11.432 7.988 -17.193 1.00 93.75 168 LEU A C 1
ATOM 1346 O O . LEU A 1 168 ? 10.774 8.560 -18.058 1.00 93.75 168 LEU A O 1
ATOM 1350 N N . GLY A 1 169 ? 11.137 8.051 -15.895 1.00 90.31 169 GLY A N 1
ATOM 1351 C CA . GLY A 1 169 ? 10.086 8.896 -15.320 1.00 90.31 169 GLY A CA 1
ATOM 1352 C C . GLY A 1 169 ? 10.652 9.983 -14.408 1.00 90.31 169 GLY A C 1
ATOM 1353 O O . GLY A 1 169 ? 11.850 10.277 -14.449 1.00 90.31 169 GLY A O 1
ATOM 1354 N N . ALA A 1 170 ? 9.794 10.584 -13.586 1.00 86.44 170 ALA A N 1
ATOM 1355 C CA . ALA A 1 170 ? 10.162 11.609 -12.613 1.00 86.44 170 ALA A CA 1
ATOM 1356 C C . ALA A 1 170 ? 9.436 11.377 -11.278 1.00 86.44 170 ALA A C 1
ATOM 1358 O O . ALA A 1 170 ? 8.211 11.253 -11.245 1.00 86.44 170 ALA A O 1
ATOM 1359 N N . VAL A 1 171 ? 10.191 11.334 -10.179 1.00 87.00 171 VAL A N 1
ATOM 1360 C CA . VAL A 1 171 ? 9.660 11.173 -8.811 1.00 87.00 171 VAL A CA 1
ATOM 1361 C C . VAL A 1 171 ? 10.381 12.174 -7.893 1.00 87.00 171 VAL A C 1
ATOM 1363 O O . VAL A 1 171 ? 10.544 13.325 -8.295 1.00 87.00 171 VAL A O 1
ATOM 1366 N N . TRP A 1 172 ? 10.780 11.782 -6.681 1.00 85.56 172 TRP A N 1
ATOM 1367 C CA . TRP A 1 172 ? 11.372 12.667 -5.679 1.00 85.56 172 TRP A CA 1
ATOM 1368 C C . TRP A 1 172 ? 12.762 13.200 -6.043 1.00 85.56 172 TRP A C 1
ATOM 1370 O O . TRP A 1 172 ? 12.968 14.399 -5.848 1.00 85.56 172 TRP A O 1
ATOM 1380 N N . PRO A 1 173 ? 13.695 12.388 -6.587 1.00 85.56 173 PRO A N 1
ATOM 1381 C CA . PRO A 1 173 ? 14.987 12.907 -7.019 1.00 85.56 173 PRO A CA 1
ATOM 1382 C C . PRO A 1 173 ? 14.848 14.024 -8.053 1.00 85.56 173 PRO A C 1
ATOM 1384 O O . PRO A 1 173 ? 13.963 13.990 -8.913 1.00 85.56 173 PRO A O 1
ATOM 1387 N N . GLU A 1 174 ? 15.782 14.976 -8.046 1.00 78.25 174 GLU A N 1
ATOM 1388 C CA . GLU A 1 174 ? 15.816 16.046 -9.049 1.00 78.25 174 GLU A CA 1
ATOM 1389 C C . GLU A 1 174 ? 15.972 15.506 -10.487 1.00 78.25 174 GLU A C 1
ATOM 1391 O O . GLU A 1 174 ? 15.529 16.119 -11.465 1.00 78.25 174 GLU A O 1
ATOM 1396 N N . ARG A 1 175 ? 16.595 14.337 -10.642 1.00 83.44 175 ARG A N 1
ATOM 1397 C CA . ARG A 1 175 ? 16.865 13.710 -11.942 1.00 83.44 175 ARG A CA 1
ATOM 1398 C C . ARG A 1 175 ? 15.758 12.748 -12.350 1.00 83.44 175 ARG A C 1
ATOM 1400 O O . ARG A 1 175 ? 14.998 12.250 -11.526 1.00 83.44 175 ARG A O 1
ATOM 1407 N N . ASN A 1 176 ? 15.709 12.432 -13.642 1.00 88.38 176 ASN A N 1
ATOM 1408 C CA . ASN A 1 176 ? 14.867 11.341 -14.111 1.00 88.38 176 ASN A CA 1
ATOM 1409 C C . ASN A 1 176 ? 15.295 10.008 -13.483 1.00 88.38 176 ASN A C 1
ATOM 1411 O O . ASN A 1 176 ? 16.486 9.755 -13.288 1.00 88.38 176 ASN A O 1
ATOM 1415 N N . VAL A 1 177 ? 14.315 9.151 -13.210 1.00 91.25 177 VAL A N 1
ATOM 1416 C CA . VAL A 1 177 ? 14.516 7.865 -12.535 1.00 91.25 177 VAL A CA 1
ATOM 1417 C C . VAL A 1 177 ? 14.120 6.702 -13.437 1.00 91.25 177 VAL A C 1
ATOM 1419 O O . VAL A 1 177 ? 13.197 6.813 -14.247 1.00 91.25 177 VAL A O 1
ATOM 1422 N N . ALA A 1 178 ? 14.827 5.585 -13.286 1.00 94.06 178 ALA A N 1
ATOM 1423 C CA . ALA A 1 178 ? 14.471 4.30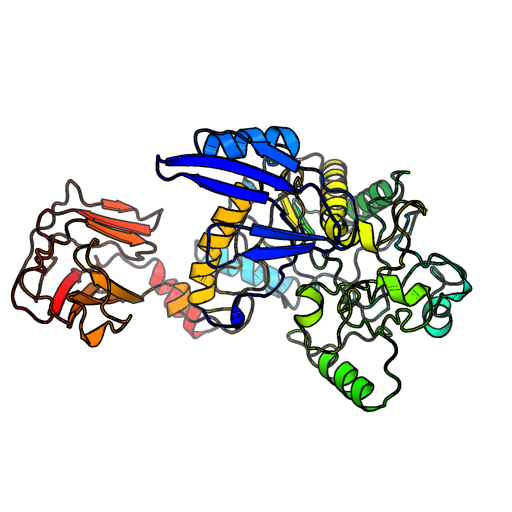5 -13.886 1.00 94.06 178 ALA A CA 1
ATOM 1424 C C . ALA A 1 178 ? 13.688 3.459 -12.873 1.00 94.06 178 ALA A C 1
ATOM 1426 O O . ALA A 1 178 ? 13.944 3.535 -11.675 1.00 94.06 178 ALA A O 1
ATOM 1427 N N . PHE A 1 179 ? 12.768 2.630 -13.362 1.00 96.44 179 PHE A N 1
ATOM 1428 C CA . PHE A 1 179 ? 11.912 1.785 -12.527 1.00 96.44 179 PHE A CA 1
ATOM 1429 C C . PHE A 1 179 ? 12.349 0.324 -12.662 1.00 96.44 179 PHE A C 1
ATOM 1431 O O . PHE A 1 179 ? 12.270 -0.206 -13.775 1.00 96.44 179 PHE A O 1
ATOM 1438 N N . PRO A 1 180 ? 12.831 -0.334 -11.592 1.00 96.81 180 PRO A N 1
ATOM 1439 C CA . PRO A 1 180 ? 13.260 -1.729 -11.662 1.00 96.81 180 PRO A CA 1
ATOM 1440 C C . PRO A 1 180 ? 12.121 -2.653 -12.108 1.00 96.81 180 PRO A C 1
ATOM 1442 O O . PRO A 1 180 ? 10.978 -2.492 -11.680 1.00 96.81 180 PRO A O 1
ATOM 1445 N N . ASP A 1 181 ? 12.428 -3.632 -12.958 1.00 97.38 181 ASP A N 1
ATOM 1446 C CA . ASP A 1 181 ? 11.502 -4.693 -13.358 1.00 97.38 181 ASP A CA 1
ATOM 1447 C C . ASP A 1 181 ? 11.615 -5.856 -12.368 1.00 97.38 181 ASP A C 1
ATOM 1449 O O . ASP A 1 181 ? 12.415 -6.780 -12.539 1.00 97.38 181 ASP A O 1
ATOM 1453 N N . PHE A 1 182 ? 10.823 -5.798 -11.298 1.00 97.69 182 PHE A N 1
ATOM 1454 C CA . PHE A 1 182 ? 10.781 -6.833 -10.260 1.00 97.69 182 PHE A CA 1
ATOM 1455 C C . PHE A 1 182 ? 10.106 -8.138 -10.715 1.00 97.69 182 PHE A C 1
ATOM 1457 O O . PHE A 1 182 ? 10.121 -9.129 -9.980 1.00 97.69 182 PHE A O 1
ATOM 1464 N N . LEU A 1 183 ? 9.527 -8.164 -11.922 1.00 96.56 183 LEU A N 1
ATOM 1465 C CA . LEU A 1 183 ? 9.001 -9.374 -12.553 1.00 96.56 183 LEU A CA 1
ATOM 1466 C C . LEU A 1 183 ? 10.017 -10.052 -13.482 1.00 96.56 183 LEU A C 1
ATOM 1468 O O . LEU A 1 183 ? 9.678 -11.048 -14.128 1.00 96.56 183 LEU A O 1
ATOM 1472 N N . ASP A 1 184 ? 11.251 -9.547 -13.542 1.00 93.19 184 ASP A N 1
ATOM 1473 C CA . ASP A 1 184 ? 12.365 -10.189 -14.232 1.00 93.19 184 ASP A CA 1
ATOM 1474 C C . ASP A 1 184 ? 12.454 -11.688 -13.892 1.00 93.19 184 ASP A C 1
ATOM 1476 O O . ASP A 1 184 ? 12.583 -12.110 -12.739 1.00 93.19 184 ASP A O 1
ATOM 1480 N N . THR A 1 185 ? 12.401 -12.509 -14.940 1.00 90.19 185 THR A N 1
ATOM 1481 C CA . THR A 1 185 ? 12.378 -13.973 -14.835 1.00 90.19 185 THR A CA 1
ATOM 1482 C C . THR A 1 185 ? 13.749 -14.575 -14.520 1.00 90.19 185 THR A C 1
ATOM 1484 O O . THR A 1 185 ? 13.833 -15.747 -14.149 1.00 90.19 185 THR A O 1
ATOM 1487 N N . THR A 1 186 ? 14.824 -13.787 -14.622 1.00 91.81 186 THR A N 1
ATOM 1488 C CA . THR A 1 186 ? 16.205 -14.228 -14.376 1.00 91.81 186 THR A CA 1
ATOM 1489 C C . THR A 1 186 ? 16.665 -14.044 -12.927 1.00 91.81 186 THR A C 1
ATOM 1491 O O . THR A 1 186 ? 17.712 -14.566 -12.553 1.00 91.81 186 THR A O 1
ATOM 1494 N N . ASN A 1 187 ? 15.851 -13.392 -12.085 1.00 90.06 187 ASN A N 1
ATOM 1495 C CA . ASN A 1 187 ? 16.168 -12.933 -10.725 1.00 90.06 187 ASN A CA 1
ATOM 1496 C C . ASN A 1 187 ? 17.250 -11.843 -10.621 1.00 90.06 187 ASN A C 1
ATOM 1498 O O . ASN A 1 187 ? 17.553 -11.444 -9.496 1.00 90.06 187 ASN A O 1
ATOM 1502 N N . ASN A 1 188 ? 17.795 -11.319 -11.723 1.00 93.62 188 ASN A N 1
ATOM 1503 C CA . ASN A 1 188 ? 18.858 -10.314 -11.662 1.00 93.62 188 ASN A CA 1
ATOM 1504 C C . ASN A 1 188 ? 18.394 -9.062 -10.915 1.00 93.62 188 ASN A C 1
ATOM 1506 O O . ASN A 1 188 ? 19.090 -8.604 -10.014 1.00 93.62 188 ASN A O 1
ATOM 1510 N N . THR A 1 189 ? 17.193 -8.553 -11.216 1.00 95.31 189 THR A N 1
ATOM 1511 C CA . THR A 1 189 ? 16.647 -7.381 -10.508 1.00 95.31 189 THR A CA 1
ATOM 1512 C C . THR A 1 189 ? 16.452 -7.654 -9.018 1.00 95.31 189 THR A C 1
ATOM 1514 O O . THR A 1 189 ? 16.795 -6.821 -8.185 1.00 95.31 189 THR A O 1
ATOM 1517 N N . ARG A 1 190 ? 15.937 -8.835 -8.655 1.00 95.25 190 ARG A N 1
ATOM 1518 C CA . ARG A 1 190 ? 15.714 -9.211 -7.250 1.00 95.25 190 ARG A CA 1
ATOM 1519 C C . ARG A 1 190 ? 17.029 -9.301 -6.476 1.00 95.25 190 ARG A C 1
ATOM 1521 O O . ARG A 1 190 ? 17.103 -8.861 -5.331 1.00 95.25 190 ARG A O 1
ATOM 1528 N N . ASP A 1 191 ? 18.040 -9.911 -7.081 1.00 94.62 191 ASP A N 1
ATOM 1529 C CA . ASP A 1 191 ? 19.332 -10.136 -6.442 1.00 94.62 191 ASP A CA 1
ATOM 1530 C C . ASP A 1 191 ? 20.134 -8.823 -6.362 1.00 94.62 191 ASP A C 1
ATOM 1532 O O . ASP A 1 191 ? 20.750 -8.548 -5.332 1.00 94.62 191 ASP A O 1
ATOM 1536 N N . TRP A 1 192 ? 20.036 -7.964 -7.384 1.00 95.12 192 TRP A N 1
ATOM 1537 C CA . TRP A 1 192 ? 20.525 -6.584 -7.343 1.00 95.12 192 TRP A CA 1
ATOM 1538 C C . TRP A 1 192 ? 19.869 -5.782 -6.213 1.00 95.12 192 TRP A C 1
ATOM 1540 O O . TRP A 1 192 ? 20.576 -5.216 -5.383 1.00 95.12 192 TRP A O 1
ATOM 1550 N N . TRP A 1 193 ? 18.539 -5.812 -6.110 1.00 96.00 193 TRP A N 1
ATOM 1551 C CA . TRP A 1 193 ? 17.789 -5.103 -5.069 1.00 96.00 193 TRP A CA 1
ATOM 1552 C C . TRP A 1 193 ? 18.194 -5.547 -3.658 1.00 96.00 193 TRP A C 1
ATOM 1554 O O . TRP A 1 193 ? 18.427 -4.727 -2.770 1.00 96.00 193 TRP A O 1
ATOM 1564 N N . ALA A 1 194 ? 18.365 -6.858 -3.458 1.00 95.38 194 ALA A N 1
ATOM 1565 C CA . ALA A 1 194 ? 18.873 -7.401 -2.202 1.00 95.38 194 ALA A CA 1
ATOM 1566 C C . ALA A 1 194 ? 20.303 -6.940 -1.891 1.00 95.38 194 ALA A C 1
ATOM 1568 O O . ALA A 1 194 ? 20.619 -6.649 -0.736 1.00 95.38 194 ALA A O 1
ATOM 1569 N N . ASN A 1 195 ? 21.160 -6.860 -2.908 1.00 95.00 195 ASN A N 1
ATOM 1570 C CA . ASN A 1 195 ? 22.528 -6.391 -2.751 1.00 95.00 195 ASN A CA 1
ATOM 1571 C C . ASN A 1 195 ? 22.594 -4.897 -2.395 1.00 95.00 195 ASN A C 1
ATOM 1573 O O . ASN A 1 195 ? 23.367 -4.542 -1.509 1.00 95.00 195 ASN A O 1
ATOM 1577 N N . GLU A 1 196 ? 21.767 -4.039 -3.001 1.00 95.06 196 GLU A N 1
ATOM 1578 C CA . GLU A 1 196 ? 21.720 -2.608 -2.661 1.00 95.06 196 GLU A CA 1
ATOM 1579 C C . GLU A 1 196 ? 21.322 -2.396 -1.191 1.00 95.06 196 GLU A C 1
ATOM 1581 O O . GLU A 1 196 ? 22.031 -1.707 -0.453 1.00 95.06 196 GLU A O 1
ATOM 1586 N N . TYR A 1 197 ? 20.268 -3.075 -0.717 1.00 95.88 197 TYR A N 1
ATOM 1587 C CA . TYR A 1 197 ? 19.894 -3.048 0.703 1.00 95.88 197 TYR A CA 1
ATOM 1588 C C . TYR A 1 197 ? 21.007 -3.564 1.611 1.00 95.88 197 TYR A C 1
ATOM 1590 O O . TYR A 1 197 ? 21.249 -2.996 2.676 1.00 95.88 197 TYR A O 1
ATOM 1598 N N . LYS A 1 198 ? 21.689 -4.640 1.208 1.00 95.31 198 LYS A N 1
ATOM 1599 C CA . LYS A 1 198 ? 22.787 -5.210 1.986 1.00 95.31 198 LYS A CA 1
ATOM 1600 C C . LYS A 1 198 ? 23.961 -4.241 2.103 1.00 95.31 198 LYS A C 1
ATOM 1602 O O . LYS A 1 198 ? 24.475 -4.050 3.201 1.00 95.31 198 LYS A O 1
ATOM 1607 N N . ILE A 1 199 ? 24.373 -3.614 1.002 1.00 94.62 199 ILE A N 1
ATOM 1608 C CA . ILE A 1 199 ? 25.453 -2.624 1.015 1.00 94.62 199 ILE A CA 1
ATOM 1609 C C . ILE A 1 199 ? 25.052 -1.430 1.880 1.00 94.62 199 ILE A C 1
ATOM 1611 O O . ILE A 1 199 ? 25.854 -0.991 2.706 1.00 94.62 199 ILE A O 1
ATOM 1615 N N . PHE A 1 200 ? 23.829 -0.916 1.737 1.00 95.12 200 PHE A N 1
ATOM 1616 C CA . PHE A 1 200 ? 23.359 0.197 2.558 1.00 95.12 200 PHE A CA 1
ATOM 1617 C C . PHE A 1 200 ? 23.360 -0.151 4.052 1.00 95.12 200 PHE A C 1
ATOM 1619 O O . PHE A 1 200 ? 23.931 0.591 4.851 1.00 95.12 200 PHE A O 1
ATOM 1626 N N . HIS A 1 201 ? 22.819 -1.314 4.417 1.00 95.81 201 HIS A N 1
ATOM 1627 C CA . HIS A 1 201 ? 22.810 -1.812 5.791 1.00 95.81 201 HIS A CA 1
ATOM 1628 C C . HIS A 1 201 ? 24.224 -1.948 6.375 1.00 95.81 201 HIS A C 1
ATOM 1630 O O . HIS A 1 201 ? 24.494 -1.502 7.489 1.00 95.81 201 HIS A O 1
ATOM 1636 N N . ASP A 1 202 ? 25.138 -2.553 5.613 1.00 95.38 202 ASP A N 1
ATOM 1637 C CA . ASP A 1 202 ? 26.477 -2.895 6.093 1.00 95.38 202 ASP A CA 1
ATOM 1638 C C . ASP A 1 202 ? 27.433 -1.688 6.102 1.00 95.38 202 ASP A C 1
ATOM 1640 O O . ASP A 1 202 ? 28.398 -1.675 6.868 1.00 95.38 202 ASP A O 1
ATOM 1644 N N . THR A 1 203 ? 27.197 -0.677 5.256 1.00 93.31 203 THR A N 1
ATOM 1645 C CA . THR A 1 203 ? 28.141 0.441 5.050 1.00 93.31 203 THR A CA 1
ATOM 1646 C C . THR A 1 203 ? 27.617 1.816 5.454 1.00 93.31 203 THR A C 1
ATOM 1648 O O . THR A 1 203 ? 28.429 2.728 5.635 1.00 93.31 203 THR A O 1
ATOM 1651 N N . LYS A 1 204 ? 26.296 1.998 5.575 1.00 91.44 204 LYS A N 1
ATOM 1652 C CA . LYS A 1 204 ? 25.664 3.293 5.870 1.00 91.44 204 LYS A CA 1
ATOM 1653 C C . LYS A 1 204 ? 24.886 3.254 7.178 1.00 91.44 204 LYS A C 1
ATOM 1655 O O . LYS A 1 204 ? 25.335 3.854 8.152 1.00 91.44 204 LYS A O 1
ATOM 1660 N N . VAL A 1 205 ? 23.735 2.582 7.193 1.00 91.19 205 VAL A N 1
ATOM 1661 C CA . VAL A 1 205 ? 22.791 2.595 8.318 1.00 91.19 205 VAL A CA 1
ATOM 1662 C C . VAL A 1 205 ? 22.157 1.210 8.466 1.00 91.19 205 VAL A C 1
ATOM 1664 O O . VAL A 1 205 ? 21.388 0.807 7.593 1.00 91.19 205 VAL A O 1
ATOM 1667 N N . PRO A 1 206 ? 22.442 0.479 9.559 1.00 95.25 206 PRO A N 1
ATOM 1668 C CA . PRO A 1 206 ? 21.711 -0.737 9.893 1.00 95.25 206 PRO A CA 1
ATOM 1669 C C . PRO A 1 206 ? 20.224 -0.442 10.125 1.00 95.25 206 PRO A C 1
ATOM 1671 O O . PRO A 1 206 ? 19.883 0.561 10.750 1.00 95.25 206 PRO A O 1
ATOM 1674 N N . PHE A 1 207 ? 19.351 -1.331 9.660 1.00 96.25 207 PHE A N 1
ATOM 1675 C CA . PHE A 1 207 ? 17.897 -1.210 9.769 1.00 96.25 207 PHE A CA 1
ATOM 1676 C C . PHE A 1 207 ? 17.262 -2.571 10.081 1.00 96.25 207 PHE A C 1
ATOM 1678 O O . PHE A 1 207 ? 17.790 -3.617 9.697 1.00 96.25 207 PHE A O 1
ATOM 1685 N N . ASP A 1 208 ? 16.111 -2.559 10.757 1.00 96.56 208 ASP A N 1
ATOM 1686 C CA . ASP A 1 208 ? 15.381 -3.773 11.155 1.00 96.56 208 ASP A CA 1
ATOM 1687 C C . ASP A 1 208 ? 14.124 -4.038 10.299 1.00 96.56 208 ASP A C 1
ATOM 1689 O O . ASP A 1 208 ? 13.626 -5.168 10.253 1.00 96.56 208 ASP A O 1
ATOM 1693 N N . GLY A 1 209 ? 13.631 -3.021 9.589 1.00 96.75 209 GLY A N 1
ATOM 1694 C CA . GLY A 1 209 ? 12.470 -3.086 8.702 1.00 96.75 209 GLY A CA 1
ATOM 1695 C C . GLY A 1 209 ? 12.627 -2.168 7.492 1.00 96.75 209 GLY A C 1
ATOM 1696 O O . GLY A 1 209 ? 13.555 -1.361 7.440 1.00 96.75 209 GLY A O 1
ATOM 1697 N N . ILE A 1 210 ? 11.751 -2.333 6.501 1.00 98.00 210 ILE A N 1
ATOM 1698 C CA . ILE A 1 210 ? 11.786 -1.581 5.241 1.00 98.00 210 ILE A CA 1
ATOM 1699 C C . ILE A 1 210 ? 10.387 -1.057 4.914 1.00 98.00 210 ILE A C 1
ATOM 1701 O O . ILE A 1 210 ? 9.424 -1.818 4.857 1.00 98.00 210 ILE A O 1
ATOM 1705 N N . TRP A 1 211 ? 10.286 0.234 4.626 1.00 98.25 211 TRP A N 1
ATOM 1706 C CA . TRP A 1 211 ? 9.083 0.849 4.077 1.00 98.25 211 TRP A CA 1
ATOM 1707 C C . TRP A 1 211 ? 9.284 1.082 2.577 1.00 98.25 211 TRP A C 1
ATOM 1709 O O . TRP A 1 211 ? 10.222 1.773 2.190 1.00 98.25 211 TRP A O 1
ATOM 1719 N N . ILE A 1 212 ? 8.452 0.455 1.741 1.00 98.12 212 ILE A N 1
ATOM 1720 C CA . ILE A 1 212 ? 8.437 0.673 0.289 1.00 98.12 212 ILE A CA 1
ATOM 1721 C C . ILE A 1 212 ? 7.200 1.486 -0.094 1.00 98.12 212 ILE A C 1
ATOM 1723 O O . ILE A 1 212 ? 6.054 1.057 0.069 1.00 98.12 212 ILE A O 1
ATOM 1727 N N . ASP A 1 213 ? 7.454 2.692 -0.582 1.00 95.69 213 ASP A N 1
ATOM 1728 C CA . ASP A 1 213 ? 6.447 3.670 -0.973 1.00 95.69 213 ASP A CA 1
ATOM 1729 C C . ASP A 1 213 ? 6.561 3.997 -2.470 1.00 95.69 213 ASP A C 1
ATOM 1731 O O . ASP A 1 213 ? 7.503 3.584 -3.143 1.00 95.69 213 ASP A O 1
ATOM 1735 N N . MET A 1 214 ? 5.597 4.742 -3.015 1.00 94.50 214 MET A N 1
ATOM 1736 C CA . MET A 1 214 ? 5.609 5.220 -4.406 1.00 94.50 214 MET A CA 1
ATOM 1737 C C . MET A 1 214 ? 5.528 4.112 -5.464 1.00 94.50 214 MET A C 1
ATOM 1739 O O . MET A 1 214 ? 5.797 4.344 -6.644 1.00 94.50 214 MET A O 1
ATOM 1743 N N . ASN A 1 215 ? 5.107 2.914 -5.062 1.00 97.50 215 ASN A N 1
ATOM 1744 C CA . ASN A 1 215 ? 5.261 1.686 -5.830 1.00 97.50 215 ASN A CA 1
ATOM 1745 C C . ASN A 1 215 ? 3.992 1.194 -6.546 1.00 97.50 215 ASN A C 1
ATOM 1747 O O . ASN A 1 215 ? 3.832 0.003 -6.814 1.00 97.50 215 ASN A O 1
ATOM 1751 N N . GLU A 1 216 ? 3.093 2.103 -6.932 1.00 95.38 216 GLU A N 1
ATOM 1752 C CA . GLU A 1 216 ? 1.984 1.778 -7.835 1.00 95.38 216 GLU A CA 1
ATOM 1753 C C . GLU A 1 216 ? 2.393 1.278 -9.226 1.00 95.38 216 GLU A C 1
ATOM 1755 O O . GLU A 1 216 ? 1.599 0.497 -9.772 1.00 95.38 216 GLU A O 1
ATOM 1760 N N . PRO A 1 217 ? 3.516 1.703 -9.859 1.00 95.81 217 PRO A N 1
ATOM 1761 C CA . PRO A 1 217 ? 4.508 2.752 -9.542 1.00 95.81 217 PRO A CA 1
ATOM 1762 C C . PRO A 1 217 ? 4.027 4.177 -9.855 1.00 95.81 217 PRO A C 1
ATOM 1764 O O . PRO A 1 217 ? 3.443 4.431 -10.913 1.00 95.81 217 PRO A O 1
ATOM 1767 N N . SER A 1 218 ? 4.317 5.120 -8.962 1.00 91.69 218 SER A N 1
ATOM 1768 C CA . SER A 1 218 ? 3.983 6.537 -9.125 1.00 91.69 218 SER A CA 1
ATOM 1769 C C . SER A 1 218 ? 5.010 7.267 -9.994 1.00 91.69 218 SER A C 1
ATOM 1771 O O . SER A 1 218 ? 6.216 7.100 -9.840 1.00 91.69 218 SER A O 1
ATOM 1773 N N . ASN A 1 219 ? 4.525 8.150 -10.865 1.00 88.62 219 ASN A N 1
ATOM 1774 C CA . ASN A 1 219 ? 5.335 9.066 -11.663 1.00 88.62 219 ASN A CA 1
ATOM 1775 C C . ASN A 1 219 ? 4.683 10.456 -11.648 1.00 88.62 219 ASN A C 1
ATOM 1777 O O . ASN A 1 219 ? 3.528 10.614 -12.033 1.00 88.62 219 ASN A O 1
ATOM 1781 N N . PHE A 1 220 ? 5.391 11.494 -11.209 1.00 79.19 220 PHE A N 1
ATOM 1782 C CA . PHE A 1 220 ? 4.798 12.822 -11.008 1.00 79.19 220 PHE A CA 1
ATOM 1783 C C . PHE A 1 220 ? 4.423 13.528 -12.307 1.00 79.19 220 PHE A C 1
ATOM 1785 O O . PHE A 1 220 ? 3.461 14.307 -12.337 1.00 79.19 220 PHE A O 1
ATOM 1792 N N . ALA A 1 221 ? 5.160 13.242 -13.378 1.00 68.19 221 ALA A N 1
ATOM 1793 C CA . ALA A 1 221 ? 5.067 13.964 -14.632 1.00 68.19 221 ALA A CA 1
ATOM 1794 C C . ALA A 1 221 ? 4.980 12.980 -15.799 1.00 68.19 221 ALA A C 1
ATOM 1796 O O . ALA A 1 221 ? 5.979 12.636 -16.424 1.00 68.19 221 ALA A O 1
ATOM 1797 N N . THR A 1 222 ? 3.758 12.535 -16.096 1.00 68.50 222 THR A N 1
ATOM 1798 C CA . THR A 1 222 ? 3.465 11.758 -17.309 1.00 68.50 222 THR A CA 1
ATOM 1799 C C . THR A 1 222 ? 2.500 12.535 -18.175 1.00 68.50 222 THR A C 1
ATOM 1801 O O . THR A 1 222 ? 1.458 12.988 -17.706 1.00 68.50 222 THR A O 1
ATOM 1804 N N . THR A 1 223 ? 2.869 12.720 -19.433 1.00 61.09 223 THR A N 1
ATOM 1805 C CA . THR A 1 223 ? 2.070 13.436 -20.417 1.00 61.09 223 THR A CA 1
ATOM 1806 C C . THR A 1 223 ? 1.822 12.514 -21.595 1.00 61.09 223 THR A C 1
ATOM 1808 O O . THR A 1 223 ? 2.765 11.947 -22.144 1.00 61.09 223 THR A O 1
ATOM 1811 N N . ILE A 1 224 ? 0.578 12.420 -22.040 1.00 53.53 224 ILE A N 1
ATOM 1812 C CA . ILE A 1 224 ? 0.322 12.175 -23.458 1.00 53.53 224 ILE A CA 1
ATOM 1813 C C . ILE A 1 224 ? 0.605 13.477 -24.219 1.00 53.53 224 ILE A C 1
ATOM 1815 O O . ILE A 1 224 ? 0.504 14.572 -23.657 1.00 53.53 224 ILE A O 1
ATOM 1819 N N . TYR A 1 225 ? 1.029 13.392 -25.470 1.00 46.84 225 TYR A N 1
ATOM 1820 C CA . TYR A 1 225 ? 1.355 14.566 -26.276 1.00 46.84 225 TYR A CA 1
ATOM 1821 C C . TYR A 1 225 ? 0.122 15.495 -26.392 1.00 46.84 225 TYR A C 1
ATOM 1823 O O . TYR A 1 225 ? -0.868 15.168 -27.034 1.00 46.84 225 TYR A O 1
ATOM 1831 N N . TYR A 1 226 ? 0.150 16.667 -25.745 1.00 40.59 226 TYR A N 1
ATOM 1832 C CA . TYR A 1 226 ? -0.886 17.693 -25.904 1.00 40.59 226 TYR A CA 1
ATOM 1833 C C . TYR A 1 226 ? -0.425 18.709 -26.951 1.00 40.59 226 TYR A C 1
ATOM 1835 O O . TYR A 1 226 ? 0.458 19.520 -26.652 1.00 40.59 226 TYR A O 1
ATOM 1843 N N . PRO A 1 227 ? -1.022 18.763 -28.154 1.00 35.47 227 PRO A N 1
ATOM 1844 C CA . PRO A 1 227 ? -0.655 19.748 -29.160 1.00 35.47 227 PRO A CA 1
ATOM 1845 C C . PRO A 1 227 ? -1.305 21.113 -28.872 1.00 35.47 227 PRO A C 1
ATOM 1847 O O . PRO A 1 227 ? -1.873 21.707 -29.778 1.00 35.47 227 PRO A O 1
ATOM 1850 N N . ASN A 1 228 ? -1.266 21.620 -27.627 1.00 38.66 228 ASN A N 1
ATOM 1851 C CA . ASN A 1 228 ? -1.610 23.014 -27.316 1.00 38.66 228 ASN A CA 1
ATOM 1852 C C . ASN A 1 228 ? -1.008 23.524 -25.991 1.00 38.66 228 ASN A C 1
ATOM 1854 O O . ASN A 1 228 ? -0.972 22.854 -24.960 1.00 38.66 228 ASN A O 1
ATOM 1858 N N . THR A 1 229 ? -0.559 24.778 -26.033 1.00 41.50 229 THR A N 1
ATOM 1859 C CA . THR A 1 229 ? 0.297 25.481 -25.058 1.00 41.50 229 THR A CA 1
ATOM 1860 C C . THR A 1 229 ? -0.295 25.685 -23.654 1.00 41.50 229 THR A C 1
ATOM 1862 O O . THR A 1 229 ? 0.431 26.072 -22.740 1.00 41.50 229 THR A O 1
ATOM 1865 N N . THR A 1 230 ? -1.575 25.381 -23.435 1.00 42.94 230 THR A N 1
ATOM 1866 C CA . THR A 1 230 ? -2.272 25.500 -22.138 1.00 42.94 230 THR A CA 1
ATOM 1867 C C . THR A 1 230 ? -1.983 24.337 -21.175 1.00 42.94 230 THR A C 1
ATOM 1869 O O . THR A 1 230 ? -2.129 24.491 -19.960 1.00 42.94 230 THR A O 1
ATOM 1872 N N . ALA A 1 231 ? -1.517 23.186 -21.676 1.00 45.06 231 ALA A N 1
ATOM 1873 C CA . ALA A 1 231 ? -1.112 22.044 -20.847 1.00 45.06 231 ALA A CA 1
ATOM 1874 C C . ALA A 1 231 ? 0.266 22.256 -20.194 1.00 45.06 231 ALA A C 1
ATOM 1876 O O . ALA A 1 231 ? 0.469 21.896 -19.039 1.00 45.06 231 ALA A O 1
ATOM 1877 N N . ALA A 1 232 ? 1.190 22.946 -20.872 1.00 39.81 232 ALA A N 1
ATOM 1878 C CA . ALA A 1 232 ? 2.510 23.273 -20.326 1.00 39.81 232 ALA A CA 1
ATOM 1879 C C . ALA A 1 232 ? 2.440 24.175 -19.076 1.00 39.81 232 ALA A C 1
ATOM 1881 O O . ALA A 1 232 ? 3.300 24.076 -18.201 1.00 39.81 232 ALA A O 1
ATOM 1882 N N . SER A 1 233 ? 1.415 25.030 -18.961 1.00 40.38 233 SER A N 1
ATOM 1883 C CA . SER A 1 233 ? 1.120 25.794 -17.739 1.00 40.38 233 SER A CA 1
ATOM 1884 C C . SER A 1 233 ? 0.498 24.945 -16.628 1.00 40.38 233 SER A C 1
ATOM 1886 O O . SER A 1 233 ? 0.806 25.190 -15.467 1.00 40.38 233 SER A O 1
ATOM 1888 N N . LYS A 1 234 ? -0.313 23.925 -16.957 1.00 45.22 234 LYS A N 1
ATOM 1889 C CA . LYS A 1 234 ? -0.843 22.964 -15.971 1.00 45.22 234 LYS A CA 1
ATOM 1890 C C . LYS A 1 234 ? 0.257 22.058 -15.425 1.00 45.22 234 LYS A C 1
ATOM 1892 O O . LYS A 1 234 ? 0.355 21.915 -14.220 1.00 45.22 234 LYS A O 1
ATOM 1897 N N . ILE A 1 235 ? 1.159 21.569 -16.277 1.00 46.84 235 ILE A N 1
ATOM 1898 C CA . ILE A 1 235 ? 2.344 20.805 -15.860 1.00 46.84 235 ILE A CA 1
ATOM 1899 C C . ILE A 1 235 ? 3.223 21.659 -14.942 1.00 46.84 235 ILE A C 1
ATOM 1901 O O . ILE A 1 235 ? 3.658 21.183 -13.907 1.00 46.84 235 ILE A O 1
ATOM 1905 N N . ARG A 1 236 ? 3.446 22.945 -15.257 1.00 42.12 236 ARG A N 1
ATOM 1906 C CA . ARG A 1 236 ? 4.198 23.859 -14.376 1.00 42.12 236 ARG A CA 1
ATOM 1907 C C . ARG A 1 236 ? 3.491 24.136 -13.038 1.00 42.12 236 ARG A C 1
ATOM 1909 O O . ARG A 1 236 ? 4.184 24.364 -12.055 1.00 42.12 236 ARG A O 1
ATOM 1916 N N . ALA A 1 237 ? 2.157 24.092 -13.010 1.00 43.59 237 ALA A N 1
ATOM 1917 C CA . ALA A 1 237 ? 1.336 24.259 -11.809 1.00 43.59 237 ALA A CA 1
ATOM 1918 C C . ALA A 1 237 ? 1.229 22.975 -10.957 1.00 43.59 237 ALA A C 1
ATOM 1920 O O . ALA A 1 237 ? 1.247 23.055 -9.737 1.00 43.59 237 ALA A O 1
ATOM 1921 N N . GLU A 1 238 ? 1.187 21.789 -11.571 1.00 46.75 238 GLU A N 1
ATOM 1922 C CA . GLU A 1 238 ? 1.289 20.489 -10.880 1.00 46.75 238 GLU A CA 1
ATOM 1923 C C . GLU A 1 238 ? 2.715 20.205 -10.390 1.00 46.75 238 GLU A C 1
ATOM 1925 O O . GLU A 1 238 ? 2.917 19.468 -9.431 1.00 46.75 238 GLU A O 1
ATOM 1930 N N . ARG A 1 239 ? 3.709 20.816 -11.044 1.00 50.03 239 ARG A N 1
ATOM 1931 C CA . ARG A 1 239 ? 5.107 20.858 -10.611 1.00 50.03 239 ARG A CA 1
ATOM 1932 C C . ARG A 1 239 ? 5.336 21.822 -9.446 1.00 50.03 239 ARG A C 1
ATOM 1934 O O . ARG A 1 239 ? 6.346 21.684 -8.761 1.00 50.03 239 ARG A O 1
ATOM 1941 N N . SER A 1 240 ? 4.471 22.814 -9.231 1.00 40.00 240 SER A N 1
ATOM 1942 C CA . SER A 1 240 ? 4.633 23.769 -8.133 1.00 40.00 240 SER A CA 1
ATOM 1943 C C . SER A 1 240 ? 3.974 23.245 -6.858 1.00 40.00 240 SER A C 1
ATOM 1945 O O . SER A 1 240 ? 2.756 23.110 -6.819 1.00 40.00 240 SER A O 1
ATOM 1947 N N . ALA A 1 241 ? 4.807 23.039 -5.832 1.00 45.75 241 ALA A N 1
ATOM 1948 C CA . ALA A 1 241 ? 4.470 22.666 -4.455 1.00 45.75 241 ALA A CA 1
ATOM 1949 C C . ALA A 1 241 ? 4.119 21.185 -4.213 1.00 45.75 241 ALA A C 1
ATOM 1951 O O . ALA A 1 241 ? 2.970 20.848 -3.933 1.00 45.75 241 ALA A O 1
ATOM 1952 N N . ILE A 1 242 ? 5.133 20.309 -4.234 1.00 50.38 242 ILE A N 1
ATOM 1953 C CA . ILE A 1 242 ? 5.063 19.025 -3.524 1.00 50.38 242 ILE A CA 1
ATOM 1954 C C . ILE A 1 242 ? 5.986 19.123 -2.300 1.00 50.38 242 ILE A C 1
ATOM 1956 O O . ILE A 1 242 ? 7.184 19.364 -2.428 1.00 50.38 242 ILE A O 1
ATOM 1960 N N . GLY A 1 243 ? 5.403 18.979 -1.110 1.00 46.78 243 GLY A N 1
ATOM 1961 C CA . GLY A 1 243 ? 6.122 18.946 0.164 1.00 46.78 243 GLY A CA 1
ATOM 1962 C C . GLY A 1 243 ? 6.417 20.279 0.843 1.00 46.78 243 GLY A C 1
ATOM 1963 O O . GLY A 1 243 ? 6.211 21.342 0.254 1.00 46.78 243 GLY A O 1
ATOM 1964 N N . PRO A 1 244 ? 6.887 20.225 2.106 1.00 41.50 244 PRO A N 1
ATOM 1965 C CA . PRO A 1 244 ? 7.048 21.392 2.978 1.00 41.50 244 PRO A CA 1
ATOM 1966 C C . PRO A 1 244 ? 8.022 22.448 2.429 1.00 41.50 244 PRO A C 1
ATOM 1968 O O . PRO A 1 244 ? 7.938 23.614 2.805 1.00 41.50 244 PRO A O 1
ATOM 1971 N N . GLU A 1 245 ? 8.900 22.071 1.495 1.00 46.84 245 GLU A N 1
ATOM 1972 C CA . GLU A 1 245 ? 9.906 22.961 0.905 1.00 46.84 245 GLU A CA 1
ATOM 1973 C C . GLU A 1 245 ? 9.526 23.539 -0.469 1.00 46.84 245 GLU A C 1
ATOM 1975 O O . GLU A 1 245 ? 10.320 24.267 -1.064 1.00 46.84 245 GLU A O 1
ATOM 1980 N N . ASN A 1 246 ? 8.336 23.237 -1.009 1.00 48.69 246 ASN A N 1
ATOM 1981 C CA . ASN A 1 246 ? 7.948 23.622 -2.375 1.00 48.69 246 ASN A CA 1
ATOM 1982 C C . ASN A 1 246 ? 8.987 23.228 -3.447 1.00 48.69 246 ASN A C 1
ATOM 1984 O O . ASN A 1 246 ? 9.154 23.931 -4.451 1.00 48.69 246 ASN A O 1
ATOM 1988 N N . LYS A 1 247 ? 9.692 22.107 -3.254 1.00 47.28 247 LYS A N 1
ATOM 1989 C CA . LYS A 1 247 ? 10.635 21.591 -4.248 1.00 47.28 247 LYS A CA 1
ATOM 1990 C C . LYS A 1 247 ? 9.857 21.003 -5.420 1.00 47.28 247 LYS A C 1
ATOM 1992 O O . LYS A 1 247 ? 8.918 20.230 -5.259 1.00 47.28 247 LYS A O 1
ATOM 1997 N N . SER A 1 248 ? 10.216 21.448 -6.617 1.00 48.28 248 SER A N 1
ATOM 1998 C CA . SER A 1 248 ? 9.596 21.006 -7.858 1.00 48.28 248 SER A CA 1
ATOM 1999 C C . SER A 1 248 ? 10.412 19.845 -8.418 1.00 48.28 248 SER A C 1
ATOM 2001 O O . SER A 1 248 ? 11.612 20.041 -8.610 1.00 48.28 248 SER A O 1
ATOM 2003 N N . PRO A 1 249 ? 9.818 18.679 -8.727 1.00 53.94 249 PRO A N 1
ATOM 2004 C CA . PRO A 1 249 ? 10.526 17.627 -9.447 1.00 53.94 249 PRO A CA 1
ATOM 2005 C C . PRO A 1 249 ? 11.099 18.204 -10.749 1.00 53.94 249 PRO A C 1
ATOM 2007 O O . PRO A 1 249 ? 10.363 18.735 -11.598 1.00 53.94 249 PRO A O 1
ATOM 2010 N N . THR A 1 250 ? 12.425 18.180 -10.897 1.00 55.34 250 THR A N 1
ATOM 2011 C CA . THR A 1 250 ? 13.105 18.807 -12.040 1.00 55.34 250 THR A CA 1
ATOM 2012 C C . THR A 1 250 ? 13.211 17.899 -13.262 1.00 55.34 250 THR A C 1
ATOM 2014 O O . THR A 1 250 ? 13.389 18.436 -14.354 1.00 55.34 250 THR A O 1
ATOM 2017 N N . GLY A 1 251 ? 13.011 16.584 -13.107 1.00 58.09 251 GLY A N 1
ATOM 2018 C CA . GLY A 1 251 ? 13.043 15.611 -14.200 1.00 58.09 251 GLY A CA 1
ATOM 2019 C C . GLY A 1 251 ? 12.073 15.940 -15.339 1.00 58.09 251 GLY A C 1
ATOM 2020 O O . GLY A 1 251 ? 10.971 16.457 -15.118 1.00 58.09 251 GLY A O 1
ATOM 2021 N N . ASP A 1 252 ? 12.495 15.643 -16.570 1.00 70.38 252 ASP A N 1
ATOM 2022 C CA . ASP A 1 252 ? 11.665 15.862 -17.754 1.00 70.38 252 ASP A CA 1
ATOM 2023 C C . ASP A 1 252 ? 10.453 14.912 -17.742 1.00 70.38 252 ASP A C 1
ATOM 2025 O O . ASP A 1 252 ? 10.592 13.751 -17.346 1.00 70.38 252 ASP A O 1
ATOM 2029 N N . PRO A 1 253 ? 9.257 15.371 -18.162 1.00 76.62 253 PRO A N 1
ATOM 2030 C CA . PRO A 1 253 ? 8.060 14.538 -18.165 1.00 76.62 253 PRO A CA 1
ATOM 2031 C C . PRO A 1 253 ? 8.207 13.341 -19.109 1.00 76.62 253 PRO A C 1
ATOM 2033 O O . PRO A 1 253 ? 8.667 13.487 -20.245 1.00 76.62 253 PRO A O 1
ATOM 2036 N N . LEU A 1 254 ? 7.729 12.176 -18.665 1.00 85.75 254 LEU A N 1
ATOM 2037 C CA . LEU A 1 254 ? 7.587 10.994 -19.509 1.00 85.75 254 LEU A CA 1
ATOM 2038 C C . LEU A 1 254 ? 6.496 11.249 -20.557 1.00 85.75 254 LEU A C 1
ATOM 2040 O O . LEU A 1 254 ? 5.374 11.630 -20.215 1.00 85.75 254 LEU A O 1
ATOM 2044 N N . LYS A 1 255 ? 6.827 11.038 -21.833 1.00 84.25 255 LYS A N 1
ATOM 2045 C CA . LYS A 1 255 ? 5.914 11.225 -22.967 1.00 84.25 255 LYS A CA 1
ATOM 2046 C C . LYS A 1 255 ? 5.512 9.874 -23.543 1.00 84.25 255 LYS A C 1
ATOM 2048 O O . LYS A 1 255 ? 6.365 9.182 -24.091 1.00 84.25 255 LYS A O 1
ATOM 2053 N N . CYS A 1 256 ? 4.234 9.522 -23.444 1.00 89.44 256 CYS A N 1
ATOM 2054 C CA . CYS A 1 256 ? 3.709 8.271 -23.996 1.00 89.44 256 CYS A CA 1
ATOM 2055 C C . CYS A 1 256 ? 3.119 8.476 -25.404 1.00 89.44 256 CYS A C 1
ATOM 2057 O O . CYS A 1 256 ? 2.670 9.589 -25.706 1.00 89.44 256 CYS A O 1
ATOM 2059 N N . PRO A 1 257 ? 3.114 7.442 -26.272 1.00 88.75 257 PRO A N 1
ATOM 2060 C CA . PRO A 1 257 ? 2.498 7.521 -27.596 1.00 88.75 257 PRO A CA 1
ATOM 2061 C C . PRO A 1 257 ? 1.018 7.925 -27.520 1.00 88.75 257 PRO A C 1
ATOM 2063 O O . PRO A 1 257 ? 0.232 7.306 -26.811 1.00 88.75 257 PRO A O 1
ATOM 2066 N N . ASP A 1 258 ? 0.628 8.955 -28.270 1.00 80.31 258 ASP A N 1
ATOM 2067 C CA . ASP A 1 258 ? -0.725 9.537 -28.263 1.00 80.31 258 ASP A CA 1
ATOM 2068 C C . ASP A 1 258 ? -1.524 9.242 -29.545 1.00 80.31 258 ASP A C 1
ATOM 2070 O O . ASP A 1 258 ? -2.718 9.525 -29.637 1.00 80.31 258 ASP A O 1
ATOM 2074 N N . SER A 1 259 ? -0.849 8.701 -30.556 1.00 82.00 259 SER A N 1
ATOM 2075 C CA . SER A 1 259 ? -1.380 8.469 -31.889 1.00 82.00 259 SER A CA 1
ATOM 2076 C C . SER A 1 259 ? -0.806 7.195 -32.511 1.00 82.00 259 SER A C 1
ATOM 2078 O O . SER A 1 259 ? 0.203 6.644 -32.069 1.00 82.00 259 SER A O 1
ATOM 2080 N N . GLY A 1 260 ? -1.478 6.702 -33.553 1.00 88.31 260 GLY A N 1
ATOM 2081 C CA . GLY A 1 260 ? -1.105 5.451 -34.210 1.00 88.31 260 GLY A CA 1
ATOM 2082 C C . GLY A 1 260 ? -1.390 4.208 -33.353 1.00 88.31 260 GLY A C 1
ATOM 2083 O O . GLY A 1 260 ? -2.042 4.305 -32.313 1.00 88.31 260 GLY A O 1
ATOM 2084 N N . PRO A 1 261 ? -0.936 3.023 -33.793 1.00 90.31 261 PRO A N 1
ATOM 2085 C CA . PRO A 1 261 ? -1.258 1.759 -33.129 1.00 90.31 261 PRO A CA 1
ATOM 2086 C C . PRO A 1 261 ? -0.708 1.681 -31.700 1.00 90.31 261 PRO A C 1
ATOM 2088 O O . PRO A 1 261 ? -1.376 1.158 -30.824 1.00 90.31 261 PRO A O 1
ATOM 2091 N N . ASP A 1 262 ? 0.457 2.273 -31.431 1.00 92.38 262 ASP A N 1
ATOM 2092 C CA . ASP A 1 262 ? 1.087 2.241 -30.105 1.00 92.38 262 ASP A CA 1
ATOM 2093 C C . ASP A 1 262 ? 0.278 2.998 -29.032 1.00 92.38 262 ASP A C 1
ATOM 2095 O O . ASP A 1 262 ? 0.440 2.731 -27.843 1.00 92.38 262 ASP A O 1
ATOM 2099 N N . SER A 1 263 ? -0.616 3.911 -29.432 1.00 90.88 263 SER A N 1
ATOM 2100 C CA . SER A 1 263 ? -1.468 4.658 -28.494 1.00 90.88 263 SER A CA 1
ATOM 2101 C C . SER A 1 263 ? -2.572 3.815 -27.853 1.00 90.88 263 SER A C 1
ATOM 2103 O O . SER A 1 263 ? -3.116 4.212 -26.826 1.00 90.88 263 SER A O 1
ATOM 2105 N N . GLU A 1 264 ? -2.884 2.635 -28.403 1.00 91.94 264 GLU A N 1
ATOM 2106 C CA . GLU A 1 264 ? -3.957 1.766 -27.901 1.00 91.94 264 GLU A CA 1
ATOM 2107 C C . GLU A 1 264 ? -3.723 1.269 -26.465 1.00 91.94 264 GLU A C 1
ATOM 2109 O O . GLU A 1 264 ? -4.676 0.958 -25.754 1.00 91.94 264 GLU A O 1
ATOM 2114 N N . TRP A 1 265 ? -2.462 1.213 -26.023 1.00 93.56 265 TRP A N 1
ATOM 2115 C CA . TRP A 1 265 ? -2.102 0.738 -24.686 1.00 93.56 265 TRP A CA 1
ATOM 2116 C C . TRP A 1 265 ? -2.422 1.766 -23.603 1.00 93.56 265 TRP A C 1
ATOM 2118 O O . TRP A 1 265 ? -2.848 1.395 -22.514 1.00 93.56 265 TRP A O 1
ATOM 2128 N N . ASP A 1 266 ? -2.241 3.052 -23.896 1.00 92.62 266 ASP A N 1
ATOM 2129 C CA . ASP A 1 266 ? -2.544 4.139 -22.961 1.00 92.62 266 ASP A CA 1
ATOM 2130 C C . ASP A 1 266 ? -3.967 4.685 -23.163 1.00 92.62 266 ASP A C 1
ATOM 2132 O O . ASP A 1 266 ? -4.590 5.174 -22.215 1.00 92.62 266 ASP A O 1
ATOM 2136 N N . ASN A 1 267 ? -4.506 4.538 -24.378 1.00 91.19 267 ASN A N 1
ATOM 2137 C CA . ASN A 1 267 ? -5.862 4.894 -24.779 1.00 91.19 267 ASN A CA 1
ATOM 2138 C C . ASN A 1 267 ? -6.642 3.674 -25.317 1.00 91.19 267 ASN A C 1
ATOM 2140 O O . ASN A 1 267 ? -6.936 3.602 -26.517 1.00 91.19 267 ASN A O 1
ATOM 2144 N N . PRO A 1 268 ? -6.972 2.698 -24.456 1.00 91.75 268 PRO A N 1
ATOM 2145 C CA . PRO A 1 268 ? -7.703 1.508 -24.875 1.00 91.75 268 PRO A CA 1
ATOM 2146 C C . PRO A 1 268 ? -9.116 1.851 -25.356 1.00 91.75 268 PRO A C 1
ATOM 2148 O O . PRO A 1 268 ? -9.724 2.834 -24.933 1.00 91.75 268 PRO A O 1
ATOM 2151 N N . ALA A 1 269 ? -9.689 0.972 -26.185 1.00 90.62 269 ALA A N 1
ATOM 2152 C CA . ALA A 1 269 ? -11.056 1.120 -26.697 1.00 90.62 269 ALA A CA 1
ATOM 2153 C C . ALA A 1 269 ? -12.117 1.259 -25.586 1.00 90.62 269 ALA A C 1
ATOM 2155 O O . ALA A 1 269 ? -13.164 1.869 -25.804 1.00 90.62 269 ALA A O 1
ATOM 2156 N 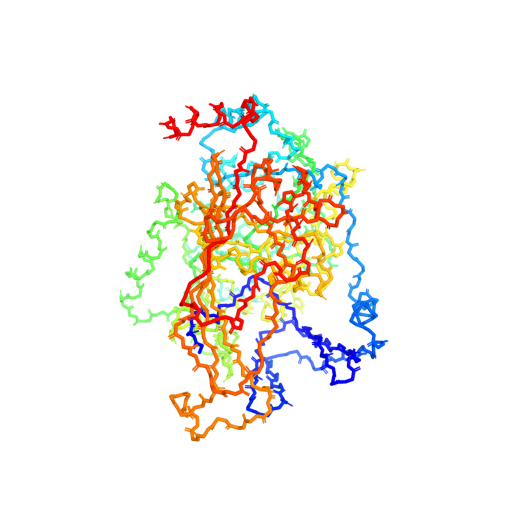N . TYR A 1 270 ? -11.843 0.696 -24.405 1.00 91.62 270 TYR A N 1
ATOM 2157 C CA . TYR A 1 270 ? -12.618 0.906 -23.190 1.00 91.62 270 TYR A CA 1
ATOM 2158 C C . TYR A 1 270 ? -11.742 1.557 -22.120 1.00 91.62 270 TYR A C 1
ATOM 2160 O O . TYR A 1 270 ? -10.787 0.943 -21.650 1.00 91.62 270 TYR A O 1
ATOM 2168 N N . GLN A 1 271 ? -12.083 2.775 -21.710 1.00 89.75 271 GLN A N 1
ATOM 2169 C CA . GLN A 1 271 ? -11.423 3.475 -20.611 1.00 89.75 271 GLN A CA 1
ATOM 2170 C C . GLN A 1 271 ? -12.177 3.187 -19.307 1.00 89.75 271 GLN A C 1
ATOM 2172 O O . GLN A 1 271 ? -13.361 3.503 -19.192 1.00 89.75 271 GLN A O 1
ATOM 2177 N N . THR A 1 272 ? -11.505 2.570 -18.333 1.00 89.12 272 THR A N 1
ATOM 2178 C CA . THR A 1 272 ? -12.091 2.346 -17.003 1.00 89.12 272 THR A CA 1
ATOM 2179 C C . THR A 1 272 ? -12.255 3.667 -16.253 1.00 89.12 272 THR A C 1
ATOM 2181 O O . THR A 1 272 ? -11.586 4.656 -16.564 1.00 89.12 272 THR A O 1
ATOM 2184 N N . ILE A 1 273 ? -13.092 3.681 -15.212 1.00 84.19 273 ILE A N 1
ATOM 2185 C CA . ILE A 1 273 ? -13.323 4.864 -14.367 1.00 84.19 273 ILE A CA 1
ATOM 2186 C C . ILE A 1 273 ? -12.027 5.496 -13.828 1.00 84.19 273 ILE A C 1
ATOM 2188 O O . ILE A 1 273 ? -11.962 6.711 -13.643 1.00 84.19 273 ILE A O 1
ATOM 2192 N N . ASN A 1 274 ? -10.973 4.691 -13.647 1.00 78.94 274 ASN A N 1
ATOM 2193 C CA . ASN A 1 274 ? -9.662 5.120 -13.156 1.00 78.94 274 ASN A CA 1
ATOM 2194 C C . ASN A 1 274 ? -9.038 6.215 -14.025 1.00 78.94 274 ASN A C 1
ATOM 2196 O O . ASN A 1 274 ? -8.368 7.103 -13.502 1.00 78.94 274 ASN A O 1
ATOM 2200 N N . VAL A 1 275 ? -9.285 6.177 -15.338 1.00 82.50 275 VAL A N 1
ATOM 2201 C CA . VAL A 1 275 ? -8.802 7.195 -16.276 1.00 82.50 275 VAL A CA 1
ATOM 2202 C C . VAL A 1 275 ? -9.329 8.576 -15.885 1.00 82.50 275 VAL A C 1
ATOM 2204 O O . VAL A 1 275 ? -8.595 9.556 -15.927 1.00 82.50 275 VAL A O 1
ATOM 2207 N N . TYR A 1 276 ? -10.570 8.666 -15.413 1.00 80.88 276 TYR A N 1
ATOM 2208 C CA . TYR A 1 276 ? -11.242 9.940 -15.163 1.00 80.88 276 TYR A CA 1
ATOM 2209 C C . TYR A 1 276 ? -11.000 10.521 -13.764 1.00 80.88 276 TYR A C 1
ATOM 2211 O O . TYR A 1 276 ? -11.489 11.612 -13.461 1.00 80.88 276 TYR A O 1
ATOM 2219 N N . GLN A 1 277 ? -10.217 9.845 -12.913 1.00 75.56 277 GLN A N 1
ATOM 2220 C CA . GLN A 1 277 ? -9.941 10.268 -11.533 1.00 75.56 277 GLN A CA 1
ATOM 2221 C C . GLN A 1 277 ? -9.364 11.689 -11.440 1.00 75.56 277 GLN A C 1
ATOM 2223 O O . GLN A 1 277 ? -9.642 12.413 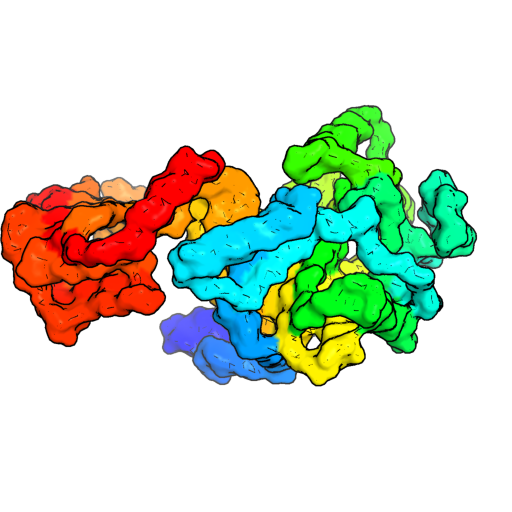-10.485 1.00 75.56 277 GLN A O 1
ATOM 2228 N N . TRP A 1 278 ? -8.578 12.095 -12.439 1.00 70.12 278 TRP A N 1
ATOM 2229 C CA . TRP A 1 278 ? -7.906 13.396 -12.488 1.00 70.12 278 TRP A CA 1
ATOM 2230 C C . TRP A 1 278 ? -8.527 14.348 -13.524 1.00 70.12 278 TRP A C 1
ATOM 2232 O O . TRP A 1 278 ? -7.905 15.335 -13.920 1.00 70.12 278 TRP A O 1
ATOM 2242 N N . GLY A 1 279 ? -9.746 14.053 -13.989 1.00 73.44 279 GLY A N 1
ATOM 2243 C CA . GLY A 1 279 ? -10.459 14.798 -15.030 1.00 73.44 279 GLY A CA 1
ATOM 2244 C C . GLY A 1 279 ? -10.586 14.038 -16.353 1.00 73.44 279 GLY A C 1
ATOM 2245 O O . GLY A 1 279 ? -10.065 12.939 -16.511 1.00 73.44 279 GLY A O 1
ATOM 2246 N N . ASN A 1 280 ? -11.284 14.645 -17.316 1.00 74.06 280 ASN A N 1
ATOM 2247 C CA . ASN A 1 280 ? -11.689 13.983 -18.564 1.00 74.06 280 ASN A CA 1
ATOM 2248 C C . ASN A 1 280 ? -10.568 13.824 -19.606 1.00 74.06 280 ASN A C 1
ATOM 2250 O O . ASN A 1 280 ? -10.724 13.044 -20.539 1.00 74.06 280 ASN A O 1
ATOM 2254 N N . ASP A 1 281 ? -9.455 14.541 -19.443 1.00 74.56 281 ASP A N 1
ATOM 2255 C CA . ASP A 1 281 ? -8.316 14.529 -20.366 1.00 74.56 281 ASP A CA 1
ATOM 2256 C C . ASP A 1 281 ? -7.172 13.692 -19.760 1.00 74.56 281 ASP A C 1
ATOM 2258 O O . ASP A 1 281 ? -6.128 14.212 -19.372 1.00 74.56 281 ASP A O 1
ATOM 2262 N N . ASN A 1 282 ? -7.394 12.394 -19.568 1.00 80.19 282 ASN A N 1
ATOM 2263 C CA . ASN A 1 282 ? -6.432 11.496 -18.928 1.00 80.19 282 ASN A CA 1
ATOM 2264 C C . ASN A 1 282 ? -6.408 10.131 -19.612 1.00 80.19 282 ASN A C 1
ATOM 2266 O O . ASN A 1 282 ? -7.286 9.804 -20.408 1.00 80.19 282 ASN A O 1
ATOM 2270 N N . TYR A 1 283 ? -5.367 9.357 -19.311 1.00 87.38 283 TYR A N 1
ATOM 2271 C CA . TYR A 1 283 ? -5.038 8.082 -19.948 1.00 87.38 283 TYR A CA 1
ATOM 2272 C C . TYR A 1 283 ? -4.529 7.109 -18.890 1.00 87.38 283 TYR A C 1
ATOM 2274 O O . TYR A 1 283 ? -4.275 7.507 -17.752 1.00 87.38 283 TYR A O 1
ATOM 2282 N N . LEU A 1 284 ? -4.338 5.838 -19.242 1.00 90.25 284 LEU A N 1
ATOM 2283 C CA . LEU A 1 284 ? -3.841 4.860 -18.270 1.00 90.25 284 LEU A CA 1
ATOM 2284 C C . LEU A 1 284 ? -2.447 5.208 -17.727 1.00 90.25 284 LEU A C 1
ATOM 2286 O O . LEU A 1 284 ? -2.184 4.958 -16.555 1.00 90.25 284 LEU A O 1
ATOM 2290 N N . CYS A 1 285 ? -1.584 5.839 -18.529 1.00 90.12 285 CYS A N 1
ATOM 2291 C CA . CYS A 1 285 ? -0.276 6.321 -18.079 1.00 90.12 285 CYS A CA 1
ATOM 2292 C C . CYS A 1 285 ? -0.331 7.544 -17.152 1.00 90.12 285 CYS A C 1
ATOM 2294 O O . CYS A 1 285 ? 0.711 7.962 -16.649 1.00 90.12 285 CYS A O 1
ATOM 2296 N N . THR A 1 286 ? -1.492 8.177 -16.939 1.00 85.38 286 THR A N 1
ATOM 2297 C CA . THR A 1 286 ? -1.581 9.361 -16.075 1.00 85.38 286 THR A CA 1
ATOM 2298 C C . THR A 1 286 ? -1.025 9.029 -14.688 1.00 85.38 286 THR A C 1
ATOM 2300 O O . THR A 1 286 ? -1.526 8.151 -13.991 1.00 85.38 286 THR A O 1
ATOM 2303 N N . LYS A 1 287 ? 0.008 9.778 -14.285 1.00 85.19 287 LYS A N 1
ATOM 2304 C CA . LYS A 1 287 ? 0.737 9.626 -13.016 1.00 85.19 287 LYS A CA 1
ATOM 2305 C C . LYS A 1 287 ? 1.460 8.274 -12.828 1.00 85.19 287 LYS A C 1
ATOM 2307 O O . LYS A 1 287 ? 1.743 7.885 -11.697 1.00 85.19 287 LYS A O 1
ATOM 2312 N N . THR A 1 288 ? 1.783 7.559 -13.908 1.00 92.50 288 THR A N 1
ATOM 2313 C CA . THR A 1 288 ? 2.529 6.285 -13.872 1.00 92.50 288 THR A CA 1
ATOM 2314 C C . THR A 1 288 ? 3.378 6.095 -15.144 1.00 92.50 288 THR A C 1
ATOM 2316 O O . THR A 1 288 ? 3.670 7.050 -15.853 1.00 92.50 288 THR A O 1
ATOM 2319 N N . MET A 1 289 ? 3.867 4.890 -15.425 1.00 95.12 289 MET A N 1
ATOM 2320 C CA . MET A 1 289 ? 4.675 4.606 -16.620 1.00 95.12 289 MET A CA 1
ATOM 2321 C C . MET A 1 289 ? 3.795 4.372 -17.857 1.00 95.12 289 MET A C 1
ATOM 2323 O O . MET A 1 289 ? 2.611 4.058 -17.730 1.00 95.12 289 MET A O 1
ATOM 2327 N N . CYS A 1 290 ? 4.360 4.502 -19.063 1.00 95.31 290 CYS A N 1
ATOM 2328 C CA . CYS A 1 290 ? 3.615 4.224 -20.295 1.00 95.31 290 CYS A CA 1
ATOM 2329 C C . CYS A 1 290 ? 3.225 2.745 -20.364 1.00 95.31 290 CYS A C 1
ATOM 2331 O O . CYS A 1 290 ? 4.078 1.866 -20.201 1.00 95.31 290 CYS A O 1
ATOM 2333 N N . MET A 1 291 ? 1.960 2.454 -20.667 1.00 96.19 291 MET A N 1
ATOM 2334 C CA . MET A 1 291 ? 1.440 1.084 -20.667 1.00 96.19 291 MET A CA 1
ATOM 2335 C C . MET A 1 291 ? 2.078 0.196 -21.735 1.00 96.19 291 MET A C 1
ATOM 2337 O O . MET A 1 291 ? 2.120 -1.023 -21.579 1.00 96.19 291 MET A O 1
ATOM 2341 N N . ILE A 1 292 ? 2.638 0.792 -22.790 1.00 96.56 292 ILE A N 1
ATOM 2342 C CA . ILE A 1 292 ? 3.400 0.071 -23.815 1.00 96.56 292 ILE A CA 1
ATOM 2343 C C . ILE A 1 292 ? 4.753 -0.474 -23.311 1.00 96.56 292 ILE A C 1
ATOM 2345 O O . ILE A 1 292 ? 5.396 -1.261 -24.008 1.00 96.56 292 ILE A O 1
ATOM 2349 N N . GLY A 1 293 ? 5.198 -0.065 -22.118 1.00 97.56 293 GLY A N 1
ATOM 2350 C CA . GLY A 1 293 ? 6.458 -0.498 -21.524 1.00 97.56 293 GLY A CA 1
ATOM 2351 C C . GLY A 1 293 ? 6.603 -2.020 -21.480 1.00 97.56 293 GLY A C 1
ATOM 2352 O O . GLY A 1 293 ? 5.637 -2.758 -21.314 1.00 97.56 293 GLY A O 1
ATOM 2353 N N . SER A 1 294 ? 7.827 -2.492 -21.644 1.00 97.50 294 SER A N 1
ATOM 2354 C CA . SER A 1 294 ? 8.204 -3.895 -21.605 1.00 97.50 294 SER A CA 1
ATOM 2355 C C . SER A 1 294 ? 8.608 -4.285 -20.184 1.00 97.50 294 SER A C 1
ATOM 2357 O O . SER A 1 294 ? 9.413 -3.594 -19.559 1.00 97.50 294 SER A O 1
ATOM 2359 N N . THR A 1 295 ? 8.081 -5.408 -19.703 1.00 96.81 295 THR A N 1
ATOM 2360 C CA . THR A 1 295 ? 8.347 -5.993 -18.376 1.00 96.81 295 THR A CA 1
ATOM 2361 C C . THR A 1 295 ? 8.646 -7.490 -18.496 1.00 96.81 295 THR A C 1
ATOM 2363 O O . THR A 1 295 ? 8.690 -8.038 -19.604 1.00 96.81 295 THR A O 1
ATOM 2366 N N . MET A 1 296 ? 8.879 -8.172 -17.370 1.00 94.75 296 MET A N 1
ATOM 2367 C CA . MET A 1 296 ? 9.188 -9.606 -17.315 1.00 94.75 296 MET A CA 1
ATOM 2368 C C . MET A 1 296 ? 10.403 -9.993 -18.172 1.00 94.75 296 MET A C 1
ATOM 2370 O O . MET A 1 296 ? 10.406 -11.033 -18.845 1.00 94.75 296 MET A O 1
ATOM 2374 N N . GLY A 1 297 ? 11.422 -9.129 -18.206 1.00 88.31 297 GLY A N 1
ATOM 2375 C CA . GLY A 1 297 ? 12.612 -9.327 -19.037 1.00 88.31 297 GLY A CA 1
ATOM 2376 C C . GLY A 1 297 ? 12.311 -9.379 -20.541 1.00 88.31 297 GLY A C 1
ATOM 2377 O O . GLY A 1 297 ? 12.909 -10.175 -21.262 1.00 88.31 297 GLY A O 1
ATOM 2378 N N . GLY A 1 298 ? 11.345 -8.587 -21.019 1.00 90.38 298 GLY A N 1
ATOM 2379 C CA . GLY A 1 298 ? 10.986 -8.521 -22.443 1.00 90.38 298 GLY A CA 1
ATOM 2380 C C . GLY A 1 298 ? 9.786 -9.375 -22.859 1.00 90.38 298 GLY A C 1
ATOM 2381 O O . GLY A 1 298 ? 9.367 -9.310 -24.012 1.00 90.38 298 GLY A O 1
ATOM 2382 N N . ASN A 1 299 ? 9.241 -10.181 -21.943 1.00 92.50 299 ASN A N 1
ATOM 2383 C CA . ASN A 1 299 ? 8.173 -11.143 -22.239 1.00 92.50 299 ASN A CA 1
ATOM 2384 C C . ASN A 1 299 ? 6.773 -10.653 -21.850 1.00 92.50 299 ASN A C 1
ATOM 2386 O O . ASN A 1 299 ? 5.784 -11.296 -22.198 1.00 92.50 299 ASN A O 1
ATOM 2390 N N . GLY A 1 300 ? 6.690 -9.552 -21.106 1.00 94.44 300 GLY A N 1
ATOM 2391 C CA . GLY A 1 300 ? 5.451 -8.958 -20.625 1.00 94.44 300 GLY A CA 1
ATOM 2392 C C . GLY A 1 300 ? 5.314 -7.510 -21.072 1.00 94.44 300 GLY A C 1
ATOM 2393 O O . GLY A 1 300 ? 6.278 -6.868 -21.499 1.00 94.44 300 GLY A O 1
ATOM 2394 N N . ARG A 1 301 ? 4.092 -6.995 -20.959 1.00 96.50 301 ARG A N 1
ATOM 2395 C CA . ARG A 1 301 ? 3.786 -5.585 -21.174 1.00 96.50 301 ARG A CA 1
ATOM 2396 C C . ARG A 1 301 ? 3.299 -4.968 -19.872 1.00 96.50 301 ARG A C 1
ATOM 2398 O O . ARG A 1 301 ? 2.515 -5.576 -19.146 1.00 96.50 301 ARG A O 1
ATOM 2405 N N . PHE A 1 302 ? 3.714 -3.736 -19.613 1.00 97.88 302 PHE A N 1
ATOM 2406 C CA . PHE A 1 302 ? 3.345 -2.988 -18.422 1.00 97.88 302 PHE A CA 1
ATOM 2407 C C . PHE A 1 302 ? 1.825 -2.826 -18.286 1.00 97.88 302 PHE A C 1
ATOM 2409 O O . PHE A 1 302 ? 1.308 -2.941 -17.182 1.00 97.88 302 PHE A O 1
ATOM 2416 N N . PHE A 1 303 ? 1.099 -2.704 -19.401 1.00 97.06 303 PHE A N 1
ATOM 2417 C CA . PHE A 1 303 ? -0.367 -2.780 -19.463 1.00 97.06 303 PHE A CA 1
ATOM 2418 C C . PHE A 1 303 ? -0.976 -3.968 -18.689 1.00 97.06 303 PHE A C 1
ATOM 2420 O O . PHE A 1 303 ? -2.005 -3.819 -18.031 1.00 97.06 303 PHE A O 1
ATOM 2427 N N . ASP A 1 304 ? -0.341 -5.143 -18.749 1.00 97.38 304 ASP A N 1
ATOM 2428 C CA . ASP A 1 304 ? -0.804 -6.365 -18.078 1.00 97.38 304 ASP A CA 1
ATOM 2429 C C . ASP A 1 304 ? -0.254 -6.487 -16.648 1.00 97.38 304 ASP A C 1
ATOM 2431 O O . ASP A 1 304 ? -0.864 -7.121 -15.782 1.00 97.38 304 ASP A O 1
ATOM 2435 N N . THR A 1 305 ? 0.903 -5.872 -16.385 1.00 97.38 305 THR A N 1
ATOM 2436 C CA . THR A 1 305 ? 1.662 -6.063 -15.144 1.00 97.38 305 THR A CA 1
ATOM 2437 C C . THR A 1 305 ? 1.637 -4.873 -14.189 1.00 97.38 305 THR A C 1
ATOM 2439 O O . THR A 1 305 ? 2.187 -4.985 -13.097 1.00 97.38 305 THR A O 1
ATOM 2442 N N . LYS A 1 306 ? 1.016 -3.739 -14.542 1.00 97.00 306 LYS A N 1
ATOM 2443 C CA . LYS A 1 306 ? 1.019 -2.515 -13.721 1.00 97.00 306 LYS A CA 1
ATOM 2444 C C . LYS A 1 306 ? 0.545 -2.790 -12.299 1.00 97.00 306 LYS A C 1
ATOM 2446 O O . LYS A 1 306 ? 1.233 -2.441 -11.347 1.00 97.00 306 LYS A O 1
ATOM 2451 N N . ASN A 1 307 ? -0.604 -3.453 -12.136 1.00 97.31 307 ASN A N 1
ATOM 2452 C CA . ASN A 1 307 ? -1.158 -3.734 -10.803 1.00 97.31 307 ASN A CA 1
ATOM 2453 C C . ASN A 1 307 ? -0.354 -4.789 -10.022 1.00 97.31 307 ASN A C 1
ATOM 2455 O O . ASN A 1 307 ? -0.640 -5.032 -8.856 1.00 97.31 307 ASN A O 1
ATOM 2459 N N . LEU A 1 308 ? 0.656 -5.404 -10.646 1.00 98.25 308 LEU A N 1
ATOM 2460 C CA . LEU A 1 308 ? 1.573 -6.345 -10.010 1.00 98.25 308 LEU A CA 1
ATOM 2461 C C . LEU A 1 308 ? 2.882 -5.683 -9.563 1.00 98.25 308 LEU A C 1
ATOM 2463 O O . LEU A 1 308 ? 3.694 -6.365 -8.945 1.00 98.25 308 LEU A O 1
ATOM 2467 N N . TYR A 1 309 ? 3.109 -4.394 -9.847 1.00 98.56 309 TYR A N 1
ATOM 2468 C CA . TYR A 1 309 ? 4.397 -3.746 -9.591 1.00 98.56 309 TYR A CA 1
ATOM 2469 C C . TYR A 1 309 ? 4.772 -3.762 -8.102 1.00 98.56 309 TYR A C 1
ATOM 2471 O O . TYR A 1 309 ? 5.719 -4.458 -7.731 1.00 98.56 309 TYR A O 1
ATOM 2479 N N . GLY A 1 310 ? 3.980 -3.126 -7.231 1.00 98.31 310 GLY A N 1
ATOM 2480 C CA . GLY A 1 310 ? 4.227 -3.142 -5.783 1.00 98.31 310 GLY A CA 1
ATOM 2481 C C . GLY A 1 310 ? 4.178 -4.545 -5.170 1.00 98.31 310 GLY A C 1
ATOM 2482 O O . GLY A 1 310 ? 4.939 -4.858 -4.257 1.00 98.31 310 GLY A O 1
ATOM 2483 N N . TRP A 1 311 ? 3.362 -5.452 -5.723 1.00 98.50 311 TRP A N 1
ATOM 2484 C CA . TRP A 1 311 ? 3.371 -6.866 -5.327 1.00 98.50 311 TRP A CA 1
ATOM 2485 C C . TRP A 1 311 ? 4.704 -7.569 -5.645 1.00 98.50 311 TRP A C 1
ATOM 2487 O O . TRP A 1 311 ? 5.230 -8.342 -4.840 1.00 98.50 311 TRP A O 1
ATOM 2497 N N . SER A 1 312 ? 5.273 -7.311 -6.820 1.00 98.38 312 SER A N 1
ATOM 2498 C CA . SER A 1 312 ? 6.553 -7.891 -7.226 1.00 98.38 312 SER A CA 1
ATOM 2499 C C . SER A 1 312 ? 7.734 -7.276 -6.469 1.00 98.38 312 SER A C 1
ATOM 2501 O O . SER A 1 312 ? 8.684 -7.987 -6.119 1.00 98.38 312 SER A O 1
ATOM 2503 N N . GLU A 1 313 ? 7.639 -5.991 -6.124 1.00 98.75 313 GLU A N 1
ATOM 2504 C CA . GLU A 1 313 ? 8.608 -5.306 -5.278 1.00 98.75 313 GLU A CA 1
ATOM 2505 C C . GLU A 1 313 ? 8.573 -5.831 -3.840 1.00 98.75 313 GLU A C 1
ATOM 2507 O O . GLU A 1 313 ? 9.612 -6.268 -3.355 1.00 98.75 313 GLU A O 1
ATOM 2512 N N . ILE A 1 314 ? 7.411 -5.894 -3.168 1.00 98.56 314 ILE A N 1
ATOM 2513 C CA . ILE A 1 314 ? 7.336 -6.365 -1.769 1.00 98.56 314 ILE A CA 1
ATOM 2514 C C . ILE A 1 314 ? 7.892 -7.783 -1.618 1.00 98.56 314 ILE A C 1
ATOM 2516 O O . ILE A 1 314 ? 8.588 -8.091 -0.649 1.00 98.56 314 ILE A O 1
ATOM 2520 N N . ARG A 1 315 ? 7.672 -8.645 -2.616 1.00 97.69 315 ARG A N 1
ATOM 2521 C CA . ARG A 1 315 ? 8.264 -9.985 -2.673 1.00 97.69 315 ARG A CA 1
ATOM 2522 C C . ARG A 1 315 ? 9.793 -9.934 -2.774 1.00 97.69 315 ARG A C 1
ATOM 2524 O O . ARG A 1 315 ? 10.477 -10.733 -2.128 1.00 97.69 315 ARG A O 1
ATOM 2531 N N . SER A 1 316 ? 10.331 -9.026 -3.583 1.00 98.06 316 SER A N 1
ATOM 2532 C CA . SER A 1 316 ? 11.776 -8.826 -3.740 1.00 98.06 316 SER A CA 1
ATOM 2533 C C . SER A 1 316 ? 12.402 -8.220 -2.480 1.00 98.06 316 SER A C 1
ATOM 2535 O O . SER A 1 316 ? 13.435 -8.702 -2.014 1.00 98.06 316 SER A O 1
ATOM 2537 N N . THR A 1 317 ? 11.732 -7.250 -1.862 1.00 98.50 317 THR A N 1
ATOM 2538 C CA . THR A 1 317 ? 12.121 -6.608 -0.602 1.00 98.50 317 THR A CA 1
ATOM 2539 C C . THR A 1 317 ? 12.074 -7.585 0.575 1.00 98.50 317 THR A C 1
ATOM 2541 O O . THR A 1 317 ? 12.980 -7.588 1.404 1.00 98.50 317 THR A O 1
ATOM 2544 N N . ALA A 1 318 ? 11.107 -8.508 0.622 1.00 97.31 318 ALA A N 1
ATOM 2545 C CA . ALA A 1 318 ? 11.076 -9.583 1.619 1.00 97.31 318 ALA A CA 1
ATOM 2546 C C . ALA A 1 318 ? 12.283 -10.521 1.519 1.00 97.31 318 ALA A C 1
ATOM 2548 O O . ALA A 1 318 ? 12.840 -10.943 2.538 1.00 97.31 318 ALA A O 1
ATOM 2549 N N . ASN A 1 319 ? 12.729 -10.819 0.297 1.00 96.06 319 ASN A N 1
ATOM 2550 C CA . ASN A 1 319 ? 13.975 -11.547 0.085 1.00 96.06 319 ASN A CA 1
ATOM 2551 C C . ASN A 1 319 ? 15.194 -10.720 0.530 1.00 96.06 319 ASN A C 1
ATOM 2553 O O . ASN A 1 319 ? 16.052 -11.247 1.239 1.00 96.06 319 ASN A O 1
ATOM 2557 N N . ALA A 1 320 ? 15.241 -9.432 0.174 1.00 97.25 320 ALA A N 1
ATOM 2558 C CA . ALA A 1 320 ? 16.307 -8.514 0.567 1.00 97.25 320 ALA A CA 1
ATOM 2559 C C . ALA A 1 320 ? 16.454 -8.410 2.091 1.00 97.25 320 ALA A C 1
ATOM 2561 O O . ALA A 1 320 ? 17.524 -8.695 2.622 1.00 97.25 320 ALA A O 1
ATOM 2562 N N . LEU A 1 321 ? 15.371 -8.108 2.813 1.00 97.12 321 LEU A N 1
ATOM 2563 C CA . LEU A 1 321 ? 15.370 -7.976 4.271 1.00 97.12 321 LEU A CA 1
ATOM 2564 C C . LEU A 1 321 ? 15.913 -9.233 4.959 1.00 97.12 321 LEU A C 1
ATOM 2566 O O . LEU A 1 321 ? 16.734 -9.145 5.877 1.00 97.12 321 LEU A O 1
ATOM 2570 N N . LYS A 1 322 ? 15.490 -10.411 4.485 1.0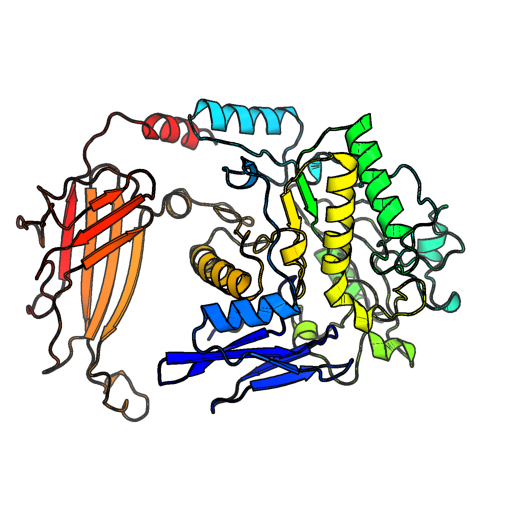0 93.06 322 LYS A N 1
ATOM 2571 C CA . LYS A 1 322 ? 15.945 -11.701 5.010 1.00 93.06 322 LYS A CA 1
ATOM 2572 C C . LYS A 1 322 ? 17.441 -11.923 4.780 1.00 93.06 322 LYS A C 1
ATOM 2574 O O . LYS A 1 322 ? 18.119 -12.394 5.691 1.00 93.06 322 LYS A O 1
ATOM 2579 N N . LEU A 1 323 ? 17.949 -11.625 3.582 1.00 95.38 323 LEU A N 1
ATOM 2580 C CA . LEU A 1 323 ? 19.366 -11.801 3.239 1.00 95.38 323 LEU A CA 1
ATOM 2581 C C . LEU A 1 323 ? 20.272 -10.784 3.941 1.00 95.38 323 LEU A C 1
ATOM 2583 O O . LEU A 1 323 ? 21.404 -11.114 4.293 1.00 95.38 323 LEU A O 1
ATOM 2587 N N . THR A 1 324 ? 19.768 -9.574 4.165 1.00 96.44 324 THR A N 1
ATOM 2588 C CA . THR A 1 324 ? 20.503 -8.486 4.808 1.00 96.44 324 THR A CA 1
ATOM 2589 C C . THR A 1 324 ? 20.600 -8.684 6.318 1.00 96.44 324 THR A C 1
ATOM 2591 O O . THR A 1 324 ? 21.698 -8.663 6.869 1.00 96.44 324 THR A O 1
ATOM 2594 N N . THR A 1 325 ? 19.474 -8.934 6.992 1.00 94.31 325 THR A N 1
ATOM 2595 C CA . THR A 1 325 ? 19.418 -8.947 8.467 1.00 94.31 325 THR A CA 1
ATOM 2596 C C . THR A 1 325 ? 19.549 -10.343 9.077 1.00 94.31 325 THR A C 1
ATOM 2598 O O . THR A 1 325 ? 19.889 -10.478 10.254 1.00 94.31 325 THR A O 1
ATOM 2601 N N . GLY A 1 326 ? 19.225 -11.399 8.318 1.00 89.88 326 GLY A N 1
ATOM 2602 C CA . GLY A 1 326 ? 19.113 -12.767 8.834 1.00 89.88 326 GLY A CA 1
ATOM 2603 C C . GLY A 1 326 ? 17.984 -12.968 9.856 1.00 89.88 326 GLY A C 1
ATOM 2604 O O . GLY A 1 326 ? 17.919 -14.019 10.496 1.00 89.88 326 GLY A O 1
ATOM 2605 N N . LYS A 1 327 ? 17.101 -11.977 10.034 1.00 87.81 327 LYS A N 1
ATOM 2606 C CA . LYS A 1 327 ? 16.019 -11.969 11.024 1.00 87.81 327 LYS A CA 1
ATOM 2607 C C . LYS A 1 327 ? 14.659 -11.834 10.345 1.00 87.81 327 LYS A C 1
ATOM 2609 O O . LYS A 1 327 ? 14.542 -11.522 9.163 1.00 87.81 327 LYS A O 1
ATOM 2614 N N . ARG A 1 328 ? 13.609 -12.074 11.128 1.00 82.81 328 ARG A N 1
ATOM 2615 C CA . ARG A 1 328 ? 12.270 -11.578 10.811 1.00 82.81 328 ARG A CA 1
ATOM 2616 C C . ARG A 1 328 ? 12.253 -10.079 11.108 1.00 82.81 328 ARG A C 1
ATOM 2618 O O . ARG A 1 328 ? 12.682 -9.698 12.195 1.00 82.81 328 ARG A O 1
ATOM 2625 N N . GLY A 1 329 ? 11.746 -9.283 10.179 1.00 88.50 329 GLY A N 1
ATOM 2626 C CA . GLY A 1 329 ? 11.551 -7.849 10.366 1.00 88.50 329 GLY A CA 1
ATOM 2627 C C . GLY A 1 329 ? 10.138 -7.426 9.985 1.00 88.50 329 GLY A C 1
ATOM 2628 O O . GLY A 1 329 ? 9.199 -8.226 10.060 1.00 88.50 329 GLY A O 1
ATOM 2629 N N . GLU A 1 330 ? 10.019 -6.176 9.574 1.00 92.19 330 GLU A N 1
ATOM 2630 C CA . GLU A 1 330 ? 8.786 -5.542 9.122 1.00 92.19 330 GLU A CA 1
ATOM 2631 C C . GLU A 1 330 ? 8.968 -5.029 7.696 1.00 92.19 330 GLU A C 1
ATOM 2633 O O . GLU A 1 330 ? 10.023 -4.487 7.362 1.00 92.19 330 GLU A O 1
ATOM 2638 N N . ILE A 1 331 ? 7.947 -5.215 6.859 1.00 97.94 331 ILE A N 1
ATOM 2639 C CA . ILE A 1 331 ? 7.863 -4.559 5.556 1.00 97.94 331 ILE A CA 1
ATOM 2640 C C . ILE A 1 331 ? 6.485 -3.938 5.434 1.00 97.94 331 ILE A C 1
ATOM 2642 O O . ILE A 1 331 ? 5.493 -4.631 5.651 1.00 97.94 331 ILE A O 1
ATOM 2646 N N . ILE A 1 332 ? 6.432 -2.662 5.074 1.00 97.81 332 ILE A N 1
ATOM 2647 C CA . ILE A 1 332 ? 5.193 -1.927 4.815 1.00 97.81 332 ILE A CA 1
ATOM 2648 C C . ILE A 1 332 ? 5.207 -1.503 3.343 1.00 97.81 332 ILE A C 1
ATOM 2650 O O . ILE A 1 332 ? 6.188 -0.911 2.899 1.00 97.81 332 ILE A O 1
ATOM 2654 N N . SER A 1 333 ? 4.149 -1.819 2.586 1.00 98.19 333 SER A N 1
ATOM 2655 C CA . SER A 1 333 ? 4.025 -1.475 1.158 1.00 98.19 333 SER A CA 1
ATOM 2656 C C . SER A 1 333 ? 2.765 -0.680 0.854 1.00 98.19 333 SER A C 1
ATOM 2658 O O . SER A 1 333 ? 1.694 -1.001 1.381 1.00 98.19 333 SER A O 1
ATOM 2660 N N . ARG A 1 334 ? 2.864 0.311 -0.044 1.00 96.62 334 ARG A N 1
ATOM 2661 C CA . ARG A 1 334 ? 1.704 1.115 -0.451 1.00 96.62 334 ARG A CA 1
ATOM 2662 C C . ARG A 1 334 ? 0.828 0.366 -1.439 1.00 96.62 334 ARG A C 1
ATOM 2664 O O . ARG A 1 334 ? -0.334 0.079 -1.167 1.00 96.62 334 ARG A O 1
ATOM 2671 N N . SER A 1 335 ? 1.389 0.005 -2.586 1.00 97.69 335 SER A N 1
ATOM 2672 C CA . SER A 1 335 ? 0.666 -0.750 -3.597 1.00 97.69 335 SER A CA 1
ATOM 2673 C C . SER A 1 335 ? 0.629 -2.232 -3.236 1.00 97.69 335 SER A C 1
ATOM 2675 O O . SER A 1 335 ? 1.617 -2.821 -2.783 1.00 97.69 335 SER A O 1
ATOM 2677 N N . THR A 1 336 ? -0.546 -2.837 -3.407 1.00 98.31 336 THR A N 1
ATOM 2678 C CA . THR A 1 336 ? -0.805 -4.237 -3.065 1.00 98.31 336 THR A CA 1
ATOM 2679 C C . THR A 1 336 ? -1.698 -4.915 -4.102 1.00 98.31 336 THR A C 1
ATOM 2681 O O . THR A 1 336 ? -2.537 -4.286 -4.748 1.00 98.31 336 THR A O 1
ATOM 2684 N N . PHE A 1 337 ? -1.519 -6.225 -4.233 1.00 98.50 337 PHE A N 1
ATOM 2685 C CA . PHE A 1 337 ? -2.342 -7.135 -5.027 1.00 98.50 337 PHE A CA 1
ATOM 2686 C C . PHE A 1 337 ? -2.609 -8.394 -4.178 1.00 98.50 337 PHE A C 1
ATOM 2688 O O . PHE A 1 337 ? -1.863 -8.631 -3.218 1.00 98.50 337 PHE A O 1
ATOM 2695 N N . PRO A 1 338 ? -3.626 -9.226 -4.472 1.00 98.50 338 PRO A N 1
ATOM 2696 C CA . PRO A 1 338 ? -3.808 -10.517 -3.822 1.00 98.50 338 PRO A CA 1
ATOM 2697 C C . PRO A 1 338 ? -2.492 -11.288 -3.659 1.00 98.50 338 PRO A C 1
ATOM 2699 O O . PRO A 1 338 ? -1.716 -11.428 -4.604 1.00 98.50 338 PRO A O 1
ATOM 2702 N N . SER A 1 339 ? -2.249 -11.782 -2.441 1.00 98.06 339 SER A N 1
ATOM 2703 C CA . SER A 1 339 ? -0.996 -12.374 -1.927 1.00 98.06 339 SER A CA 1
ATOM 2704 C C . SER A 1 339 ? 0.111 -11.429 -1.443 1.00 98.06 339 SER A C 1
ATOM 2706 O O . SER A 1 339 ? 1.058 -11.921 -0.829 1.00 98.06 339 SER A O 1
ATOM 2708 N N . SER A 1 340 ? 0.006 -10.102 -1.604 1.00 98.50 340 SER A N 1
ATOM 2709 C CA . SER A 1 340 ? 0.981 -9.153 -1.022 1.00 98.50 340 SER A CA 1
ATOM 2710 C C . SER A 1 340 ? 1.188 -9.375 0.484 1.00 98.50 340 SER A C 1
ATOM 2712 O O . SER A 1 340 ? 2.323 -9.319 0.958 1.00 98.50 340 SER A O 1
ATOM 2714 N N . GLY A 1 341 ? 0.126 -9.739 1.213 1.00 97.00 341 GLY A N 1
ATOM 2715 C CA . GLY A 1 341 ? 0.168 -10.035 2.649 1.00 97.00 341 GLY A CA 1
ATOM 2716 C C . GLY A 1 341 ? 1.102 -11.174 3.060 1.00 97.00 341 GLY A C 1
ATOM 2717 O O . GLY A 1 341 ? 1.477 -11.252 4.225 1.00 97.00 341 GLY A O 1
ATOM 2718 N N . ARG A 1 342 ? 1.555 -12.030 2.129 1.00 96.88 342 ARG A N 1
ATOM 2719 C CA . ARG A 1 342 ? 2.595 -13.044 2.401 1.00 96.88 342 ARG A CA 1
ATOM 2720 C C . ARG A 1 342 ? 3.964 -12.446 2.708 1.00 96.88 342 ARG A C 1
ATOM 2722 O O . ARG A 1 342 ? 4.817 -13.153 3.247 1.00 96.88 342 ARG A O 1
ATOM 2729 N N . TYR A 1 343 ? 4.202 -11.203 2.300 1.00 97.62 343 TYR A N 1
ATOM 2730 C CA . TYR A 1 343 ? 5.534 -10.602 2.271 1.00 97.62 343 TYR A CA 1
ATOM 2731 C C . TYR A 1 343 ? 5.676 -9.398 3.205 1.00 97.62 343 TYR A C 1
ATOM 2733 O O . TYR A 1 343 ? 6.790 -9.107 3.632 1.00 97.62 343 TYR A O 1
ATOM 2741 N N . GLY A 1 344 ? 4.573 -8.739 3.558 1.00 96.00 344 GLY A N 1
ATOM 2742 C CA . GLY A 1 344 ? 4.563 -7.587 4.452 1.00 96.00 344 GLY A CA 1
ATOM 2743 C C . GLY A 1 344 ? 3.149 -7.071 4.709 1.00 96.00 344 GLY A C 1
ATOM 2744 O O . GLY A 1 344 ? 2.164 -7.688 4.299 1.00 96.00 344 GLY A O 1
ATOM 2745 N N . GLY A 1 345 ? 3.061 -5.959 5.431 1.00 96.38 345 GLY A N 1
ATOM 2746 C CA . GLY A 1 345 ? 1.821 -5.250 5.710 1.00 96.38 345 GLY A CA 1
ATOM 2747 C C . GLY A 1 345 ? 1.563 -4.091 4.763 1.00 96.38 345 GLY A C 1
ATOM 2748 O O . GLY A 1 345 ? 2.251 -3.895 3.757 1.00 96.38 345 GLY A O 1
ATOM 2749 N N . HIS A 1 346 ? 0.557 -3.309 5.124 1.00 97.19 346 HIS A N 1
ATOM 2750 C CA . HIS A 1 346 ? 0.089 -2.155 4.371 1.00 97.19 346 HIS A CA 1
ATOM 2751 C C . HIS A 1 346 ? 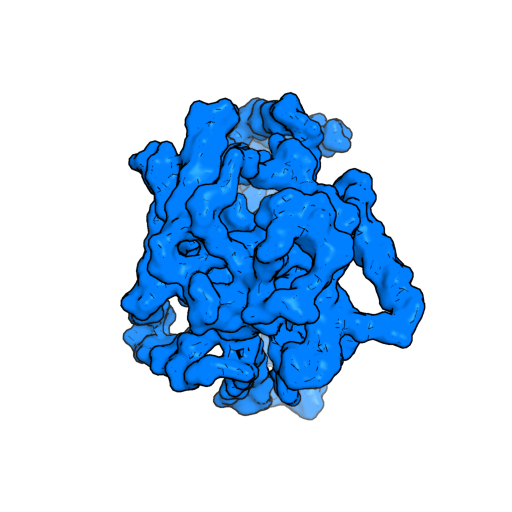-0.288 -1.024 5.328 1.00 97.19 346 HIS A C 1
ATOM 2753 O O . HIS A 1 346 ? -0.736 -1.278 6.440 1.00 97.19 346 HIS A O 1
ATOM 2759 N N . TRP A 1 347 ? -0.166 0.224 4.894 1.00 93.88 347 TRP A N 1
ATOM 2760 C CA . TRP A 1 347 ? -0.829 1.343 5.557 1.00 93.88 347 TRP A CA 1
ATOM 2761 C C . TRP A 1 347 ? -1.791 1.982 4.567 1.00 93.88 347 TRP A C 1
ATOM 2763 O O . TRP A 1 347 ? -1.497 2.026 3.376 1.00 93.88 347 TRP A O 1
ATOM 2773 N N . LEU A 1 348 ? -2.918 2.498 5.051 1.00 90.12 348 LEU A N 1
ATOM 2774 C CA . LEU A 1 348 ? -4.026 2.986 4.220 1.00 90.12 348 LEU A CA 1
ATOM 2775 C C . LEU A 1 348 ? -3.708 4.257 3.400 1.00 90.12 348 LEU A C 1
ATOM 2777 O O . LEU A 1 348 ? -4.602 4.811 2.759 1.00 90.12 348 LEU A O 1
ATOM 2781 N N . GLY A 1 349 ? -2.444 4.686 3.374 1.00 84.81 349 GLY A N 1
ATOM 2782 C CA . GLY A 1 349 ? -1.956 5.795 2.567 1.00 84.81 349 GLY A CA 1
ATOM 2783 C C . GLY A 1 349 ? -2.285 7.164 3.150 1.00 84.81 349 GLY A C 1
ATOM 2784 O O . GLY A 1 349 ? -2.721 7.294 4.294 1.00 84.81 349 GLY A O 1
ATOM 2785 N N . ASP A 1 350 ? -2.096 8.174 2.301 1.00 82.94 350 ASP A N 1
ATOM 2786 C CA . ASP A 1 350 ? -2.219 9.604 2.590 1.00 82.94 350 ASP A CA 1
ATOM 2787 C C . ASP A 1 350 ? -3.651 10.026 2.975 1.00 82.94 350 ASP A C 1
ATOM 2789 O O . ASP A 1 350 ? -4.392 10.626 2.183 1.00 82.94 350 ASP A O 1
ATOM 2793 N N . ASN A 1 351 ? -4.048 9.727 4.208 1.00 80.81 351 ASN A N 1
ATOM 2794 C CA . ASN A 1 351 ? -5.284 10.214 4.804 1.00 80.81 351 ASN A CA 1
ATOM 2795 C C . ASN A 1 351 ? -5.158 11.698 5.206 1.00 80.81 351 ASN A C 1
ATOM 2797 O O . ASN A 1 351 ? -4.082 12.304 5.195 1.00 80.81 351 ASN A O 1
ATOM 2801 N N . THR A 1 352 ? -6.277 12.323 5.557 1.00 72.44 352 THR A N 1
ATOM 2802 C CA . THR A 1 352 ? -6.299 13.703 6.054 1.00 72.44 352 THR A CA 1
ATOM 2803 C C . THR A 1 352 ? -6.633 13.764 7.539 1.00 72.44 352 THR A C 1
ATOM 2805 O O . THR A 1 352 ? -7.284 12.873 8.078 1.00 72.44 352 THR A O 1
ATOM 2808 N N . ALA A 1 353 ? -6.208 14.829 8.221 1.00 76.62 353 ALA A N 1
ATOM 2809 C CA . ALA A 1 353 ? -6.555 15.088 9.615 1.00 76.62 353 ALA A CA 1
ATOM 2810 C C . ALA A 1 353 ? -8.031 15.513 9.758 1.00 76.62 353 ALA A C 1
ATOM 2812 O O . ALA A 1 353 ? -8.352 16.672 10.042 1.00 76.62 353 ALA A O 1
ATOM 2813 N N . ARG A 1 354 ? -8.954 14.576 9.518 1.00 69.3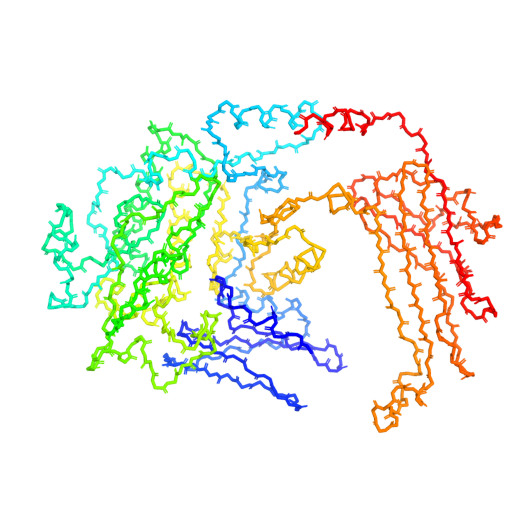1 354 ARG A N 1
ATOM 2814 C CA . ARG A 1 354 ? -10.404 14.757 9.632 1.00 69.31 354 ARG A CA 1
ATOM 2815 C C . ARG A 1 354 ? -11.078 13.559 10.298 1.00 69.31 354 ARG A C 1
ATOM 2817 O O . ARG A 1 354 ? -10.533 12.462 10.367 1.00 69.31 354 ARG A O 1
ATOM 2824 N N . TRP A 1 355 ? -12.300 13.779 10.769 1.00 68.44 355 TRP A N 1
ATOM 2825 C CA . TRP A 1 355 ? -13.115 12.759 11.430 1.00 68.44 355 TRP A CA 1
ATOM 2826 C C . TRP A 1 355 ? -13.571 11.652 10.482 1.00 68.44 355 TRP A C 1
ATOM 2828 O O . TRP A 1 355 ? -13.660 10.493 10.880 1.00 68.44 355 TRP A O 1
ATOM 2838 N N . GLU A 1 356 ? -13.835 11.994 9.224 1.00 74.31 356 GLU A N 1
ATOM 2839 C CA . GLU A 1 356 ? -14.226 11.028 8.202 1.00 74.31 356 GLU A CA 1
ATOM 2840 C C . GLU A 1 356 ? -13.092 10.033 7.928 1.00 74.31 356 GLU A C 1
ATOM 2842 O O . GLU A 1 356 ? -13.340 8.834 7.831 1.00 74.31 356 GLU A O 1
ATOM 2847 N N . ASP A 1 357 ? -11.843 10.507 7.891 1.00 73.44 357 ASP A N 1
ATOM 2848 C CA . ASP A 1 357 ? -10.664 9.662 7.702 1.00 73.44 357 ASP A CA 1
ATOM 2849 C C . ASP A 1 357 ? -10.488 8.654 8.856 1.00 73.44 357 ASP A C 1
ATOM 2851 O O . ASP A 1 357 ? -10.170 7.485 8.617 1.00 73.44 357 ASP A O 1
ATOM 2855 N N . LEU A 1 358 ? -10.797 9.060 10.097 1.00 71.38 358 LEU A N 1
ATOM 2856 C CA . LEU A 1 358 ? -10.837 8.157 11.255 1.00 71.38 358 LEU A CA 1
ATOM 2857 C C . LEU A 1 358 ? -11.907 7.064 11.097 1.00 71.38 358 LEU A C 1
ATOM 2859 O O . LEU A 1 358 ? -11.672 5.918 11.465 1.00 71.38 358 LEU A O 1
ATOM 2863 N N . GLN A 1 359 ? -13.079 7.388 10.547 1.00 74.81 359 GLN A N 1
ATOM 2864 C CA . GLN A 1 359 ? -14.102 6.380 10.261 1.00 74.81 359 GLN A CA 1
ATOM 2865 C C . GLN A 1 359 ? -13.636 5.417 9.161 1.00 74.81 359 GLN A C 1
ATOM 2867 O O . GLN A 1 359 ? -13.798 4.201 9.287 1.00 74.81 359 GLN A O 1
ATOM 2872 N N . THR A 1 360 ? -13.044 5.940 8.084 1.00 82.12 360 THR A N 1
ATOM 2873 C CA . THR A 1 360 ? -12.584 5.113 6.961 1.00 82.12 360 THR A CA 1
ATOM 2874 C C . THR A 1 360 ? -11.414 4.204 7.321 1.00 82.12 360 THR A C 1
ATOM 2876 O O . THR A 1 360 ? -11.268 3.157 6.695 1.00 82.12 360 THR A O 1
ATOM 2879 N N . SER A 1 361 ? -10.624 4.524 8.354 1.00 81.50 361 SER A N 1
ATOM 2880 C CA . SER A 1 361 ? -9.534 3.645 8.794 1.00 81.50 361 SER A CA 1
ATOM 2881 C C . SER A 1 361 ? -10.041 2.311 9.350 1.00 81.50 361 SER A C 1
ATOM 2883 O O . SER A 1 361 ? -9.416 1.277 9.123 1.00 81.50 361 SER A O 1
ATOM 2885 N N . ILE A 1 362 ? -11.210 2.306 10.004 1.00 83.56 362 ILE A N 1
ATOM 2886 C CA . ILE A 1 362 ? -11.859 1.081 10.495 1.00 83.56 362 ILE A CA 1
ATOM 2887 C C . ILE A 1 362 ? -12.305 0.212 9.314 1.00 83.56 362 ILE A C 1
ATOM 2889 O O . ILE A 1 362 ? -12.076 -0.997 9.324 1.00 83.56 362 ILE A O 1
ATOM 2893 N N . ILE A 1 363 ? -12.900 0.833 8.291 1.00 88.00 363 ILE A N 1
ATOM 2894 C CA . ILE A 1 363 ? -13.347 0.146 7.071 1.00 88.00 363 ILE A CA 1
ATOM 2895 C C . ILE A 1 363 ? -12.142 -0.463 6.351 1.00 88.00 363 ILE A C 1
ATOM 2897 O O . ILE A 1 363 ? -12.118 -1.669 6.121 1.00 88.00 363 ILE A O 1
ATOM 2901 N N . GLY A 1 364 ? -11.106 0.338 6.087 1.00 89.25 364 GLY A N 1
ATOM 2902 C CA . GLY A 1 364 ? -9.896 -0.133 5.418 1.00 89.25 364 GLY A CA 1
ATOM 2903 C C . GLY A 1 364 ? -9.205 -1.258 6.191 1.00 89.25 364 GLY A C 1
ATOM 2904 O O . GLY A 1 364 ? -8.816 -2.261 5.601 1.00 89.25 364 GLY A O 1
ATOM 2905 N N . ALA A 1 365 ? -9.118 -1.169 7.522 1.00 87.88 365 ALA A N 1
ATOM 2906 C CA . ALA A 1 365 ? -8.561 -2.255 8.325 1.00 87.88 365 ALA A CA 1
ATOM 2907 C C . ALA A 1 365 ? -9.364 -3.560 8.168 1.00 87.88 365 ALA A C 1
ATOM 2909 O O . ALA A 1 365 ? -8.774 -4.629 8.006 1.00 87.88 365 ALA A O 1
ATOM 2910 N N . GLN A 1 366 ? -10.698 -3.492 8.175 1.00 91.31 366 GLN A N 1
ATOM 2911 C CA . GLN A 1 366 ? -11.556 -4.662 7.958 1.00 91.31 366 GLN A CA 1
ATOM 2912 C C . GLN A 1 366 ? -11.383 -5.244 6.550 1.00 91.31 366 GLN A C 1
ATOM 2914 O O . GLN A 1 366 ? -11.177 -6.447 6.413 1.00 91.31 366 GLN A O 1
ATOM 2919 N N . GLU A 1 367 ? -11.399 -4.404 5.517 1.00 95.38 367 GLU A N 1
ATOM 2920 C CA . GLU A 1 367 ? -11.215 -4.820 4.123 1.00 95.38 367 GLU A CA 1
ATOM 2921 C C . GLU A 1 367 ? -9.861 -5.505 3.906 1.00 95.38 367 GLU A C 1
ATOM 2923 O O . GLU A 1 367 ? -9.801 -6.589 3.333 1.00 95.38 367 GLU A O 1
ATOM 2928 N N . PHE A 1 368 ? -8.771 -4.948 4.439 1.00 95.75 368 PHE A N 1
ATOM 2929 C CA . PHE A 1 368 ? -7.444 -5.552 4.300 1.00 95.75 368 PHE A CA 1
ATOM 2930 C C . PHE A 1 368 ? -7.296 -6.871 5.069 1.00 95.75 368 PHE A C 1
ATOM 2932 O O . PHE A 1 368 ? -6.567 -7.753 4.613 1.00 95.75 368 PHE A O 1
ATOM 2939 N N . ASN A 1 369 ? -8.049 -7.078 6.156 1.00 93.25 369 ASN A N 1
ATOM 2940 C CA . ASN A 1 369 ? -8.172 -8.407 6.762 1.00 93.25 369 ASN A CA 1
ATOM 2941 C C . ASN A 1 369 ? -8.853 -9.400 5.802 1.00 93.25 369 ASN A C 1
ATOM 2943 O O . ASN A 1 369 ? -8.375 -10.524 5.663 1.00 93.25 369 ASN A O 1
ATOM 2947 N N . LEU A 1 370 ? -9.903 -8.986 5.079 1.00 96.06 370 LEU A N 1
ATOM 2948 C CA . LEU A 1 370 ? -10.527 -9.816 4.035 1.00 96.06 370 LEU A CA 1
ATOM 2949 C C . LEU A 1 370 ? -9.571 -10.080 2.858 1.00 96.06 370 LEU A C 1
ATOM 2951 O O . LEU A 1 370 ? -9.604 -11.150 2.256 1.00 96.06 370 LEU A O 1
ATOM 2955 N N . PHE A 1 371 ? -8.688 -9.133 2.542 1.00 97.69 371 PHE A N 1
ATOM 2956 C CA . PHE A 1 371 ? -7.695 -9.267 1.473 1.00 97.69 371 PHE A CA 1
ATOM 2957 C C . PHE A 1 371 ? -6.472 -10.124 1.852 1.00 97.69 371 PHE A C 1
ATOM 2959 O O . PHE A 1 371 ? -5.579 -10.308 1.022 1.00 97.69 371 PHE A O 1
ATOM 2966 N N . GLY A 1 372 ? -6.424 -10.673 3.073 1.00 95.81 372 GLY A N 1
ATOM 2967 C CA . GLY A 1 372 ? -5.304 -11.485 3.561 1.00 95.81 372 GLY A CA 1
ATOM 2968 C C . GLY A 1 372 ? -4.086 -10.657 3.987 1.00 95.81 372 GLY A C 1
ATOM 2969 O O . GLY A 1 372 ? -2.950 -11.117 3.868 1.00 95.81 372 GLY A O 1
ATOM 2970 N N . ILE A 1 373 ? -4.299 -9.420 4.450 1.00 97.50 373 ILE A N 1
ATOM 2971 C CA . ILE A 1 373 ? -3.266 -8.479 4.917 1.00 97.50 373 ILE A CA 1
ATOM 2972 C C . ILE A 1 373 ? -3.674 -7.910 6.296 1.00 97.50 373 ILE A C 1
ATOM 2974 O O . ILE A 1 373 ? -4.098 -6.762 6.408 1.00 97.50 373 ILE A O 1
ATOM 2978 N N . PRO A 1 374 ? -3.566 -8.698 7.380 1.00 92.56 374 PRO A N 1
ATOM 2979 C CA . PRO A 1 374 ? -4.024 -8.294 8.712 1.00 92.56 374 PRO A CA 1
ATOM 2980 C C . PRO A 1 374 ? -3.097 -7.290 9.414 1.00 92.56 374 PRO A C 1
ATOM 2982 O O . PRO A 1 374 ? -3.519 -6.628 10.359 1.00 92.56 374 PRO A O 1
ATOM 2985 N N . PHE A 1 375 ? -1.833 -7.176 8.992 1.00 93.56 375 PHE A N 1
ATOM 2986 C CA . PHE A 1 375 ? -0.911 -6.163 9.510 1.00 93.56 375 PHE A CA 1
ATOM 2987 C C . PHE A 1 375 ? -1.125 -4.858 8.737 1.00 93.56 375 PHE A C 1
ATOM 2989 O O . PHE A 1 375 ? -0.465 -4.598 7.728 1.00 93.56 375 PHE A O 1
ATOM 2996 N N . VAL A 1 376 ? -2.133 -4.102 9.176 1.00 93.44 376 VAL A N 1
ATOM 2997 C CA . VAL A 1 376 ? -2.617 -2.888 8.518 1.00 93.44 376 VAL A CA 1
ATOM 2998 C C . VAL A 1 376 ? -2.908 -1.776 9.523 1.00 93.44 376 VAL A C 1
ATOM 3000 O O . VAL A 1 376 ? -3.339 -2.040 10.645 1.00 93.44 376 VAL A O 1
ATOM 3003 N N . GLY A 1 377 ? -2.690 -0.528 9.114 1.00 88.31 377 GLY A N 1
ATOM 3004 C CA . GLY A 1 377 ? -3.003 0.660 9.907 1.00 88.31 377 GLY A CA 1
ATOM 3005 C C . GLY A 1 377 ? -3.194 1.907 9.046 1.00 88.31 377 GLY A C 1
ATOM 3006 O O . GLY A 1 377 ? -3.037 1.869 7.830 1.00 88.31 377 GLY A O 1
ATOM 3007 N N . SER A 1 378 ? -3.540 3.024 9.677 1.00 87.75 378 SER A N 1
ATOM 3008 C CA . SER A 1 378 ? -3.593 4.349 9.046 1.00 87.75 378 SER A CA 1
ATOM 3009 C C . SER A 1 378 ? -2.652 5.305 9.761 1.00 87.75 378 SER A C 1
ATOM 3011 O O . SER A 1 378 ? -2.417 5.127 10.959 1.00 87.75 378 SER A O 1
ATOM 3013 N N . ASP A 1 379 ? -2.237 6.376 9.089 1.00 83.44 379 ASP A N 1
ATOM 3014 C CA . ASP A 1 379 ? -1.473 7.443 9.731 1.00 83.44 379 ASP A CA 1
ATOM 3015 C C . ASP A 1 379 ? -2.322 8.110 10.819 1.00 83.44 379 ASP A C 1
ATOM 3017 O O . ASP A 1 379 ? -3.329 8.784 10.562 1.00 83.44 379 ASP A O 1
ATOM 3021 N N . ILE A 1 380 ? -1.951 7.840 12.071 1.00 77.44 380 ILE A N 1
ATOM 3022 C CA . ILE A 1 380 ? -2.664 8.327 13.249 1.00 77.44 380 ILE A CA 1
ATOM 3023 C C . ILE A 1 380 ? -2.554 9.853 13.260 1.00 77.44 380 ILE A C 1
ATOM 3025 O O . ILE A 1 380 ? -1.474 10.403 13.065 1.00 77.44 380 ILE A O 1
ATOM 3029 N N . CYS A 1 381 ? -3.669 10.530 13.548 1.00 75.38 381 CYS A N 1
ATOM 3030 C CA . CYS A 1 381 ? -3.836 11.993 13.509 1.00 75.38 381 CYS A CA 1
ATOM 3031 C C . CYS A 1 381 ? -3.979 12.607 12.108 1.00 75.38 381 CYS A C 1
ATOM 3033 O O . CYS A 1 381 ? -4.281 13.801 12.032 1.00 75.38 381 CYS A O 1
ATOM 3035 N N . GLY A 1 382 ? -3.840 11.807 11.047 1.00 72.31 382 GLY A N 1
ATOM 3036 C CA . GLY A 1 382 ? -3.887 12.253 9.659 1.00 72.31 382 GLY A CA 1
ATOM 3037 C C . GLY A 1 382 ? -2.513 12.653 9.119 1.00 72.31 382 GLY A C 1
ATOM 3038 O O . GLY A 1 382 ? -1.771 13.377 9.779 1.00 72.31 382 GLY A O 1
ATOM 3039 N N . PHE A 1 383 ? -2.195 12.209 7.904 1.00 73.25 383 PHE A N 1
ATOM 3040 C CA . PHE A 1 383 ? -0.967 12.559 7.192 1.00 73.25 383 PHE A CA 1
ATOM 3041 C C . PHE A 1 383 ? -1.022 13.986 6.637 1.00 73.25 383 PHE A C 1
ATOM 3043 O O . PHE A 1 383 ? -0.115 14.793 6.839 1.00 73.25 383 PHE A O 1
ATOM 3050 N N . GLN A 1 384 ? -2.114 14.322 5.944 1.00 71.94 384 GLN A N 1
ATOM 3051 C CA . GLN A 1 384 ? -2.308 15.649 5.368 1.00 71.94 384 GLN A CA 1
ATOM 3052 C C . GLN A 1 384 ? -3.045 16.582 6.331 1.00 71.94 384 GLN A C 1
ATOM 3054 O O . GLN A 1 384 ? -4.061 16.198 6.915 1.00 71.94 384 GLN A O 1
ATOM 3059 N N . ARG A 1 385 ? -2.658 17.867 6.301 1.00 71.38 385 ARG A N 1
ATOM 3060 C CA . ARG A 1 385 ? -3.232 18.989 7.077 1.00 71.38 385 ARG A CA 1
ATOM 3061 C C . ARG A 1 385 ? -2.855 18.957 8.557 1.00 71.38 385 ARG A C 1
ATOM 3063 O O . ARG A 1 385 ? -2.451 17.934 9.093 1.00 71.38 385 ARG A O 1
ATOM 3070 N N . ASP A 1 386 ? -3.036 20.098 9.212 1.00 72.25 386 ASP A N 1
ATOM 3071 C CA . ASP A 1 386 ? -2.806 20.217 10.647 1.00 72.25 386 ASP A CA 1
ATOM 3072 C C . ASP A 1 386 ? -3.911 19.496 11.428 1.00 72.25 386 ASP A C 1
ATOM 3074 O O . ASP A 1 386 ? -5.106 19.716 11.205 1.00 72.25 386 ASP A O 1
ATOM 3078 N N . THR A 1 387 ? -3.501 18.637 12.359 1.00 61.00 387 THR A N 1
ATOM 3079 C CA . THR A 1 387 ? -4.413 17.964 13.286 1.00 61.00 387 THR A CA 1
ATOM 3080 C C . THR A 1 387 ? -4.862 18.905 14.407 1.00 61.00 387 THR A C 1
ATOM 3082 O O . THR A 1 387 ? -4.281 19.968 14.626 1.00 61.00 387 THR A O 1
ATOM 3085 N N . THR A 1 388 ? -5.903 18.526 15.149 1.00 61.66 388 THR A N 1
ATOM 3086 C CA . THR A 1 388 ? -6.377 19.290 16.317 1.00 61.66 388 THR A CA 1
ATOM 3087 C C . THR A 1 388 ? -6.267 18.448 17.578 1.00 61.66 388 THR A C 1
ATOM 3089 O O . THR A 1 388 ? -6.361 17.225 17.509 1.00 61.66 388 THR A O 1
ATOM 3092 N N . GLU A 1 389 ? -6.134 19.086 18.748 1.00 54.34 389 GLU A N 1
ATOM 3093 C CA . GLU A 1 389 ? -6.170 18.362 20.028 1.00 54.34 389 GLU A CA 1
ATOM 3094 C C . GLU A 1 389 ? -7.450 17.519 20.138 1.00 54.34 389 GLU A C 1
ATOM 3096 O O . GLU A 1 389 ? -7.384 16.376 20.570 1.00 54.34 389 GLU A O 1
ATOM 3101 N N . GLU A 1 390 ? -8.598 18.032 19.685 1.00 51.12 390 GLU A N 1
ATOM 3102 C CA . GLU A 1 390 ? -9.891 17.339 19.747 1.00 51.12 390 GLU A CA 1
ATOM 3103 C C . GLU A 1 390 ? -9.956 16.095 18.845 1.00 51.12 390 GLU A C 1
ATOM 3105 O O . GLU A 1 390 ? -10.485 15.076 19.284 1.00 51.12 390 GLU A O 1
ATOM 3110 N N . LEU A 1 391 ? -9.373 16.149 17.640 1.00 51.19 391 LEU A N 1
ATOM 3111 C CA . LEU A 1 391 ? -9.234 14.995 16.738 1.00 51.19 391 LEU A CA 1
ATOM 3112 C C . LEU A 1 391 ? -8.182 13.991 17.244 1.00 51.19 391 LEU A C 1
ATOM 3114 O O . LEU A 1 391 ? -8.323 12.789 17.055 1.00 51.19 391 LEU A O 1
ATOM 3118 N N . TYR A 1 392 ? -7.138 14.476 17.918 1.00 50.66 392 TYR A N 1
ATOM 3119 C CA . TYR A 1 392 ? -6.101 13.646 18.534 1.00 50.66 392 TYR A CA 1
ATOM 3120 C C . TYR A 1 392 ? -6.609 12.886 19.771 1.00 50.66 392 TYR A C 1
ATOM 3122 O O . TYR A 1 392 ? -6.241 11.738 20.010 1.00 50.66 392 TYR A O 1
ATOM 3130 N N . THR A 1 393 ? -7.443 13.537 20.589 1.00 55.69 393 THR A N 1
ATOM 3131 C CA . THR A 1 393 ? -7.889 13.028 21.900 1.00 55.69 393 THR A CA 1
ATOM 3132 C C . THR A 1 393 ? -9.309 12.458 21.911 1.00 55.69 393 THR A C 1
ATOM 3134 O O . THR A 1 393 ? -9.697 11.856 22.911 1.00 55.69 393 THR A O 1
ATOM 3137 N N . ASN A 1 394 ? -10.085 12.633 20.837 1.00 61.25 394 ASN A N 1
ATOM 3138 C CA . ASN A 1 394 ? -11.488 12.224 20.724 1.00 61.25 394 ASN A CA 1
ATOM 3139 C C . ASN A 1 394 ? -12.381 12.682 21.895 1.00 61.25 394 ASN A C 1
ATOM 3141 O O . ASN A 1 394 ? -13.120 11.899 22.493 1.00 61.25 394 ASN A O 1
ATOM 3145 N N . LEU A 1 395 ? -12.327 13.975 22.243 1.00 71.00 395 LEU A N 1
ATOM 3146 C CA . LEU A 1 395 ? -13.044 14.524 23.413 1.00 71.00 395 LEU A CA 1
ATOM 3147 C C . LEU A 1 395 ? -14.529 14.823 23.175 1.00 71.00 395 LEU A C 1
ATOM 3149 O O . LEU A 1 395 ? -15.248 15.151 24.125 1.00 71.00 395 LEU A O 1
ATOM 3153 N N . LYS A 1 396 ? -15.004 14.720 21.933 1.00 79.81 396 LYS A N 1
ATOM 3154 C CA . LYS A 1 396 ? -16.425 14.805 21.594 1.00 79.81 396 LYS A CA 1
ATOM 3155 C C . LYS A 1 396 ? -16.791 13.759 20.551 1.00 79.81 396 LYS A C 1
ATOM 3157 O O . LYS A 1 396 ? -15.966 13.384 19.728 1.00 79.81 396 LYS A O 1
ATOM 3162 N N . ALA A 1 397 ? -18.045 13.325 20.580 1.00 79.62 397 ALA A N 1
ATOM 3163 C CA . ALA A 1 397 ? -18.644 12.517 19.527 1.00 79.62 397 ALA A CA 1
ATOM 3164 C C . ALA A 1 397 ? -20.096 12.952 19.319 1.00 79.62 397 ALA A C 1
ATOM 3166 O O . ALA A 1 397 ? -20.804 13.245 20.279 1.00 79.62 397 ALA A O 1
ATOM 3167 N N . THR A 1 398 ? -20.560 12.978 18.076 1.00 83.81 398 THR A N 1
ATOM 3168 C CA . THR A 1 398 ? -21.952 13.296 17.733 1.00 83.81 398 THR A CA 1
ATOM 3169 C C . THR A 1 398 ? -22.514 12.223 16.817 1.00 83.81 398 THR A C 1
ATOM 3171 O O . THR A 1 398 ? -21.768 11.639 16.036 1.00 83.81 398 THR A O 1
ATOM 3174 N N . GLY A 1 399 ? -23.817 11.971 16.876 1.00 80.50 399 GLY A N 1
ATOM 3175 C CA . GLY A 1 399 ? -24.464 10.981 16.017 1.00 80.50 399 GLY A CA 1
ATOM 3176 C C . GLY A 1 399 ? -25.967 11.192 15.925 1.00 80.50 399 GLY A C 1
ATOM 3177 O O . GLY A 1 399 ? -26.542 11.931 16.720 1.00 80.50 399 GLY A O 1
ATOM 3178 N N . GLU A 1 400 ? -26.609 10.529 14.970 1.00 85.12 400 GLU A N 1
ATOM 3179 C CA . GLU A 1 400 ? -28.061 10.566 14.795 1.00 85.12 400 GLU A CA 1
ATOM 3180 C C . GLU A 1 400 ? -28.628 9.146 14.726 1.00 85.12 400 GLU A C 1
ATOM 3182 O O . GLU A 1 400 ? -27.981 8.241 14.200 1.00 85.12 400 GLU A O 1
ATOM 3187 N N . LEU A 1 401 ? -29.842 8.949 15.240 1.00 81.50 401 LEU A N 1
ATOM 3188 C CA . LEU A 1 401 ? -30.583 7.693 15.142 1.00 81.50 401 LEU A CA 1
ATOM 3189 C C . LEU A 1 401 ? -31.987 7.963 14.618 1.00 81.50 401 LEU A C 1
ATOM 3191 O O . LEU A 1 401 ? -32.736 8.740 15.209 1.00 81.50 401 LEU A O 1
ATOM 3195 N N . TYR A 1 402 ? -32.350 7.250 13.560 1.00 82.12 402 TYR A N 1
ATOM 3196 C CA . TYR A 1 402 ? -33.712 7.158 13.052 1.00 82.12 402 TYR A CA 1
ATOM 3197 C C . TYR A 1 402 ? -34.265 5.789 13.468 1.00 82.12 402 TYR A C 1
ATOM 3199 O O . TYR A 1 402 ? -33.609 4.775 13.244 1.00 82.12 402 TYR A O 1
ATOM 3207 N N . TRP A 1 403 ? -35.424 5.757 14.128 1.00 81.62 403 TRP A N 1
ATOM 3208 C CA . TRP A 1 403 ? -36.029 4.528 14.656 1.00 81.62 403 TRP A CA 1
ATOM 3209 C C . TRP A 1 403 ? -37.499 4.425 14.244 1.00 81.62 403 TRP A C 1
ATOM 3211 O O . TRP A 1 403 ? -38.315 5.241 14.681 1.00 81.62 403 TRP A O 1
ATOM 3221 N N . ASP A 1 404 ? -37.837 3.426 13.431 1.00 84.12 404 ASP A N 1
ATOM 3222 C CA . ASP A 1 404 ? -39.195 3.131 12.964 1.00 84.12 404 ASP A CA 1
ATOM 3223 C C . ASP A 1 404 ? -39.640 1.705 13.353 1.00 84.12 404 ASP A C 1
ATOM 3225 O O . ASP A 1 404 ? -39.109 1.119 14.302 1.00 84.12 404 ASP A O 1
ATOM 3229 N N . ASP A 1 405 ? -40.684 1.182 12.706 1.00 80.00 405 ASP A N 1
ATOM 3230 C CA . ASP A 1 405 ? -41.196 -0.169 12.958 1.00 80.00 405 ASP A CA 1
ATOM 3231 C C . ASP A 1 405 ? -40.439 -1.276 12.206 1.00 80.00 405 ASP A C 1
ATOM 3233 O O . ASP A 1 405 ? -40.704 -2.449 12.464 1.00 80.00 405 ASP A O 1
ATOM 3237 N N . GLY A 1 406 ? -39.502 -0.918 11.319 1.00 70.19 406 GLY A N 1
ATOM 3238 C CA . GLY A 1 406 ? -38.718 -1.839 10.498 1.00 70.19 406 GLY A CA 1
ATOM 3239 C C . GLY A 1 406 ? -39.489 -2.568 9.392 1.00 70.19 406 GLY A C 1
ATOM 3240 O O . GLY A 1 406 ? -38.884 -3.368 8.685 1.00 70.19 406 GLY A O 1
ATOM 3241 N N . GLU A 1 407 ? -40.791 -2.315 9.224 1.00 70.00 407 GLU A N 1
ATOM 3242 C CA . GLU A 1 407 ? -41.678 -3.119 8.364 1.00 70.00 407 GLU A CA 1
ATOM 3243 C C . GLU A 1 407 ? -42.490 -2.265 7.373 1.00 70.00 407 GLU A C 1
ATOM 3245 O O . GLU A 1 407 ? -42.772 -2.695 6.252 1.00 70.00 407 GLU A O 1
ATOM 3250 N N . SER A 1 408 ? -42.896 -1.053 7.762 1.00 73.69 408 SER A N 1
ATOM 3251 C CA . SER A 1 408 ? -43.774 -0.208 6.949 1.00 73.69 408 SER A CA 1
ATOM 3252 C C . SER A 1 408 ? -43.036 0.450 5.777 1.00 73.69 408 SER A C 1
ATOM 3254 O O . SER A 1 408 ? -41.968 1.036 5.940 1.00 73.69 408 SER A O 1
ATOM 3256 N N . LEU A 1 409 ? -43.647 0.430 4.585 1.00 68.62 409 LEU A N 1
ATOM 3257 C CA . LEU A 1 409 ? -43.135 1.150 3.412 1.00 68.62 409 LEU A CA 1
ATOM 3258 C C . LEU A 1 409 ? -43.229 2.670 3.609 1.00 68.62 409 LEU A C 1
ATOM 3260 O O . LEU A 1 409 ? -44.272 3.174 4.030 1.00 68.62 409 LEU A O 1
ATOM 3264 N N . VAL A 1 410 ? -42.183 3.400 3.209 1.00 69.69 410 VAL A N 1
ATOM 3265 C CA . VAL A 1 410 ? -42.168 4.872 3.196 1.00 69.69 410 VAL A CA 1
ATOM 3266 C C . VAL A 1 410 ? -43.094 5.378 2.076 1.00 69.69 410 VAL A C 1
ATOM 3268 O O . VAL A 1 410 ? -42.822 5.124 0.899 1.00 69.69 410 VAL A O 1
ATOM 3271 N N . PRO A 1 411 ? -44.200 6.083 2.380 1.00 72.50 411 PRO A N 1
ATOM 3272 C CA . PRO A 1 411 ? -45.157 6.492 1.355 1.00 72.50 411 PRO A CA 1
ATOM 3273 C C . PRO A 1 411 ? -44.540 7.480 0.358 1.00 72.50 411 PRO A C 1
ATOM 3275 O O . PRO A 1 411 ? -44.149 8.581 0.735 1.00 72.50 411 PRO A O 1
ATOM 3278 N N . ASN A 1 412 ? -44.492 7.105 -0.926 1.00 75.25 412 ASN A N 1
ATOM 3279 C CA . ASN A 1 412 ? -43.916 7.916 -2.011 1.00 75.25 412 ASN A CA 1
ATOM 3280 C C . ASN A 1 412 ? -42.471 8.392 -1.745 1.00 75.25 412 ASN A C 1
ATOM 3282 O O . ASN A 1 412 ? -42.098 9.465 -2.217 1.00 75.25 412 ASN A O 1
ATOM 3286 N N . ASP A 1 413 ? -41.696 7.641 -0.954 1.00 66.38 413 ASP A N 1
ATOM 3287 C CA . ASP A 1 413 ? -40.356 8.025 -0.483 1.00 66.38 413 ASP A CA 1
ATOM 3288 C C . ASP A 1 413 ? -40.308 9.368 0.288 1.00 66.38 413 ASP A C 1
ATOM 3290 O O . ASP A 1 413 ? -39.246 9.967 0.465 1.00 66.38 413 ASP A O 1
ATOM 3294 N N . ASP A 1 414 ? -41.453 9.848 0.790 1.00 73.75 414 ASP A N 1
ATOM 3295 C CA . ASP A 1 414 ? -41.564 11.072 1.584 1.00 73.75 414 ASP A CA 1
ATOM 3296 C C . ASP A 1 414 ? -41.531 10.756 3.087 1.00 73.75 414 ASP A C 1
ATOM 3298 O O . ASP A 1 414 ? -42.548 10.479 3.733 1.00 73.75 414 ASP A O 1
ATOM 3302 N N . PHE A 1 415 ? -40.338 10.854 3.675 1.00 74.44 415 PHE A N 1
ATOM 3303 C CA . PHE A 1 415 ? -40.122 10.637 5.107 1.00 74.44 415 PHE A CA 1
ATOM 3304 C C . PHE A 1 415 ? -40.919 11.601 5.999 1.00 74.44 415 PHE A C 1
ATOM 3306 O O . PHE A 1 415 ? -41.208 11.257 7.145 1.00 74.44 415 PHE A O 1
ATOM 3313 N N . SER A 1 416 ? -41.366 12.764 5.509 1.00 79.19 416 SER A N 1
ATOM 3314 C CA . SER A 1 416 ? -42.203 13.657 6.325 1.00 79.19 416 SER A CA 1
ATOM 3315 C C . SER A 1 416 ? -43.527 12.997 6.736 1.00 79.19 416 SER A C 1
ATOM 3317 O O . SER A 1 416 ? -44.060 13.301 7.809 1.00 79.19 416 SER A O 1
ATOM 3319 N N . GLN A 1 417 ? -43.995 12.031 5.937 1.00 79.75 417 GLN A N 1
ATOM 3320 C CA . GLN A 1 417 ? -45.233 11.277 6.129 1.00 79.75 417 GLN A CA 1
ATOM 3321 C C . GLN A 1 417 ? -45.019 9.914 6.812 1.00 79.75 417 GLN A C 1
ATOM 3323 O O . GLN A 1 417 ? -45.997 9.275 7.198 1.00 79.75 417 GLN A O 1
ATOM 3328 N N . HIS A 1 418 ? -43.769 9.470 6.999 1.00 86.94 418 HIS A N 1
ATOM 3329 C CA . HIS A 1 418 ? -43.435 8.182 7.627 1.00 86.94 418 HIS A CA 1
ATOM 3330 C C . HIS A 1 418 ? -43.326 8.289 9.149 1.00 86.94 418 HIS A C 1
ATOM 3332 O O . HIS A 1 418 ? -42.810 9.275 9.676 1.00 86.94 418 HIS A O 1
ATOM 3338 N N . ASN A 1 419 ? -43.782 7.284 9.891 1.00 89.69 419 ASN A N 1
ATOM 3339 C CA . ASN A 1 419 ? -43.809 7.321 11.354 1.00 89.69 419 ASN A CA 1
ATOM 3340 C C . ASN A 1 419 ? -42.484 6.813 11.954 1.00 89.69 419 ASN A C 1
ATOM 3342 O O . ASN A 1 419 ? -42.248 5.613 11.985 1.00 89.69 419 ASN A O 1
ATOM 3346 N N . TYR A 1 420 ? -41.631 7.714 12.457 1.00 88.00 420 TYR A N 1
ATOM 3347 C CA . TYR A 1 420 ? -40.321 7.366 13.028 1.00 88.00 420 TYR A CA 1
ATOM 3348 C C . TYR A 1 420 ? -39.866 8.379 14.088 1.00 88.00 420 TYR A C 1
ATOM 3350 O O . TYR A 1 420 ? -40.255 9.553 14.057 1.00 88.00 420 TYR A O 1
ATOM 3358 N N . TYR A 1 421 ? -39.025 7.929 15.017 1.00 89.06 421 TYR A N 1
ATOM 3359 C CA . TYR A 1 421 ? -38.295 8.787 15.945 1.00 89.06 421 TYR A CA 1
ATOM 3360 C C . TYR A 1 421 ? -36.970 9.236 15.342 1.00 89.06 421 TYR A C 1
ATOM 3362 O O . TYR A 1 421 ? -36.283 8.436 14.715 1.00 89.06 421 TYR A O 1
ATOM 3370 N N . HIS A 1 422 ? -36.576 10.480 15.605 1.00 90.69 422 HIS A N 1
ATOM 3371 C CA . HIS A 1 422 ? -35.235 10.987 15.305 1.00 90.69 422 HIS A CA 1
ATOM 3372 C C . HIS A 1 422 ? -34.578 11.473 16.586 1.00 90.69 422 HIS A C 1
ATOM 3374 O O . HIS A 1 422 ? -35.146 12.303 17.304 1.00 90.69 422 HIS A O 1
ATOM 3380 N N . PHE A 1 423 ? -33.399 10.934 16.875 1.00 89.88 423 PHE A N 1
ATOM 3381 C CA . PHE A 1 423 ? -32.590 11.298 18.026 1.00 89.88 423 PHE A CA 1
ATOM 3382 C C . PHE A 1 423 ? -31.233 11.832 17.587 1.00 89.88 423 PHE A C 1
ATOM 3384 O O . PHE A 1 423 ? -30.582 11.252 16.724 1.00 89.88 423 PHE A O 1
ATOM 3391 N N . LEU A 1 424 ? -30.789 12.892 18.249 1.00 90.69 424 LEU A N 1
ATOM 3392 C CA . LEU A 1 424 ? -29.466 13.484 18.121 1.00 90.69 424 LEU A CA 1
ATOM 3393 C C . LEU A 1 424 ? -28.665 13.161 19.382 1.00 90.69 424 LEU A C 1
ATOM 3395 O O . LEU A 1 424 ? -29.108 13.446 20.496 1.00 90.69 424 LEU A O 1
ATOM 3399 N N . TYR A 1 425 ? -27.481 12.593 19.214 1.00 91.81 425 TYR A N 1
ATOM 3400 C CA . TYR A 1 425 ? -26.547 12.246 20.275 1.00 91.81 425 TYR A CA 1
ATOM 3401 C C . TYR A 1 425 ? -25.384 13.228 20.257 1.00 91.81 425 TYR A C 1
ATOM 3403 O O . TYR A 1 425 ? -24.814 13.521 19.208 1.00 91.81 425 TYR A O 1
ATOM 3411 N N . ASN A 1 426 ? -25.009 13.710 21.435 1.00 92.88 426 ASN A N 1
ATOM 3412 C CA . ASN A 1 426 ? -23.848 14.558 21.638 1.00 92.88 426 ASN A CA 1
ATOM 3413 C C . ASN A 1 426 ? -23.125 14.128 22.913 1.00 92.88 426 ASN A C 1
ATOM 3415 O O . ASN A 1 426 ? -23.623 14.316 24.024 1.00 92.88 426 ASN A O 1
ATOM 3419 N N . PHE A 1 427 ? -21.959 13.529 22.743 1.00 93.69 427 PHE A N 1
ATOM 3420 C CA . PHE A 1 427 ? -21.060 13.118 23.799 1.00 93.69 427 PHE A CA 1
ATOM 3421 C C . PHE A 1 427 ? -19.907 14.110 23.924 1.00 93.69 427 PHE A C 1
ATOM 3423 O O . PHE A 1 427 ? -19.306 14.516 22.932 1.00 93.69 427 PHE A O 1
ATOM 3430 N N . THR A 1 428 ? -19.570 14.470 25.157 1.00 92.12 428 THR A N 1
ATOM 3431 C CA . THR A 1 428 ? -18.427 15.322 25.485 1.00 92.12 428 THR A CA 1
ATOM 3432 C C . THR A 1 428 ? -17.702 14.771 26.702 1.00 92.12 428 THR A C 1
ATOM 3434 O O . THR A 1 428 ? -18.333 14.293 27.646 1.00 92.12 428 THR A O 1
ATOM 3437 N N . VAL A 1 429 ? -16.377 14.864 26.714 1.00 90.94 429 VAL A N 1
ATOM 3438 C CA . VAL A 1 429 ? -15.543 14.465 27.845 1.00 90.94 429 VAL A CA 1
ATOM 3439 C C . VAL A 1 429 ? -14.425 15.482 28.067 1.00 90.94 429 VAL A C 1
ATOM 3441 O O . VAL A 1 429 ? -13.827 16.002 27.133 1.00 90.94 429 VAL A O 1
ATOM 3444 N N . ASN A 1 430 ? -14.153 15.800 29.328 1.00 87.25 430 ASN A N 1
ATOM 3445 C CA . ASN A 1 430 ? -13.033 16.627 29.762 1.00 87.25 430 ASN A CA 1
ATOM 3446 C C . ASN A 1 430 ? -12.447 16.072 31.071 1.00 87.25 430 ASN A C 1
ATOM 3448 O O . ASN A 1 430 ? -12.928 15.079 31.621 1.00 87.25 430 ASN A O 1
ATOM 3452 N N . GLN A 1 431 ? -11.406 16.719 31.597 1.00 84.25 431 GLN A N 1
ATOM 3453 C CA . GLN A 1 431 ? -10.717 16.260 32.807 1.00 84.25 431 GLN A CA 1
ATOM 3454 C C . GLN A 1 431 ? -11.633 16.150 34.039 1.00 84.25 431 GLN A C 1
ATOM 3456 O O . GLN A 1 431 ? -11.346 15.367 34.940 1.00 84.25 431 GLN A O 1
ATOM 3461 N N . GLN A 1 432 ? -12.708 16.936 34.112 1.00 90.19 432 GLN A N 1
ATOM 3462 C CA . GLN A 1 432 ? -13.619 16.977 35.253 1.00 90.19 432 GLN A CA 1
ATOM 3463 C C . GLN A 1 432 ? -14.783 15.994 35.112 1.00 90.19 432 GLN A C 1
ATOM 3465 O O . GLN A 1 432 ? -15.184 15.383 36.104 1.00 90.19 432 GLN A O 1
ATOM 3470 N N . SER A 1 433 ? -15.343 15.835 33.914 1.00 93.69 433 SER A N 1
ATOM 3471 C CA . SER A 1 433 ? -16.539 15.022 33.689 1.00 93.69 433 SER A CA 1
ATOM 3472 C C . SER A 1 433 ? -16.713 14.596 32.233 1.00 93.69 433 SER A C 1
ATOM 3474 O O . SER A 1 433 ? -16.064 15.110 31.323 1.00 93.69 433 SER A O 1
ATOM 3476 N N . ALA A 1 434 ? -17.632 13.659 32.019 1.00 95.19 434 ALA A N 1
ATOM 3477 C CA . ALA A 1 434 ? -18.222 13.382 30.720 1.00 95.19 434 ALA A CA 1
ATOM 3478 C C . ALA A 1 434 ? -19.737 13.569 30.755 1.00 95.19 434 ALA A C 1
ATOM 3480 O O . ALA A 1 434 ? -20.371 13.473 31.812 1.00 95.19 434 ALA A O 1
ATOM 3481 N N . SER A 1 435 ? -20.316 13.821 29.586 1.00 95.81 435 SER A N 1
ATOM 3482 C CA . SER A 1 435 ? -21.758 13.842 29.396 1.00 95.81 435 SER A CA 1
ATOM 3483 C C . SER A 1 435 ? -22.154 13.307 28.026 1.00 95.81 435 SER A C 1
ATOM 3485 O O . SER A 1 435 ? -21.525 13.630 27.025 1.00 95.81 435 SER A O 1
ATOM 3487 N N . LEU A 1 436 ? -23.221 12.515 27.996 1.00 95.75 436 LEU A N 1
ATOM 3488 C CA . LEU A 1 436 ? -23.966 12.128 26.809 1.00 95.75 436 LEU A CA 1
ATOM 3489 C C . LEU A 1 436 ? -25.322 12.831 26.851 1.00 95.75 436 LEU A C 1
ATOM 3491 O O . LEU A 1 436 ? -26.125 12.589 27.753 1.00 95.75 436 LEU A O 1
ATOM 3495 N N . THR A 1 437 ? -25.582 13.677 25.865 1.00 95.81 437 THR A N 1
ATOM 3496 C CA . THR A 1 437 ? -26.877 14.317 25.645 1.00 95.81 437 THR A CA 1
ATOM 3497 C C . THR A 1 437 ? -27.575 13.656 24.468 1.00 95.81 437 THR A C 1
ATOM 3499 O O . THR A 1 437 ? -27.010 13.565 23.385 1.00 95.81 437 THR A O 1
ATOM 3502 N N . ILE A 1 438 ? -28.806 13.210 24.682 1.00 94.31 438 ILE A N 1
ATOM 3503 C CA . ILE A 1 438 ? -29.688 12.622 23.678 1.00 94.31 438 ILE A CA 1
ATOM 3504 C C . ILE A 1 438 ? -30.869 13.574 23.528 1.00 94.31 438 ILE A C 1
ATOM 3506 O O . ILE A 1 438 ? -31.582 13.818 24.498 1.00 94.31 438 ILE A O 1
ATOM 3510 N N . THR A 1 439 ? -31.080 14.124 22.341 1.00 94.94 439 THR A N 1
ATOM 3511 C CA . THR A 1 439 ? -32.195 15.030 22.037 1.00 94.94 439 THR A CA 1
ATOM 3512 C C . THR A 1 439 ? -33.131 14.350 21.061 1.00 94.94 439 THR A C 1
ATOM 3514 O O . THR A 1 439 ? -32.678 13.815 20.060 1.00 94.94 439 THR A O 1
ATOM 3517 N N . ARG A 1 440 ? -34.433 14.360 21.337 1.00 92.69 440 ARG A N 1
ATOM 3518 C CA . ARG A 1 440 ? -35.442 13.869 20.399 1.00 92.69 440 ARG A CA 1
ATOM 3519 C C . ARG A 1 440 ? -35.890 15.017 19.507 1.00 92.69 440 ARG A C 1
ATOM 3521 O O . ARG A 1 440 ? -36.637 15.879 19.964 1.00 92.69 440 ARG A O 1
ATOM 3528 N N . ASP A 1 441 ? -35.450 14.994 18.258 1.00 90.31 441 ASP A N 1
ATOM 3529 C CA . ASP A 1 441 ? -35.815 15.990 17.248 1.00 90.31 441 ASP A CA 1
ATOM 3530 C C . ASP A 1 441 ? -37.202 15.700 16.653 1.00 90.31 441 ASP A C 1
ATOM 3532 O O . ASP A 1 441 ? -38.017 16.601 16.458 1.00 90.31 441 ASP A O 1
ATOM 3536 N N . ARG A 1 442 ? -37.541 14.410 16.490 1.00 88.81 442 ARG A N 1
ATOM 3537 C CA . ARG A 1 442 ? -38.861 13.963 16.019 1.00 88.81 442 ARG A CA 1
ATOM 3538 C C . ARG A 1 442 ? -39.415 12.823 16.862 1.00 88.81 442 ARG A C 1
ATOM 3540 O O . ARG A 1 442 ? -38.693 11.895 17.229 1.00 88.81 442 ARG A O 1
ATOM 3547 N N . ALA A 1 443 ? -40.714 12.878 17.153 1.00 88.62 443 ALA A N 1
ATOM 3548 C CA . ALA A 1 443 ? -41.439 11.818 17.845 1.00 88.62 443 ALA A CA 1
ATOM 3549 C C . ALA A 1 443 ? -42.305 10.999 16.877 1.00 88.62 443 ALA A C 1
ATOM 3551 O O . ALA A 1 443 ? -43.039 11.574 16.076 1.00 88.62 443 ALA A O 1
ATOM 3552 N N . ALA A 1 444 ? -42.264 9.672 17.006 1.00 87.50 444 ALA A N 1
ATOM 3553 C CA . ALA A 1 444 ? -43.237 8.778 16.388 1.00 87.50 444 ALA A CA 1
ATOM 3554 C C . ALA A 1 444 ? -44.502 8.645 17.253 1.00 87.50 444 ALA A C 1
ATOM 3556 O O . ALA A 1 444 ? -44.487 8.885 18.465 1.00 87.50 444 ALA A O 1
ATOM 3557 N N . THR A 1 445 ? -45.592 8.203 16.632 1.00 86.31 445 THR A N 1
ATOM 3558 C CA . THR A 1 445 ? -46.869 7.889 17.286 1.00 86.31 445 THR A CA 1
ATOM 3559 C C . THR A 1 445 ? -47.012 6.377 17.462 1.00 86.31 445 THR A C 1
ATOM 3561 O O . THR A 1 445 ? -46.818 5.636 16.504 1.00 86.31 445 THR A O 1
ATOM 3564 N N . ASN A 1 446 ? -47.389 5.911 18.659 1.00 83.88 446 ASN A N 1
ATOM 3565 C CA . ASN A 1 446 ? -47.668 4.495 18.969 1.00 83.88 446 ASN A CA 1
ATOM 3566 C C . ASN A 1 446 ? -46.543 3.495 18.626 1.00 83.88 446 ASN A C 1
ATOM 3568 O O . ASN A 1 446 ? -46.810 2.306 18.466 1.00 83.88 446 ASN A O 1
ATOM 3572 N N . LEU A 1 447 ? -45.294 3.955 18.543 1.00 83.06 447 LEU A N 1
ATOM 3573 C CA . LEU A 1 447 ? -44.131 3.110 18.294 1.00 83.06 447 LEU A CA 1
ATOM 3574 C C . LEU A 1 447 ? -43.388 2.873 19.623 1.00 83.06 447 LEU A C 1
ATOM 3576 O O . LEU A 1 447 ? -42.948 3.842 20.242 1.00 83.06 447 LEU A O 1
ATOM 3580 N N . PRO A 1 448 ? -43.269 1.628 20.115 1.00 81.69 448 PRO A N 1
ATOM 3581 C CA . PRO A 1 448 ? -42.598 1.362 21.383 1.00 81.69 448 PRO A CA 1
ATOM 3582 C C . PRO A 1 448 ? -41.079 1.551 21.257 1.00 81.69 448 PRO A C 1
ATOM 3584 O O . PRO A 1 448 ? -40.451 0.968 20.374 1.00 81.69 448 PRO A O 1
ATOM 3587 N N . LEU A 1 449 ? -40.472 2.310 22.176 1.00 82.44 449 LEU A N 1
ATOM 3588 C CA . LEU A 1 449 ? -39.015 2.417 22.285 1.00 82.44 449 LEU A CA 1
ATOM 3589 C C . LEU A 1 449 ? -38.473 1.470 23.352 1.00 82.44 449 LEU A C 1
ATOM 3591 O O . LEU A 1 449 ? -39.124 1.168 24.356 1.00 82.44 449 LEU A O 1
ATOM 3595 N N . LYS A 1 450 ? -37.231 1.037 23.157 1.00 81.62 450 LYS A N 1
ATOM 3596 C CA . LYS A 1 450 ? -36.457 0.359 24.197 1.00 81.62 450 LYS A CA 1
ATOM 3597 C C . LYS A 1 450 ? -35.695 1.384 25.036 1.00 81.62 450 LYS A C 1
ATOM 3599 O O . LYS A 1 450 ? -35.459 2.515 24.612 1.00 81.62 450 LYS A O 1
ATOM 3604 N N . THR A 1 451 ? -35.330 0.990 26.248 1.00 89.31 451 THR A N 1
ATOM 3605 C CA . THR A 1 451 ? -34.380 1.743 27.065 1.00 89.31 451 THR A CA 1
ATOM 3606 C C . THR A 1 451 ? -32.975 1.589 26.486 1.00 89.31 451 THR A C 1
ATOM 3608 O O . THR A 1 451 ? -32.633 0.550 25.918 1.00 89.31 451 THR A O 1
ATOM 3611 N N . LEU A 1 452 ? -32.152 2.628 26.620 1.00 88.19 452 LEU A N 1
ATOM 3612 C CA . LEU A 1 452 ? -30.717 2.504 26.396 1.00 88.19 452 LEU A CA 1
ATOM 3613 C C . LEU A 1 452 ? -30.119 1.889 27.658 1.00 88.19 452 LEU A C 1
ATOM 3615 O O . LEU A 1 452 ? -30.070 2.566 28.681 1.00 88.19 452 LEU A O 1
ATOM 3619 N N . ASP A 1 453 ? -29.704 0.627 27.580 1.00 90.81 453 ASP A N 1
ATOM 3620 C CA . ASP A 1 453 ? -29.194 -0.138 28.729 1.00 90.81 453 ASP A CA 1
ATOM 3621 C C . ASP A 1 453 ? -27.670 -0.287 28.725 1.00 90.81 453 ASP A C 1
ATOM 3623 O O . ASP A 1 453 ? -27.049 -0.435 29.779 1.00 90.81 453 ASP A O 1
ATOM 3627 N N . ASN A 1 454 ? -27.076 -0.268 27.532 1.00 91.12 454 ASN A N 1
ATOM 3628 C CA . ASN A 1 454 ? -25.649 -0.444 27.316 1.00 91.12 454 ASN A CA 1
ATOM 3629 C C . ASN A 1 454 ? -25.107 0.780 26.590 1.00 91.12 454 ASN A C 1
ATOM 3631 O O . ASN A 1 454 ? -25.654 1.191 25.566 1.00 91.12 454 ASN A O 1
ATOM 3635 N N . LEU A 1 455 ? -24.027 1.337 27.119 1.00 91.50 455 LEU A N 1
ATOM 3636 C CA . LEU A 1 455 ? -23.267 2.404 26.498 1.00 91.50 455 LEU A CA 1
ATOM 3637 C C . LEU A 1 455 ? -21.793 2.013 26.523 1.00 91.50 455 LEU A C 1
ATOM 3639 O O . LEU A 1 455 ? -21.216 1.843 27.594 1.00 91.50 455 LEU A O 1
ATOM 3643 N N . GLU A 1 456 ? -21.205 1.878 25.343 1.00 90.94 456 GLU A N 1
ATOM 3644 C CA . GLU A 1 456 ? -19.790 1.578 25.154 1.00 90.94 456 GLU A CA 1
ATOM 3645 C C . GLU A 1 456 ? -19.120 2.791 24.510 1.00 90.94 456 GLU A C 1
ATOM 3647 O O . GLU A 1 456 ? -19.596 3.328 23.508 1.00 90.94 456 GLU A O 1
ATOM 3652 N N . ILE A 1 457 ? -18.057 3.279 25.145 1.00 89.06 457 ILE A N 1
ATOM 3653 C CA . ILE A 1 457 ? -17.338 4.481 24.731 1.00 89.06 457 ILE A CA 1
ATOM 3654 C C . ILE A 1 457 ? -15.879 4.107 24.520 1.00 89.06 457 ILE A C 1
ATOM 3656 O O . ILE A 1 457 ? -15.153 3.800 25.471 1.00 89.06 457 ILE A O 1
ATOM 3660 N N . PHE A 1 458 ? -15.460 4.155 23.263 1.00 81.25 458 PHE A N 1
ATOM 3661 C CA . PHE A 1 458 ? -14.090 3.897 22.841 1.00 81.25 458 PHE A CA 1
ATOM 3662 C C . PHE A 1 458 ? -13.245 5.168 22.950 1.00 81.25 458 PHE A C 1
ATOM 3664 O O . PHE A 1 458 ? -13.731 6.272 22.712 1.00 81.25 458 PHE A O 1
ATOM 3671 N N . GLY A 1 459 ? -11.972 5.018 23.316 1.00 74.38 459 GLY A N 1
ATOM 3672 C CA . GLY A 1 459 ? -11.049 6.145 23.461 1.00 74.38 459 GLY A CA 1
ATOM 3673 C C . GLY A 1 459 ? -11.287 7.014 24.702 1.00 74.38 459 GLY A C 1
ATOM 3674 O O . GLY A 1 459 ? -10.776 8.126 24.758 1.00 74.38 459 GLY A O 1
ATOM 3675 N N . TYR A 1 460 ? -12.026 6.538 25.712 1.00 85.75 460 TYR A N 1
ATOM 3676 C CA . TYR A 1 460 ? -12.327 7.307 26.923 1.00 85.75 460 TYR A CA 1
ATOM 3677 C C . TYR A 1 460 ? -11.040 7.586 27.735 1.00 85.75 460 TYR A C 1
ATOM 3679 O O . TYR A 1 460 ? -10.433 6.646 28.257 1.00 85.75 460 TYR A O 1
ATOM 3687 N N . PRO A 1 461 ? -10.588 8.849 27.875 1.00 80.88 461 PRO A N 1
ATOM 3688 C CA . PRO A 1 461 ? -9.209 9.128 28.298 1.00 80.88 461 PRO A CA 1
ATOM 3689 C C . PRO A 1 461 ? -9.005 9.207 29.820 1.00 80.88 461 PRO A C 1
ATOM 3691 O O . PRO A 1 461 ? -7.862 9.239 30.288 1.00 80.88 461 PRO A O 1
ATOM 3694 N N . TYR A 1 462 ? -10.082 9.223 30.610 1.00 87.62 462 TYR A N 1
ATOM 3695 C CA . TYR A 1 462 ? -10.035 9.465 32.057 1.00 87.62 462 TYR A CA 1
ATOM 3696 C C . TYR A 1 462 ? -10.581 8.287 32.866 1.00 87.62 462 TYR A C 1
ATOM 3698 O O . TYR A 1 462 ? -11.316 7.457 32.352 1.00 87.62 462 TYR A O 1
ATOM 3706 N N . GLN A 1 463 ? -10.246 8.206 34.155 1.00 90.31 463 GLN A N 1
ATOM 3707 C CA . GLN A 1 463 ? -10.860 7.224 35.052 1.00 90.31 463 GLN A CA 1
ATOM 3708 C C . GLN A 1 463 ? -12.267 7.711 35.455 1.00 90.31 463 GLN A C 1
ATOM 3710 O O . GLN A 1 463 ? -12.364 8.709 36.174 1.00 90.31 463 GLN A O 1
ATOM 3715 N N . PRO A 1 464 ? -13.360 7.041 35.052 1.00 93.88 464 PRO A N 1
ATOM 3716 C CA . PRO A 1 464 ? -14.707 7.514 35.348 1.00 93.88 464 PRO A CA 1
ATOM 3717 C C . PRO A 1 464 ? -15.117 7.183 36.789 1.00 93.88 464 PRO A C 1
ATOM 3719 O O . PRO A 1 464 ? -14.810 6.112 37.318 1.00 93.88 464 PRO A O 1
ATOM 3722 N N . ASN A 1 465 ? -15.876 8.080 37.420 1.00 93.75 465 ASN A N 1
ATOM 3723 C CA . ASN A 1 465 ? -16.564 7.830 38.684 1.00 93.75 465 ASN A CA 1
ATOM 3724 C C . ASN A 1 465 ? -18.063 7.603 38.440 1.00 93.75 465 ASN A C 1
ATOM 3726 O O . ASN A 1 465 ? -18.902 8.480 38.657 1.00 93.75 465 ASN A O 1
ATOM 3730 N N . LEU A 1 466 ? -18.399 6.381 38.026 1.00 93.62 466 LEU A N 1
ATOM 3731 C CA . LEU A 1 466 ? -19.772 5.982 37.699 1.00 93.62 466 LEU A CA 1
ATOM 3732 C C . LEU A 1 466 ? -20.720 5.964 38.912 1.00 93.62 466 LEU A C 1
ATOM 3734 O O . LEU A 1 466 ? -21.932 6.035 38.742 1.00 93.62 466 LEU A O 1
ATOM 3738 N N . LYS A 1 467 ? -20.196 5.918 40.147 1.00 92.25 467 LYS A N 1
ATOM 3739 C CA . LYS A 1 467 ? -21.021 5.972 41.371 1.00 92.25 467 LYS A CA 1
ATOM 3740 C C . LYS A 1 467 ? -21.696 7.329 41.575 1.00 92.25 467 LYS A C 1
ATOM 3742 O O . LYS A 1 467 ? -22.658 7.423 42.327 1.00 92.25 467 LYS A O 1
ATOM 3747 N N . SER A 1 468 ? -21.166 8.371 40.942 1.00 93.75 468 SER A N 1
ATOM 3748 C CA . SER A 1 468 ? -21.678 9.740 41.013 1.00 93.75 468 SER A CA 1
ATOM 3749 C C . SER A 1 468 ? -22.327 10.172 39.697 1.00 93.75 468 SER A C 1
ATOM 3751 O O . SER A 1 468 ? -22.390 11.365 39.410 1.00 93.75 468 SER A O 1
ATOM 3753 N N . ALA A 1 469 ? -22.772 9.213 38.881 1.00 95.31 469 ALA A N 1
ATOM 3754 C CA . ALA A 1 469 ? -23.471 9.515 37.647 1.00 95.31 469 ALA A CA 1
ATOM 3755 C C . ALA A 1 469 ? -24.843 10.146 37.917 1.00 95.31 469 ALA A C 1
ATOM 3757 O O . ALA A 1 469 ? -25.525 9.829 38.897 1.00 95.31 469 ALA A O 1
ATOM 3758 N N . THR A 1 470 ? -25.265 11.026 37.016 1.00 96.31 470 THR A N 1
ATOM 3759 C CA . THR A 1 470 ? -26.583 11.653 37.043 1.00 96.31 470 THR A CA 1
ATOM 3760 C C . THR A 1 470 ? -27.265 11.528 35.691 1.00 96.31 470 THR A C 1
ATOM 3762 O O . THR A 1 470 ? -26.610 11.596 34.656 1.00 96.31 470 THR A O 1
ATOM 3765 N N . LEU A 1 471 ? -28.584 11.370 35.702 1.00 94.44 471 LEU A N 1
ATOM 3766 C CA . LEU A 1 471 ? -29.445 11.493 34.536 1.00 94.44 471 LEU A CA 1
ATOM 3767 C C . LEU A 1 471 ? -30.341 12.715 34.741 1.00 94.44 471 LEU A C 1
ATOM 3769 O O . LEU A 1 471 ? -31.079 12.790 35.723 1.00 94.44 471 LEU A O 1
ATOM 3773 N N . ASN A 1 472 ? -30.263 13.692 33.839 1.00 93.69 472 ASN A N 1
ATOM 3774 C CA . ASN A 1 472 ? -30.965 14.977 33.953 1.00 93.69 472 ASN A CA 1
ATOM 3775 C C . ASN A 1 472 ? -30.693 15.686 35.295 1.00 93.69 472 ASN A C 1
ATOM 3777 O O . ASN A 1 472 ? -31.587 16.272 35.905 1.00 93.69 472 ASN A O 1
ATOM 3781 N N . GLY A 1 473 ? -29.453 15.583 35.784 1.00 91.44 473 GLY A N 1
ATOM 3782 C CA . GLY A 1 473 ? -29.017 16.151 37.063 1.00 91.44 473 GLY A CA 1
ATOM 3783 C C . GLY A 1 473 ? -29.495 15.394 38.307 1.00 91.44 473 GLY A C 1
ATOM 3784 O O . GLY A 1 473 ? -29.116 15.768 39.414 1.00 91.44 473 GLY A O 1
ATOM 3785 N N . GLN A 1 474 ? -30.290 14.330 38.158 1.00 92.94 474 GLN A N 1
ATOM 3786 C CA . GLN A 1 474 ? -30.697 13.466 39.266 1.00 92.94 474 GLN A CA 1
ATOM 3787 C C . GLN A 1 474 ? -29.757 12.262 39.380 1.00 92.94 474 GLN A C 1
ATOM 3789 O O . GLN A 1 474 ? -29.414 11.681 38.351 1.00 92.94 474 GLN A O 1
ATOM 3794 N N . PRO A 1 475 ? -29.336 11.854 40.591 1.00 94.31 475 PRO A N 1
ATOM 3795 C CA . PRO A 1 475 ? -28.484 10.681 40.764 1.00 94.31 475 PRO A CA 1
ATOM 3796 C C . PRO A 1 475 ? -29.080 9.430 40.106 1.00 94.31 475 PRO A C 1
ATOM 3798 O O . PRO A 1 475 ? -30.249 9.111 40.323 1.00 94.31 475 PRO A O 1
ATOM 3801 N N . VAL A 1 476 ? -28.268 8.708 39.333 1.00 92.50 476 VAL A N 1
ATOM 3802 C CA . VAL A 1 476 ? -28.633 7.414 38.740 1.00 92.50 476 VAL A CA 1
ATOM 3803 C C . VAL A 1 476 ? -27.693 6.334 39.261 1.00 92.50 476 VAL A C 1
ATOM 3805 O O . VAL A 1 476 ? -26.493 6.550 39.416 1.00 92.50 476 VAL A O 1
ATOM 3808 N N . THR A 1 477 ? -28.240 5.159 39.570 1.00 92.19 477 THR A N 1
ATOM 3809 C CA . THR A 1 477 ? -27.431 4.034 40.048 1.00 92.19 477 THR A CA 1
ATOM 3810 C C . THR A 1 477 ? -26.921 3.241 38.854 1.00 92.19 477 THR A C 1
ATOM 3812 O O . THR A 1 477 ? -27.699 2.550 38.207 1.00 92.19 477 THR A O 1
ATOM 3815 N N . ILE A 1 478 ? -25.618 3.322 38.583 1.00 92.06 478 ILE A N 1
ATOM 3816 C CA . ILE A 1 478 ? -24.951 2.471 37.592 1.00 92.06 478 ILE A CA 1
ATOM 3817 C C . ILE A 1 478 ? -24.526 1.158 38.253 1.00 92.06 478 ILE A C 1
ATOM 3819 O O . ILE A 1 478 ? -23.899 1.155 39.317 1.00 92.06 478 ILE A O 1
ATOM 3823 N N . ASN A 1 479 ? -24.830 0.031 37.611 1.00 90.44 479 ASN A N 1
ATOM 3824 C CA . ASN A 1 479 ? -24.368 -1.280 38.047 1.00 90.44 479 ASN A CA 1
ATOM 3825 C C . ASN A 1 479 ? -22.863 -1.434 37.776 1.00 90.44 479 ASN A C 1
ATOM 3827 O O . ASN A 1 479 ? -22.432 -1.755 36.669 1.00 90.44 479 ASN A O 1
ATOM 3831 N N . THR A 1 480 ? -22.049 -1.233 38.812 1.00 85.38 480 THR A N 1
ATOM 3832 C CA . THR A 1 480 ? -20.584 -1.327 38.725 1.00 85.38 480 THR A CA 1
ATOM 3833 C C . THR A 1 480 ? -20.046 -2.759 38.666 1.00 85.38 480 THR A C 1
ATOM 3835 O O . THR A 1 480 ? -18.836 -2.929 38.600 1.00 85.38 480 THR A O 1
ATOM 3838 N N . GLN A 1 481 ? -20.897 -3.789 38.759 1.00 87.00 481 GLN A N 1
ATOM 3839 C CA . GLN A 1 481 ? -20.481 -5.188 38.576 1.00 87.00 481 GLN A CA 1
ATOM 3840 C C . GLN A 1 481 ? -20.470 -5.580 37.096 1.00 87.00 481 GLN A C 1
ATOM 3842 O O . GLN A 1 481 ? -19.673 -6.420 36.692 1.00 87.00 481 GLN A O 1
ATOM 3847 N N . THR A 1 482 ? -21.354 -4.975 36.300 1.00 87.88 482 THR A N 1
ATOM 3848 C CA . THR A 1 482 ? -21.482 -5.207 34.852 1.00 87.88 482 THR A CA 1
ATOM 3849 C C . THR A 1 482 ? -20.874 -4.088 34.016 1.00 87.88 482 THR A C 1
ATOM 3851 O O . THR A 1 482 ? -20.581 -4.300 32.847 1.00 87.88 482 THR A O 1
ATOM 3854 N N . SER A 1 483 ? -20.676 -2.907 34.605 1.00 92.25 483 SER A N 1
ATOM 3855 C CA . SER A 1 483 ? -19.958 -1.794 33.980 1.00 92.25 483 SER A CA 1
ATOM 3856 C C . SER A 1 483 ? -18.458 -1.907 34.247 1.00 92.25 483 SER A C 1
ATOM 3858 O O . SER A 1 483 ? -18.048 -2.263 35.352 1.00 92.25 483 SER A O 1
ATOM 3860 N N . SER A 1 484 ? -17.629 -1.563 33.267 1.00 93.44 484 SER A N 1
ATOM 3861 C CA . SER A 1 484 ? -16.174 -1.661 33.354 1.00 93.44 484 SER A CA 1
ATOM 3862 C C . SER A 1 484 ? -15.488 -0.493 32.649 1.00 93.44 484 SER A C 1
ATOM 3864 O O . SER A 1 484 ? -16.042 0.147 31.762 1.00 93.44 484 SER A O 1
ATOM 3866 N N . TYR A 1 485 ? -14.259 -0.197 33.061 1.00 92.75 485 TYR A N 1
ATOM 3867 C CA . TYR A 1 485 ? -13.373 0.696 32.325 1.00 92.75 485 TYR A CA 1
ATOM 3868 C C . TYR A 1 485 ? -11.984 0.081 32.278 1.00 92.75 485 TYR A C 1
ATOM 3870 O O . TYR A 1 485 ? -11.441 -0.318 33.311 1.00 92.75 485 TYR A O 1
ATOM 3878 N N . SER A 1 486 ? -11.415 0.023 31.080 1.00 84.06 486 SER A N 1
ATOM 3879 C CA . SER A 1 486 ? -10.053 -0.440 30.861 1.00 84.06 486 SER A CA 1
ATOM 3880 C C . SER A 1 486 ? -9.133 0.756 30.613 1.00 84.06 486 SER A C 1
ATOM 3882 O O . SER A 1 486 ? -9.225 1.389 29.560 1.00 84.06 486 SER A O 1
ATOM 3884 N N . PRO A 1 487 ? -8.195 1.067 31.527 1.00 75.62 487 PRO A N 1
ATOM 3885 C CA . PRO A 1 487 ? -7.230 2.139 31.304 1.00 75.62 487 PRO A CA 1
ATOM 3886 C C . PRO A 1 487 ? -6.208 1.803 30.209 1.00 75.62 487 PRO A C 1
ATOM 3888 O O . PRO A 1 487 ? -5.517 2.717 29.758 1.00 75.62 487 PRO A O 1
ATOM 3891 N N . PHE A 1 488 ? -6.106 0.534 29.796 1.00 66.25 488 PHE A N 1
ATOM 3892 C CA . PHE A 1 488 ? -5.226 0.079 28.719 1.00 66.25 488 PHE A CA 1
ATOM 3893 C C . PHE A 1 488 ? -5.892 0.240 27.350 1.00 66.25 488 PHE A C 1
ATOM 3895 O O . PHE A 1 488 ? -5.364 0.936 26.494 1.00 66.25 488 PHE A O 1
ATOM 3902 N N . THR A 1 489 ? -7.087 -0.331 27.171 1.00 66.38 489 THR A N 1
ATOM 3903 C CA . THR A 1 489 ? -7.817 -0.260 25.890 1.00 66.38 489 THR A CA 1
ATOM 3904 C C . THR A 1 489 ? -8.620 1.030 25.721 1.00 66.38 489 THR A C 1
ATOM 3906 O O . THR A 1 489 ? -9.131 1.285 24.638 1.00 66.38 489 THR A O 1
ATOM 3909 N N . LYS A 1 490 ? -8.749 1.845 26.779 1.00 79.75 490 LYS A N 1
ATOM 3910 C CA . LYS A 1 490 ? -9.551 3.083 26.805 1.00 79.75 490 LYS A CA 1
ATOM 3911 C C . LYS A 1 490 ? -11.023 2.858 26.462 1.00 79.75 490 LYS A C 1
ATOM 3913 O O . LYS A 1 490 ? -11.673 3.729 25.896 1.00 79.75 490 LYS A O 1
ATOM 3918 N N . VAL A 1 491 ? -11.557 1.693 26.817 1.00 86.69 491 VAL A N 1
ATOM 3919 C CA . VAL A 1 491 ? -12.969 1.358 26.605 1.00 86.69 491 VAL A CA 1
ATOM 3920 C C . VAL A 1 491 ? -13.715 1.478 27.928 1.00 86.69 491 VAL A C 1
ATOM 3922 O O . VAL A 1 491 ? -13.320 0.858 28.922 1.00 86.69 491 VAL A O 1
ATOM 3925 N N . LEU A 1 492 ? -14.762 2.302 27.942 1.00 93.56 492 LEU A N 1
ATOM 3926 C CA . LEU A 1 492 ? -15.711 2.451 29.043 1.00 93.56 492 LEU A CA 1
ATOM 3927 C C . LEU A 1 492 ? -17.036 1.790 28.660 1.00 93.56 492 LEU A C 1
ATOM 3929 O O . LEU A 1 492 ? -17.733 2.283 27.780 1.00 93.56 492 LEU A O 1
ATOM 3933 N N . ASN A 1 493 ? -17.399 0.739 29.391 1.00 94.62 493 ASN A N 1
ATOM 3934 C CA . ASN A 1 493 ? -18.674 0.044 29.274 1.00 94.62 493 ASN A CA 1
ATOM 3935 C C . ASN A 1 493 ? -19.555 0.380 30.471 1.00 94.62 493 ASN A C 1
ATOM 3937 O O . ASN A 1 493 ? -19.216 0.080 31.615 1.00 94.62 493 ASN A O 1
ATOM 3941 N N . ILE A 1 494 ? -20.695 1.010 30.208 1.00 95.19 494 ILE A N 1
ATOM 3942 C CA . ILE A 1 494 ? -21.742 1.290 31.184 1.00 95.19 494 ILE A CA 1
ATOM 3943 C C . ILE A 1 494 ? -22.930 0.398 30.848 1.00 95.19 494 ILE A C 1
ATOM 3945 O O . ILE A 1 494 ? -23.613 0.607 29.849 1.00 95.19 494 ILE A O 1
ATOM 3949 N N . THR A 1 495 ? -23.192 -0.572 31.716 1.00 93.12 495 THR A N 1
ATOM 3950 C CA . THR A 1 495 ? -24.256 -1.560 31.534 1.00 93.12 495 THR A CA 1
ATOM 3951 C C . THR A 1 495 ? -25.194 -1.489 32.721 1.00 93.12 495 THR A C 1
ATOM 3953 O O . THR A 1 495 ? -24.814 -1.836 33.842 1.00 93.12 495 THR A O 1
ATOM 3956 N N . THR A 1 496 ? -26.413 -1.000 32.512 1.00 91.00 496 THR A N 1
ATOM 3957 C CA . THR A 1 496 ? -27.443 -0.845 33.546 1.00 91.00 496 THR A CA 1
ATOM 3958 C C . THR A 1 496 ? -28.825 -0.893 32.903 1.00 91.00 496 THR A C 1
ATOM 3960 O O . THR A 1 496 ? -29.152 -0.071 32.056 1.00 91.00 496 THR A O 1
ATOM 3963 N N . THR A 1 497 ? -29.663 -1.841 33.321 1.00 90.00 497 THR A N 1
ATOM 3964 C CA . THR A 1 497 ? -31.035 -1.961 32.810 1.00 90.00 497 THR A CA 1
ATOM 3965 C C . THR A 1 497 ? -31.837 -0.692 33.083 1.00 90.00 497 THR A C 1
ATOM 3967 O O . THR A 1 497 ? -31.899 -0.225 34.220 1.00 90.00 497 THR A O 1
ATOM 3970 N N . GLY A 1 498 ? -32.474 -0.148 32.049 1.00 87.69 498 GLY A N 1
ATOM 3971 C CA . GLY A 1 498 ? -33.270 1.068 32.141 1.00 87.69 498 GLY A CA 1
ATOM 3972 C C . GLY A 1 498 ? -32.450 2.348 32.311 1.00 87.69 498 GLY A C 1
ATOM 3973 O O . GLY A 1 498 ? -33.015 3.339 32.774 1.00 87.69 498 GLY A O 1
ATOM 3974 N N . LEU A 1 499 ? -31.152 2.343 31.972 1.00 88.81 499 LEU A N 1
ATOM 3975 C CA . LEU A 1 499 ? -30.239 3.468 32.213 1.00 88.81 499 LEU A CA 1
ATOM 3976 C C . LEU A 1 499 ? -30.767 4.785 31.632 1.00 88.81 499 LEU A C 1
ATOM 3978 O O . LEU A 1 499 ? -30.795 5.784 32.349 1.00 88.81 499 LEU A O 1
ATOM 3982 N N . VAL A 1 500 ? -31.238 4.793 30.381 1.00 90.44 500 VAL A N 1
ATOM 3983 C CA . VAL A 1 500 ? -32.006 5.922 29.831 1.00 90.44 500 VAL A CA 1
ATOM 3984 C C . VAL A 1 500 ? -33.327 5.431 29.255 1.00 90.44 500 VAL A C 1
ATOM 3986 O O . VAL A 1 500 ? -33.366 4.664 28.294 1.00 90.44 500 VAL A O 1
ATOM 3989 N N . ASN A 1 501 ? -34.435 5.908 29.825 1.00 89.12 501 ASN A N 1
ATOM 3990 C CA . ASN A 1 501 ? -35.770 5.625 29.311 1.00 89.12 501 ASN A CA 1
ATOM 3991 C C . ASN A 1 501 ? -36.205 6.665 28.271 1.00 89.12 501 ASN A C 1
ATOM 3993 O O . ASN A 1 501 ? -36.674 7.753 28.622 1.00 89.12 501 ASN A O 1
ATOM 3997 N N . LEU A 1 502 ? -36.085 6.282 26.999 1.00 86.31 502 LEU A N 1
ATOM 3998 C CA . LEU A 1 502 ? -36.448 7.099 25.840 1.00 86.31 502 LEU A CA 1
ATOM 3999 C C . LEU A 1 502 ? -37.970 7.180 25.595 1.00 86.31 502 LEU A C 1
ATOM 4001 O O . LEU A 1 502 ? -38.416 8.036 24.833 1.00 86.31 502 LEU A O 1
ATOM 4005 N N . ASN A 1 503 ? -38.783 6.347 26.266 1.00 79.06 503 ASN A N 1
ATOM 4006 C CA . ASN A 1 503 ? -40.251 6.403 26.168 1.00 79.06 503 ASN A CA 1
ATOM 4007 C C . ASN A 1 503 ? -40.863 7.592 26.920 1.00 79.06 503 ASN A C 1
ATOM 4009 O O . ASN A 1 503 ? -42.016 7.944 26.679 1.00 79.06 503 ASN A O 1
ATOM 4013 N N . ASN A 1 504 ? -40.137 8.206 27.858 1.00 73.00 504 ASN A N 1
ATOM 4014 C CA . ASN A 1 504 ? -40.674 9.338 28.608 1.00 73.00 504 ASN A CA 1
ATOM 4015 C C . ASN A 1 504 ? -40.878 10.559 27.684 1.00 73.00 504 ASN A C 1
ATOM 4017 O O . ASN A 1 504 ? -40.117 10.793 26.745 1.00 73.00 504 ASN A O 1
ATOM 4021 N N . ASN A 1 505 ? -41.883 11.396 27.968 1.00 59.66 505 ASN A N 1
ATOM 4022 C CA . ASN A 1 505 ? -42.226 12.583 27.161 1.00 59.66 505 ASN A CA 1
ATOM 4023 C C . ASN A 1 505 ? -41.205 13.746 27.258 1.00 59.66 505 ASN A C 1
ATOM 4025 O O . ASN A 1 505 ? -41.545 14.892 26.978 1.00 59.66 505 ASN A O 1
ATOM 4029 N N . GLY A 1 506 ? -39.951 13.480 27.634 1.00 68.81 506 GLY A N 1
ATOM 4030 C CA . GLY A 1 506 ? -38.886 14.485 27.667 1.00 68.81 506 GLY A CA 1
ATOM 4031 C C . GLY A 1 506 ? -38.307 14.757 26.270 1.00 68.81 506 GLY A C 1
ATOM 4032 O O . GLY A 1 506 ? -38.171 13.818 25.489 1.00 68.81 506 GLY A O 1
ATOM 4033 N N . PRO A 1 507 ? -37.969 16.011 25.919 1.00 83.25 507 PRO A N 1
ATOM 4034 C CA . PRO A 1 507 ? -37.288 16.322 24.658 1.00 83.25 507 PRO A CA 1
ATOM 4035 C C . PRO A 1 507 ? -35.787 15.993 24.698 1.00 83.25 507 PRO A C 1
ATOM 4037 O O . PRO A 1 507 ? -35.169 15.834 23.649 1.00 83.25 507 PRO A O 1
ATOM 4040 N N . THR A 1 508 ? -35.196 15.878 25.893 1.00 92.25 508 THR A N 1
ATOM 4041 C CA . THR A 1 508 ? -33.749 15.717 26.068 1.00 92.25 508 THR A CA 1
ATOM 4042 C C . THR A 1 508 ? -33.428 14.874 27.302 1.00 92.25 508 THR A C 1
ATOM 4044 O O . THR A 1 508 ? -34.071 15.014 28.347 1.00 92.25 508 THR A O 1
ATOM 4047 N N . TRP A 1 509 ? -32.400 14.035 27.188 1.00 94.12 509 TRP A N 1
ATOM 4048 C CA . TRP A 1 509 ? -31.785 13.291 28.283 1.00 94.12 509 TRP A CA 1
ATOM 4049 C C . TRP A 1 509 ? -30.292 13.599 28.340 1.00 94.12 509 TRP A C 1
ATOM 4051 O O . TRP A 1 509 ? -29.607 13.484 27.331 1.00 94.12 509 TRP A O 1
ATOM 4061 N N . THR A 1 510 ? -29.774 13.938 29.515 1.00 95.56 510 THR A N 1
ATOM 4062 C CA . THR A 1 510 ? -28.345 14.168 29.743 1.00 95.56 510 THR A CA 1
ATOM 4063 C C . THR A 1 510 ? -27.853 13.214 30.818 1.00 95.56 510 THR A C 1
ATOM 4065 O O . THR A 1 510 ? -28.128 13.412 32.003 1.00 95.56 510 THR A O 1
ATOM 4068 N N . LEU A 1 511 ? -27.134 12.175 30.403 1.00 96.00 511 LEU A N 1
ATOM 4069 C CA . LEU A 1 511 ? -26.390 11.292 31.293 1.00 96.00 511 LEU A CA 1
ATOM 4070 C C . LEU A 1 511 ? -24.997 11.889 31.498 1.00 96.00 511 LEU A C 1
ATOM 4072 O O . LEU A 1 511 ? -24.303 12.159 30.525 1.00 96.00 511 LEU A O 1
ATOM 4076 N N . SER A 1 512 ? -24.566 12.100 32.735 1.00 96.62 512 SER A N 1
ATOM 4077 C CA . SER A 1 512 ? -23.242 12.652 33.029 1.00 96.62 512 SER A CA 1
ATOM 4078 C C . SER A 1 512 ? -22.594 11.963 34.215 1.00 96.62 512 SER A C 1
ATOM 4080 O O . SER A 1 512 ? -23.277 11.470 35.110 1.00 96.62 512 SER A O 1
ATOM 4082 N N . TRP A 1 513 ? -21.266 11.923 34.234 1.00 95.88 513 TRP A N 1
ATOM 4083 C CA . TRP A 1 513 ? -20.501 11.394 35.359 1.00 95.88 513 TRP A CA 1
ATOM 4084 C C . TRP A 1 513 ? -19.179 12.150 35.517 1.00 95.88 513 TRP A C 1
ATOM 4086 O O . TRP A 1 513 ? -18.588 12.591 34.528 1.00 95.88 513 TRP A O 1
ATOM 4096 N N . PRO A 1 514 ? -18.696 12.332 36.756 1.00 95.50 514 PRO A N 1
ATOM 4097 C CA . PRO A 1 514 ? -17.399 12.940 36.993 1.00 95.50 514 PRO A CA 1
ATOM 4098 C C . PRO A 1 514 ? -16.261 11.976 36.653 1.00 95.50 514 PRO A C 1
ATOM 4100 O O . PRO A 1 514 ? -16.409 10.753 36.705 1.00 95.50 514 PRO A O 1
ATOM 4103 N N . ASN A 1 515 ? -15.098 12.545 36.370 1.00 93.25 515 ASN A N 1
ATOM 4104 C CA . ASN A 1 515 ? -13.839 11.826 36.254 1.00 93.25 515 ASN A CA 1
ATOM 4105 C C . ASN A 1 515 ? -13.062 11.942 37.568 1.00 93.25 515 ASN A C 1
ATOM 4107 O O . ASN A 1 515 ? -13.050 12.993 38.213 1.00 93.25 515 ASN A O 1
ATOM 4111 N N . LEU A 1 516 ? -12.438 10.847 38.002 1.00 86.31 516 LEU A N 1
ATOM 4112 C CA . LEU A 1 516 ? -11.565 10.872 39.169 1.00 86.31 516 LEU A CA 1
ATOM 4113 C C . LEU A 1 516 ? -10.340 11.730 38.845 1.00 86.31 516 LEU A C 1
ATOM 4115 O O . LEU A 1 516 ? -9.666 11.518 37.838 1.00 86.31 516 LEU A O 1
ATOM 4119 N N . GLN A 1 517 ? -10.048 12.687 39.726 1.00 63.16 517 GLN A N 1
ATOM 4120 C CA . GLN A 1 517 ? -8.822 13.479 39.692 1.00 63.16 517 GLN A CA 1
ATOM 4121 C C . GLN A 1 517 ? -7.642 12.555 40.009 1.00 63.16 517 GLN A C 1
ATOM 4123 O O . GLN A 1 517 ? -7.265 12.374 41.164 1.00 63.16 517 GLN A O 1
ATOM 4128 N N . THR A 1 518 ? -7.079 11.921 38.990 1.00 53.12 518 THR A N 1
ATOM 4129 C CA . THR A 1 518 ? -5.785 11.250 39.107 1.00 53.12 518 THR A CA 1
ATOM 4130 C C . THR A 1 518 ? -4.686 12.295 38.964 1.00 53.12 518 THR A C 1
ATOM 4132 O O . THR A 1 518 ? -4.679 13.046 37.983 1.00 53.12 518 THR A O 1
ATOM 4135 N N . GLU A 1 519 ? -3.754 12.350 39.924 1.00 43.31 519 GLU A N 1
ATOM 4136 C CA . GLU A 1 519 ? -2.510 13.102 39.748 1.00 43.31 519 GLU A CA 1
ATOM 4137 C C . GLU A 1 519 ? -1.836 12.705 38.427 1.00 43.31 519 GLU A C 1
ATOM 4139 O O . GLU A 1 519 ? -1.890 11.569 37.955 1.00 43.31 519 GLU A O 1
ATOM 4144 N N . LYS A 1 520 ? -1.316 13.728 37.763 1.00 48.75 520 LYS A N 1
ATOM 4145 C CA . LYS A 1 520 ? -1.397 13.890 36.318 1.00 48.75 520 LYS A CA 1
ATOM 4146 C C . LYS A 1 520 ? -0.278 13.154 35.562 1.00 48.75 520 LYS A C 1
ATOM 4148 O O . LYS A 1 520 ? 0.873 13.577 35.605 1.00 48.75 520 LYS A O 1
ATOM 4153 N N . PHE A 1 521 ? -0.643 12.171 34.734 1.00 44.22 521 PHE A N 1
ATOM 4154 C CA . PHE A 1 521 ? 0.147 11.792 33.546 1.00 44.22 521 PHE A CA 1
ATOM 4155 C C . PHE A 1 521 ? 0.060 12.899 32.467 1.00 44.22 521 PHE A C 1
ATOM 4157 O O . PHE A 1 521 ? 1.062 13.315 31.896 1.00 44.22 521 PHE A O 1
ATOM 4164 N N . TRP A 1 522 ? -1.124 13.501 32.288 1.00 41.38 522 TRP A N 1
ATOM 4165 C CA . TRP A 1 522 ? -1.429 14.432 31.186 1.00 41.38 522 TRP A CA 1
ATOM 4166 C C . TRP A 1 522 ? -1.119 15.919 31.425 1.00 41.38 522 TRP A C 1
ATOM 4168 O O . TRP A 1 522 ? -1.106 16.707 30.485 1.00 41.38 522 TRP A O 1
ATOM 4178 N N . SER A 1 523 ? -0.809 16.357 32.647 1.00 40.59 523 SER A N 1
ATOM 4179 C CA . SER A 1 523 ? -0.422 17.767 32.860 1.00 40.59 523 SER A CA 1
ATOM 4180 C C . SER A 1 523 ? 0.989 18.095 32.439 1.00 40.59 523 SER A C 1
ATOM 4182 O O . SER A 1 523 ? 1.338 19.269 32.370 1.00 40.59 523 SER A O 1
ATOM 4184 N N . LYS A 1 524 ? 1.809 17.067 32.219 1.00 41.84 524 LYS A N 1
ATOM 4185 C CA . LYS A 1 524 ? 3.092 17.230 31.549 1.00 41.84 524 LYS A CA 1
ATOM 4186 C C . LYS A 1 524 ? 2.881 17.470 30.048 1.00 41.84 524 LYS A C 1
ATOM 4188 O O . LYS A 1 524 ? 3.563 18.323 29.500 1.00 41.84 524 LYS A O 1
ATOM 4193 N N . LEU A 1 525 ? 1.864 16.844 29.442 1.00 40.72 525 LEU A N 1
ATOM 4194 C CA . LEU A 1 525 ? 1.494 17.017 28.030 1.00 40.72 525 LEU A CA 1
ATOM 4195 C C . LEU A 1 525 ? 0.884 18.389 27.708 1.00 40.72 525 LEU A C 1
ATOM 4197 O O . LEU A 1 525 ? 1.241 18.997 26.707 1.00 40.72 525 LEU A O 1
ATOM 4201 N N . GLN A 1 526 ? 0.042 18.941 28.585 1.00 38.03 526 GLN A N 1
ATOM 4202 C CA . GLN A 1 526 ? -0.529 20.283 28.372 1.00 38.03 526 GLN A CA 1
ATOM 4203 C C . GLN A 1 526 ? 0.524 21.402 28.361 1.00 38.03 526 GLN A C 1
ATOM 4205 O O . GLN A 1 526 ? 0.315 22.439 27.741 1.00 38.03 526 GLN A O 1
ATOM 4210 N N . LYS A 1 527 ? 1.652 21.196 29.050 1.00 35.66 527 LYS A N 1
ATOM 4211 C CA . LYS A 1 527 ? 2.746 22.168 29.093 1.00 35.66 527 LYS A CA 1
ATOM 4212 C C . LYS A 1 527 ? 3.690 22.040 27.896 1.00 35.66 527 LYS A C 1
ATOM 4214 O O . LYS A 1 527 ? 4.306 23.026 27.540 1.00 35.66 527 LYS A O 1
ATOM 4219 N N . SER A 1 528 ? 3.780 20.862 27.275 1.00 38.50 528 SER A N 1
ATOM 4220 C CA . SER A 1 528 ? 4.533 20.671 26.030 1.00 38.50 528 SER A CA 1
ATOM 4221 C C . SER A 1 528 ? 3.723 21.028 24.786 1.00 38.50 528 SER A C 1
ATOM 4223 O O . SER A 1 528 ? 4.316 21.326 23.762 1.00 38.50 528 SER A O 1
ATOM 4225 N N . ALA A 1 529 ? 2.385 21.011 24.866 1.00 35.75 529 ALA A N 1
ATOM 4226 C CA . ALA A 1 529 ? 1.525 21.279 23.717 1.00 35.75 529 ALA A CA 1
ATOM 4227 C C . ALA A 1 529 ? 1.325 22.763 23.375 1.00 35.75 529 ALA A C 1
ATOM 4229 O O . ALA A 1 529 ? 0.954 23.091 22.255 1.00 35.75 529 ALA A O 1
ATOM 4230 N N . GLN A 1 530 ? 1.576 23.660 24.331 1.00 33.97 530 GLN A N 1
ATOM 4231 C CA . GLN A 1 530 ? 1.533 25.109 24.100 1.00 33.97 530 GLN A CA 1
ATOM 4232 C C . GLN A 1 530 ? 2.846 25.673 23.538 1.00 33.97 530 GLN A C 1
ATOM 4234 O O . GLN A 1 530 ? 2.864 26.831 23.132 1.00 33.97 530 GLN A O 1
ATOM 4239 N N . ASP A 1 531 ? 3.898 24.850 23.486 1.00 34.56 531 ASP A N 1
ATOM 4240 C CA . ASP A 1 531 ? 5.231 25.206 22.988 1.00 34.56 531 ASP A CA 1
ATOM 4241 C C . ASP A 1 531 ? 5.581 24.465 21.668 1.00 34.56 531 ASP A C 1
ATOM 4243 O O . ASP A 1 531 ? 6.758 24.388 21.312 1.00 34.56 531 ASP A O 1
ATOM 4247 N N . PHE A 1 532 ? 4.582 23.890 20.972 1.00 35.69 532 PHE A N 1
ATOM 4248 C CA . PHE A 1 532 ? 4.720 23.311 19.622 1.00 35.69 532 PHE A CA 1
ATOM 4249 C C . PHE A 1 532 ? 4.850 24.377 18.534 1.00 35.69 532 PHE A C 1
ATOM 4251 O O . PHE A 1 532 ? 4.131 25.402 18.619 1.00 35.69 532 PHE A O 1
#